Protein AF-X6P5W3-F1 (afdb_monomer)

pLDDT: mean 73.89, std 18.31, range [34.72, 98.0]

Structure (mmCIF, N/CA/C/O backbone):
data_AF-X6P5W3-F1
#
_entry.id   AF-X6P5W3-F1
#
loop_
_atom_site.group_PDB
_atom_site.id
_atom_site.type_symbol
_atom_site.label_atom_id
_atom_site.label_alt_id
_atom_site.label_comp_id
_atom_site.label_asym_id
_atom_site.label_entity_id
_atom_site.label_seq_id
_atom_site.pdbx_PDB_ins_code
_atom_site.Cartn_x
_atom_site.Cartn_y
_atom_site.Cartn_z
_atom_site.occupancy
_atom_site.B_iso_or_equiv
_atom_site.auth_seq_id
_atom_site.auth_comp_id
_atom_site.auth_asym_id
_atom_site.auth_atom_id
_atom_site.pdbx_PDB_model_num
ATOM 1 N N . MET A 1 1 ? 20.634 -6.540 -55.366 1.00 63.88 1 MET A N 1
ATOM 2 C CA . MET A 1 1 ? 20.868 -7.348 -54.147 1.00 63.88 1 MET A CA 1
ATOM 3 C C . MET A 1 1 ? 21.376 -6.501 -52.978 1.00 63.88 1 MET A C 1
ATOM 5 O O . MET A 1 1 ? 20.710 -6.479 -51.956 1.00 63.88 1 MET A O 1
ATOM 9 N N . TYR A 1 2 ? 22.456 -5.721 -53.131 1.00 62.34 2 TYR A N 1
ATOM 10 C CA . TYR A 1 2 ? 22.986 -4.845 -52.066 1.00 62.34 2 TYR A CA 1
ATOM 11 C C . TYR A 1 2 ? 22.017 -3.756 -51.569 1.00 62.34 2 TYR A C 1
ATOM 13 O O . TYR A 1 2 ? 21.934 -3.530 -50.369 1.00 62.34 2 TYR A O 1
ATOM 21 N N . MET A 1 3 ? 21.205 -3.156 -52.448 1.00 55.28 3 MET A N 1
ATOM 22 C CA . MET A 1 3 ? 20.142 -2.224 -52.031 1.00 55.28 3 MET A CA 1
ATOM 23 C C . MET A 1 3 ? 19.042 -2.908 -51.204 1.00 55.28 3 MET A C 1
ATOM 25 O O . MET A 1 3 ? 18.535 -2.324 -50.256 1.00 55.28 3 MET A O 1
ATOM 29 N N . LEU A 1 4 ? 18.704 -4.165 -51.510 1.00 55.62 4 LEU A N 1
ATOM 30 C CA . LEU A 1 4 ? 17.693 -4.911 -50.756 1.00 55.62 4 LEU A CA 1
ATOM 31 C C . LEU A 1 4 ? 18.218 -5.281 -49.359 1.00 55.62 4 LEU A C 1
ATOM 33 O O . LEU A 1 4 ? 17.491 -5.158 -48.385 1.00 55.62 4 LEU A O 1
ATOM 37 N N . LEU A 1 5 ? 19.499 -5.653 -49.251 1.00 61.75 5 LEU A N 1
ATOM 38 C CA . LEU A 1 5 ? 20.166 -5.909 -47.968 1.00 61.75 5 LEU A CA 1
ATOM 39 C C . LEU A 1 5 ? 20.344 -4.631 -47.134 1.00 61.75 5 LEU A C 1
ATOM 41 O O . LEU A 1 5 ? 20.244 -4.692 -45.915 1.00 61.75 5 LEU A O 1
ATOM 45 N N . PHE A 1 6 ? 20.536 -3.472 -47.770 1.00 66.12 6 PHE A N 1
ATOM 46 C CA . PHE A 1 6 ? 20.583 -2.174 -47.091 1.00 66.12 6 PHE A CA 1
ATOM 47 C C . PHE A 1 6 ? 19.207 -1.752 -46.551 1.00 66.12 6 PHE A C 1
ATOM 49 O O . PHE A 1 6 ? 19.107 -1.310 -45.411 1.00 66.12 6 PHE A O 1
ATOM 56 N N . TYR A 1 7 ? 18.129 -1.963 -47.316 1.00 59.16 7 TYR A N 1
ATOM 57 C CA . TYR A 1 7 ? 16.761 -1.704 -46.849 1.00 59.16 7 TYR A CA 1
ATOM 58 C C . TYR A 1 7 ? 16.295 -2.705 -45.787 1.00 59.16 7 TYR A C 1
ATOM 60 O O . TYR A 1 7 ? 15.664 -2.298 -44.817 1.00 59.16 7 TYR A O 1
ATOM 68 N N . VAL A 1 8 ? 16.646 -3.990 -45.914 1.00 58.91 8 VAL A N 1
ATOM 69 C CA . VAL A 1 8 ? 16.397 -4.993 -44.866 1.00 58.91 8 VAL A CA 1
ATOM 70 C C . VAL A 1 8 ? 17.220 -4.670 -43.619 1.00 58.91 8 VAL A C 1
ATOM 72 O O . VAL A 1 8 ? 16.676 -4.750 -42.529 1.00 58.91 8 VAL A O 1
ATOM 75 N N . GLY A 1 9 ? 18.466 -4.203 -43.758 1.00 57.25 9 GLY A N 1
ATOM 76 C CA . GLY A 1 9 ? 19.300 -3.734 -42.647 1.00 57.25 9 GLY A CA 1
ATOM 77 C C . GLY A 1 9 ? 18.769 -2.472 -41.956 1.00 57.25 9 GLY A C 1
ATOM 78 O O . GLY A 1 9 ? 18.797 -2.407 -40.733 1.00 57.25 9 GLY A O 1
ATOM 79 N N . LEU A 1 10 ? 18.214 -1.509 -42.703 1.00 47.56 10 LEU A N 1
ATOM 80 C CA . LEU A 1 10 ? 17.558 -0.309 -42.153 1.00 47.56 10 LEU A CA 1
ATOM 81 C C . LEU A 1 10 ? 16.199 -0.612 -41.504 1.00 47.56 10 LEU A C 1
ATOM 83 O O . LEU A 1 10 ? 15.817 0.041 -40.534 1.00 47.56 10 LEU A O 1
ATOM 87 N N . LEU A 1 11 ? 15.468 -1.605 -42.018 1.00 46.31 11 LEU A N 1
ATOM 88 C CA . LEU A 1 11 ? 14.232 -2.097 -41.403 1.00 46.31 11 LEU A CA 1
ATOM 89 C C . LEU A 1 11 ? 14.522 -2.947 -40.158 1.00 46.31 11 LEU A C 1
ATOM 91 O O . LEU A 1 11 ? 13.782 -2.855 -39.185 1.00 46.31 11 LEU A O 1
ATOM 95 N N . TRP A 1 12 ? 15.626 -3.700 -40.139 1.00 44.84 12 TRP A N 1
ATOM 96 C CA . TRP A 1 12 ? 16.104 -4.396 -38.942 1.00 44.84 12 TRP A CA 1
ATOM 97 C C . TRP A 1 12 ? 16.656 -3.425 -37.894 1.00 44.84 12 TRP A C 1
ATOM 99 O O . TRP A 1 12 ? 16.362 -3.593 -36.717 1.00 44.84 12 TRP A O 1
ATOM 109 N N . SER A 1 13 ? 17.356 -2.353 -38.293 1.00 43.88 13 SER A N 1
ATOM 110 C CA . SER A 1 13 ? 17.900 -1.367 -37.344 1.00 43.88 13 SER A CA 1
ATOM 111 C C . SER A 1 13 ? 16.837 -0.463 -36.713 1.00 43.88 13 SER A C 1
ATOM 113 O O . SER A 1 13 ? 17.108 0.157 -35.689 1.00 43.88 13 SER A O 1
ATOM 115 N N . LYS A 1 14 ? 15.641 -0.357 -37.308 1.00 42.97 14 LYS A N 1
ATOM 116 C CA . LYS A 1 14 ? 14.475 0.298 -36.688 1.00 42.97 14 LYS A CA 1
ATOM 117 C C . LYS A 1 14 ? 13.655 -0.638 -35.796 1.00 42.97 14 LYS A C 1
ATOM 119 O O . LYS A 1 14 ? 12.815 -0.156 -35.051 1.00 42.97 14 LYS A O 1
ATOM 124 N N . ALA A 1 15 ? 13.882 -1.949 -35.864 1.00 43.00 15 ALA A N 1
ATOM 125 C CA . ALA A 1 15 ? 13.072 -2.941 -35.161 1.00 43.00 15 ALA A CA 1
ATOM 126 C C . ALA A 1 15 ? 13.668 -3.415 -33.822 1.00 43.00 15 ALA A C 1
ATOM 128 O O . ALA A 1 15 ? 13.012 -4.189 -33.130 1.00 43.00 15 ALA A O 1
ATOM 129 N N . SER A 1 16 ? 14.887 -3.002 -33.454 1.00 44.19 16 SER A N 1
ATOM 130 C CA . SER A 1 16 ? 15.621 -3.641 -32.348 1.00 44.19 16 SER A CA 1
ATOM 131 C C . SER A 1 16 ? 16.235 -2.707 -31.303 1.00 44.19 16 SER A C 1
ATOM 133 O O . SER A 1 16 ? 17.093 -3.141 -30.544 1.00 44.19 16 SER A O 1
ATOM 135 N N . ALA A 1 17 ? 15.798 -1.455 -31.212 1.00 49.59 17 ALA A N 1
ATOM 136 C CA . ALA A 1 17 ? 16.056 -0.636 -30.032 1.00 49.59 17 ALA A CA 1
ATOM 137 C C . ALA A 1 17 ? 15.015 0.479 -29.990 1.00 49.59 17 ALA A C 1
ATOM 139 O O . ALA A 1 17 ? 15.127 1.427 -30.770 1.00 49.59 17 ALA A O 1
ATOM 140 N N . LEU A 1 18 ? 14.018 0.360 -29.104 1.00 54.28 18 LEU A N 1
ATOM 141 C CA . LEU A 1 18 ? 13.342 1.568 -28.643 1.00 54.28 18 LEU A CA 1
ATOM 142 C C . LEU A 1 18 ? 14.447 2.446 -28.048 1.00 54.28 18 LEU A C 1
ATOM 144 O O . LEU A 1 18 ? 15.158 2.017 -27.135 1.00 54.28 18 LEU A O 1
ATOM 148 N N . LYS A 1 19 ? 14.687 3.606 -28.653 1.00 64.25 19 LYS A N 1
ATOM 149 C CA . LYS A 1 19 ? 15.717 4.527 -28.173 1.00 64.25 19 LYS A CA 1
ATOM 150 C C . LYS A 1 19 ? 15.203 5.163 -26.886 1.00 64.25 19 LYS A C 1
ATOM 152 O O . LYS A 1 19 ? 14.003 5.248 -26.675 1.00 64.25 19 LYS A O 1
ATOM 157 N N . GLU A 1 20 ? 16.112 5.660 -26.058 1.00 63.34 20 GLU A N 1
ATOM 158 C CA . GLU A 1 20 ? 15.831 6.466 -24.857 1.00 63.34 20 GLU A CA 1
ATOM 159 C C . GLU A 1 20 ? 14.689 7.493 -25.043 1.00 63.34 20 GLU A C 1
ATOM 161 O O . GLU A 1 20 ? 13.900 7.708 -24.128 1.00 63.34 20 GLU A O 1
ATOM 166 N N . GLY A 1 21 ? 14.534 8.047 -26.254 1.00 70.00 21 GLY A N 1
ATOM 167 C CA . GLY A 1 21 ? 13.419 8.929 -26.615 1.00 70.00 21 GLY A CA 1
ATOM 168 C C . GLY A 1 21 ? 12.028 8.288 -26.532 1.00 70.00 21 GLY A C 1
ATOM 169 O O . GLY A 1 21 ? 11.121 8.919 -26.012 1.00 70.00 21 GLY A O 1
ATOM 170 N N . ASP A 1 22 ? 11.861 7.027 -26.937 1.00 73.44 22 ASP A N 1
ATOM 171 C CA . ASP A 1 22 ? 10.542 6.375 -26.996 1.00 73.44 22 ASP A CA 1
ATOM 172 C C . ASP A 1 22 ? 9.928 6.174 -25.600 1.00 73.44 22 ASP A C 1
ATOM 174 O O . ASP A 1 22 ? 8.715 6.110 -25.433 1.00 73.44 22 ASP A O 1
ATOM 178 N N . LEU A 1 23 ? 10.776 6.072 -24.583 1.00 72.62 23 LEU A N 1
ATOM 179 C CA . LEU A 1 23 ? 10.391 5.908 -23.190 1.00 72.62 23 LEU A CA 1
ATOM 180 C C . LEU A 1 23 ? 10.084 7.239 -22.500 1.00 72.62 23 LEU A C 1
ATOM 182 O O . LEU A 1 23 ? 9.150 7.309 -21.707 1.00 72.62 23 LEU A O 1
ATOM 186 N N . ILE A 1 24 ? 10.849 8.290 -22.803 1.00 76.06 24 ILE A N 1
ATOM 187 C CA . ILE A 1 24 ? 10.515 9.654 -22.373 1.00 76.06 24 ILE A CA 1
ATOM 188 C C . ILE A 1 24 ? 9.172 10.051 -22.984 1.00 76.06 24 ILE A C 1
ATOM 190 O O . ILE A 1 24 ? 8.294 10.526 -22.265 1.00 76.06 24 ILE A O 1
ATOM 194 N N . ASP A 1 25 ? 8.982 9.765 -24.274 1.00 80.50 25 ASP A N 1
ATOM 195 C CA . ASP A 1 25 ? 7.712 9.962 -24.969 1.00 80.50 25 ASP A CA 1
ATOM 196 C C . ASP A 1 25 ? 6.591 9.162 -24.292 1.00 80.50 25 ASP A C 1
ATOM 198 O O . ASP A 1 25 ? 5.492 9.677 -24.120 1.00 80.50 25 ASP A O 1
ATOM 202 N N . LEU A 1 26 ? 6.872 7.937 -23.837 1.00 79.25 26 LEU A N 1
ATOM 203 C CA . LEU A 1 26 ? 5.917 7.089 -23.124 1.00 79.25 26 LEU A CA 1
ATOM 204 C C . LEU A 1 26 ? 5.542 7.621 -21.734 1.00 79.25 26 LEU A C 1
ATOM 206 O O . LEU A 1 26 ? 4.369 7.591 -21.370 1.00 79.25 26 LEU A O 1
ATOM 210 N N . ILE A 1 27 ? 6.513 8.103 -20.956 1.00 79.69 27 ILE A N 1
ATOM 211 C CA . ILE A 1 27 ? 6.265 8.699 -19.635 1.00 79.69 27 ILE A CA 1
ATOM 212 C C . ILE A 1 27 ? 5.468 9.992 -19.799 1.00 79.69 27 ILE A C 1
ATOM 214 O O . ILE A 1 27 ? 4.438 10.151 -19.146 1.00 79.69 27 ILE A O 1
ATOM 218 N N . GLN A 1 28 ? 5.895 10.879 -20.703 1.00 80.81 28 GLN A N 1
ATOM 219 C CA . GLN A 1 28 ? 5.177 12.116 -21.007 1.00 80.81 28 GLN A CA 1
ATOM 220 C C . GLN A 1 28 ? 3.750 11.808 -21.471 1.00 80.81 28 GLN A C 1
ATOM 222 O O . GLN A 1 28 ? 2.792 12.420 -21.013 1.00 80.81 28 GLN A O 1
ATOM 227 N N . PHE A 1 29 ? 3.594 10.788 -22.310 1.00 80.75 29 PHE A N 1
ATOM 228 C CA . PHE A 1 29 ? 2.302 10.328 -22.792 1.00 80.75 29 PHE A CA 1
ATOM 229 C C . PHE A 1 29 ? 1.374 9.849 -21.663 1.00 80.75 29 PHE A C 1
ATOM 231 O O . PHE A 1 29 ? 0.201 10.227 -21.609 1.00 80.75 29 PHE A O 1
ATOM 238 N N . ILE A 1 30 ? 1.896 9.011 -20.766 1.00 78.69 30 ILE A N 1
ATOM 239 C CA . ILE A 1 30 ? 1.168 8.517 -19.597 1.00 78.69 30 ILE A CA 1
ATOM 240 C C . ILE A 1 30 ? 0.712 9.701 -18.725 1.00 78.69 30 ILE A C 1
ATOM 242 O O . ILE A 1 30 ? -0.425 9.718 -18.249 1.00 78.69 30 ILE A O 1
ATOM 246 N N . GLN 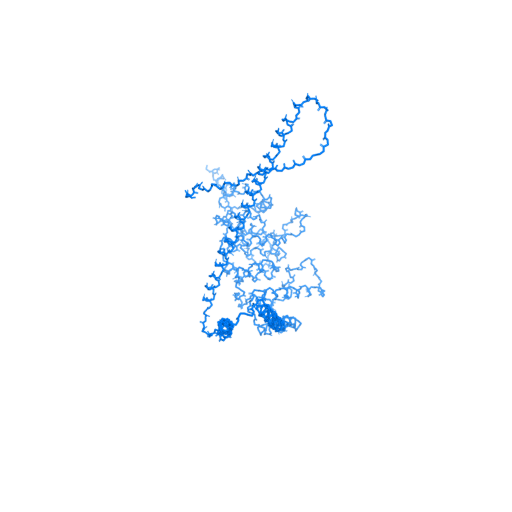A 1 31 ? 1.576 10.704 -18.556 1.00 75.88 31 GLN A N 1
ATOM 247 C CA . GLN A 1 31 ? 1.304 11.909 -17.771 1.00 75.88 31 GLN A CA 1
ATOM 248 C C . GLN A 1 31 ? 0.274 12.838 -18.429 1.00 75.88 31 GLN A C 1
ATOM 250 O O . GLN A 1 31 ? -0.557 13.417 -17.728 1.00 75.88 31 GLN A O 1
ATOM 255 N N . ASP A 1 32 ? 0.271 12.934 -19.760 1.00 80.69 32 ASP A N 1
ATOM 256 C CA . ASP A 1 32 ? -0.699 13.720 -20.536 1.00 80.69 32 ASP A CA 1
ATOM 257 C C . ASP A 1 32 ? -2.116 13.110 -20.509 1.00 80.69 32 ASP A C 1
ATOM 259 O O . ASP A 1 32 ? -3.071 13.698 -21.022 1.00 80.69 32 ASP A O 1
ATOM 263 N N . ASN A 1 33 ? -2.272 11.936 -19.888 1.00 73.56 33 ASN A N 1
ATOM 264 C CA . ASN A 1 33 ? -3.536 11.247 -19.660 1.00 73.56 33 ASN A CA 1
ATOM 265 C C . ASN A 1 33 ? -4.364 10.989 -20.934 1.00 73.56 33 ASN A C 1
ATOM 267 O O . ASN A 1 33 ? -5.598 11.003 -20.928 1.00 73.56 33 ASN A O 1
ATOM 271 N N . ASN A 1 34 ? -3.699 10.755 -22.062 1.00 8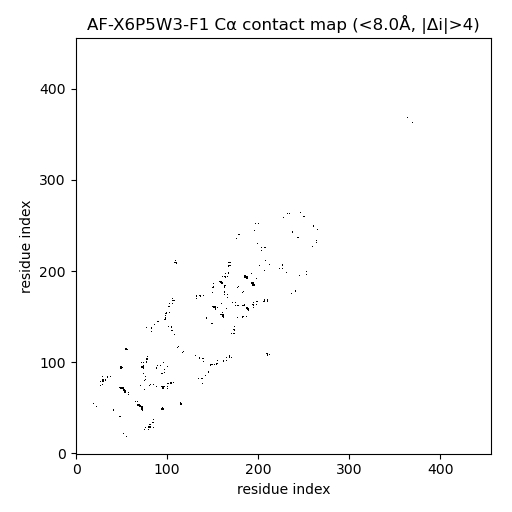2.75 34 ASN A N 1
ATOM 272 C CA . ASN A 1 34 ? -4.374 10.525 -23.334 1.00 82.75 34 ASN A CA 1
ATOM 273 C C . ASN A 1 34 ? -4.769 9.045 -23.496 1.00 82.75 34 ASN A C 1
ATOM 275 O O . ASN A 1 34 ? -4.267 8.321 -24.355 1.00 82.75 34 ASN A O 1
ATOM 279 N N . VAL A 1 35 ? -5.703 8.590 -22.659 1.00 83.19 35 VAL A N 1
ATOM 280 C CA . VAL A 1 35 ? -6.144 7.186 -22.575 1.00 83.19 35 VAL A CA 1
ATOM 281 C C . VAL A 1 35 ? -6.680 6.647 -23.913 1.00 83.19 35 VAL A C 1
ATOM 283 O O . VAL A 1 35 ? -6.480 5.479 -24.240 1.00 83.19 35 VAL A O 1
ATOM 286 N N . SER A 1 36 ? -7.282 7.499 -24.752 1.00 83.75 36 SER A N 1
ATOM 287 C CA . SER A 1 36 ? -7.754 7.095 -26.087 1.00 83.75 36 SER A CA 1
ATOM 288 C C . SER A 1 36 ? -6.610 6.640 -26.991 1.00 83.75 36 SER A C 1
ATOM 290 O O . SER A 1 36 ? -6.706 5.598 -27.636 1.00 83.75 36 SER A O 1
ATOM 292 N N . TRP A 1 37 ? -5.521 7.408 -27.047 1.00 84.00 37 TRP A N 1
ATOM 293 C CA . TRP A 1 37 ? -4.360 7.014 -27.838 1.00 84.00 37 TRP A CA 1
ATOM 294 C C . TRP A 1 37 ? -3.663 5.803 -27.227 1.00 84.00 37 TRP A C 1
ATOM 296 O O . TRP A 1 37 ? -3.159 4.964 -27.967 1.00 84.00 37 TRP A O 1
ATOM 306 N N . PHE A 1 38 ? -3.659 5.684 -25.892 1.00 84.94 38 PHE A N 1
ATOM 307 C CA . PHE A 1 38 ? -3.065 4.538 -25.203 1.00 84.94 38 PHE A CA 1
ATOM 308 C C . PHE A 1 38 ? -3.652 3.233 -25.742 1.00 84.94 38 PHE A C 1
ATOM 310 O O . PHE A 1 38 ? -2.911 2.350 -26.175 1.00 84.94 38 PHE A O 1
ATOM 317 N N . TYR A 1 39 ? -4.982 3.151 -25.797 1.00 86.31 39 TYR A N 1
ATOM 318 C CA . TYR A 1 39 ? -5.675 1.988 -26.338 1.00 86.31 39 TYR A CA 1
ATOM 319 C C . TYR A 1 39 ? -5.341 1.743 -27.809 1.00 86.31 39 TYR A C 1
ATOM 321 O O . TYR A 1 39 ? -5.029 0.610 -28.175 1.00 86.31 39 TYR A O 1
ATOM 329 N N . ASP A 1 40 ? -5.323 2.789 -28.638 1.00 86.31 40 ASP A N 1
ATOM 330 C CA . ASP A 1 40 ? -4.981 2.667 -30.057 1.00 86.31 40 ASP A CA 1
ATOM 331 C C . ASP A 1 40 ? -3.549 2.165 -30.280 1.00 86.31 40 ASP A C 1
ATOM 333 O O . ASP A 1 40 ? -3.303 1.358 -31.179 1.00 86.31 40 ASP A O 1
ATOM 337 N N . THR A 1 41 ? -2.593 2.643 -29.488 1.00 83.88 41 THR A N 1
ATOM 338 C CA . THR A 1 41 ? -1.179 2.275 -29.611 1.00 83.88 41 THR A CA 1
ATOM 339 C C . THR A 1 41 ? -0.922 0.872 -29.093 1.00 83.88 41 THR A C 1
ATOM 341 O O . THR A 1 41 ? -0.285 0.082 -29.786 1.00 83.88 41 THR A O 1
ATOM 344 N N . VAL A 1 42 ? -1.470 0.521 -27.929 1.00 84.50 42 VAL A N 1
ATOM 345 C CA . VAL A 1 42 ? -1.364 -0.834 -27.374 1.00 84.50 42 VAL A CA 1
ATOM 346 C C . VAL A 1 42 ? -2.033 -1.863 -28.284 1.00 84.50 42 VAL A C 1
ATOM 348 O O . VAL A 1 42 ? -1.508 -2.964 -28.452 1.00 84.50 42 VAL A O 1
ATOM 351 N N . ALA A 1 43 ? -3.147 -1.502 -28.928 1.00 82.94 43 ALA A N 1
ATOM 352 C CA . ALA A 1 43 ? -3.797 -2.351 -29.923 1.00 82.94 43 ALA A CA 1
ATOM 353 C C . ALA A 1 43 ? -2.952 -2.531 -31.198 1.00 82.94 43 ALA A C 1
ATOM 355 O O . ALA A 1 43 ? -3.010 -3.588 -31.826 1.00 82.94 43 ALA A O 1
ATOM 356 N N . LYS A 1 44 ? -2.172 -1.515 -31.594 1.00 86.88 44 LYS A N 1
ATOM 357 C CA . LYS A 1 44 ? -1.327 -1.551 -32.800 1.00 86.88 44 LYS A CA 1
ATOM 358 C C . LYS A 1 44 ? 0.011 -2.249 -32.581 1.00 86.88 44 LYS A C 1
ATOM 360 O O . LYS A 1 44 ? 0.485 -2.910 -33.503 1.00 86.88 44 LYS A O 1
ATOM 365 N N . ASP A 1 45 ? 0.618 -2.108 -31.405 1.00 84.56 45 ASP A N 1
ATOM 366 C CA . ASP A 1 45 ? 1.922 -2.695 -31.101 1.00 84.56 45 ASP A CA 1
ATOM 367 C C . ASP A 1 45 ? 1.950 -3.376 -29.729 1.00 84.56 45 ASP A C 1
ATOM 369 O O . ASP A 1 45 ? 2.339 -2.810 -28.705 1.00 84.56 45 ASP A O 1
ATOM 373 N N . SER A 1 46 ? 1.598 -4.662 -29.727 1.00 83.44 46 SER A N 1
ATOM 374 C CA . SER A 1 46 ? 1.631 -5.492 -28.524 1.00 83.44 46 SER A CA 1
ATOM 375 C C . SER A 1 46 ? 3.045 -5.722 -27.973 1.00 83.44 46 SER A C 1
ATOM 377 O O . SER A 1 46 ? 3.188 -6.269 -26.879 1.00 83.44 46 SER A O 1
ATOM 379 N N . LYS A 1 47 ? 4.107 -5.367 -28.716 1.00 84.25 47 LYS A N 1
ATOM 380 C CA . LYS A 1 47 ? 5.490 -5.544 -28.249 1.00 84.25 47 LYS A CA 1
ATOM 381 C C . LYS A 1 47 ? 5.863 -4.528 -27.184 1.00 84.25 47 LYS A C 1
ATOM 383 O O . LYS A 1 47 ? 6.628 -4.888 -26.297 1.00 84.25 47 LYS A O 1
ATOM 388 N N . LEU A 1 48 ? 5.291 -3.322 -27.236 1.00 79.62 48 LEU A N 1
ATOM 389 C CA . LEU A 1 48 ? 5.497 -2.285 -26.219 1.00 79.62 48 LEU A CA 1
ATOM 390 C C . LEU A 1 48 ? 5.136 -2.802 -24.825 1.00 79.62 48 LEU A C 1
ATOM 392 O O . LEU A 1 48 ? 5.835 -2.552 -23.852 1.00 79.62 48 LEU A O 1
ATOM 396 N N . ILE A 1 49 ? 4.081 -3.608 -24.753 1.00 82.88 49 ILE A N 1
ATOM 397 C CA . ILE A 1 49 ? 3.545 -4.101 -23.493 1.00 82.88 49 ILE A CA 1
ATOM 398 C C . ILE A 1 49 ? 4.469 -5.123 -22.810 1.00 82.88 49 ILE A C 1
ATOM 400 O O . ILE A 1 49 ? 4.550 -5.180 -21.589 1.00 82.88 49 ILE A O 1
ATOM 404 N N . ASN A 1 50 ? 5.150 -5.958 -23.595 1.00 84.25 50 ASN A N 1
ATOM 405 C CA . ASN A 1 50 ? 6.023 -7.013 -23.070 1.00 84.25 50 ASN A CA 1
ATOM 406 C C . ASN A 1 50 ? 7.489 -6.576 -22.997 1.00 84.25 50 ASN A C 1
ATOM 408 O O . ASN A 1 50 ? 8.357 -7.380 -22.649 1.00 84.25 50 ASN A O 1
ATOM 412 N N . TYR A 1 51 ? 7.775 -5.332 -23.377 1.00 86.19 51 TYR A N 1
ATOM 413 C CA . TYR A 1 51 ? 9.122 -4.806 -23.351 1.00 86.19 51 TYR A CA 1
ATOM 414 C C . TYR A 1 51 ? 9.518 -4.447 -21.921 1.00 86.19 51 TYR A C 1
ATOM 416 O O . TYR A 1 51 ? 8.742 -3.877 -21.155 1.00 86.19 51 TYR A O 1
ATOM 424 N N . LYS A 1 52 ? 10.754 -4.796 -21.573 1.00 88.25 52 LYS A N 1
ATOM 425 C CA . LYS A 1 52 ? 11.396 -4.374 -20.337 1.00 88.25 52 LYS A CA 1
ATOM 426 C C . LYS A 1 52 ? 12.300 -3.191 -20.644 1.00 88.25 52 LYS A C 1
ATOM 428 O O . LYS A 1 52 ? 13.223 -3.299 -21.447 1.00 88.25 52 LYS A O 1
ATOM 433 N N . TYR A 1 53 ? 12.014 -2.061 -20.023 1.00 84.94 53 TYR A N 1
ATOM 434 C CA . TYR A 1 53 ? 12.719 -0.810 -20.226 1.00 84.94 53 TYR A CA 1
ATOM 435 C C . TYR A 1 53 ? 13.894 -0.724 -19.244 1.00 84.94 53 TYR A C 1
ATOM 437 O O . TYR A 1 53 ? 13.703 -0.696 -18.029 1.00 84.94 53 TYR A O 1
ATOM 445 N N . SER A 1 54 ? 15.123 -0.723 -19.762 1.00 82.31 54 SER A N 1
ATOM 446 C CA . SER A 1 54 ? 16.353 -0.623 -18.961 1.00 82.31 54 SER A CA 1
ATOM 447 C C . SER A 1 54 ? 16.833 0.821 -18.827 1.00 82.31 54 SER A C 1
ATOM 449 O O . SER A 1 54 ? 16.622 1.630 -19.728 1.00 82.31 54 SER A O 1
ATOM 451 N N . SER A 1 55 ? 17.529 1.118 -17.725 1.00 73.19 55 SER A N 1
ATOM 452 C CA . SER A 1 55 ? 18.069 2.456 -17.451 1.00 73.19 55 SER A CA 1
ATOM 453 C C . SER A 1 55 ? 19.020 2.994 -18.504 1.00 73.19 55 SER A C 1
ATOM 455 O O . SER A 1 55 ? 20.073 2.380 -18.714 1.00 73.19 55 SER A O 1
ATOM 457 N N . PRO A 1 56 ? 18.708 4.142 -19.140 1.00 62.62 56 PRO A N 1
ATOM 458 C CA . PRO A 1 56 ? 19.691 4.841 -19.939 1.00 62.62 56 PRO A CA 1
ATOM 459 C C . PRO A 1 56 ? 20.745 5.459 -18.999 1.00 62.62 56 PRO A C 1
ATOM 461 O O . PRO A 1 56 ? 20.416 6.218 -18.093 1.00 62.62 56 PRO A O 1
ATOM 464 N N . ASN A 1 57 ? 22.026 5.153 -19.242 1.00 56.91 57 ASN A N 1
ATOM 465 C CA . ASN A 1 57 ? 23.224 5.833 -18.695 1.00 56.91 57 ASN A CA 1
ATOM 466 C C . ASN A 1 57 ? 23.968 5.292 -17.459 1.00 56.91 57 ASN A C 1
ATOM 468 O O . ASN A 1 57 ? 24.739 6.031 -16.851 1.00 56.91 57 ASN A O 1
ATOM 472 N N . LEU A 1 58 ? 23.933 3.991 -17.159 1.00 52.72 58 LEU A N 1
ATOM 473 C CA . LEU A 1 58 ? 24.919 3.412 -16.219 1.00 52.72 58 LEU A CA 1
ATOM 474 C C . LEU A 1 58 ? 26.241 2.944 -16.863 1.00 52.72 58 LEU A C 1
ATOM 476 O O . LEU A 1 58 ? 27.145 2.522 -16.147 1.00 52.72 58 LEU A O 1
ATOM 480 N N . GLN A 1 59 ? 26.399 3.031 -18.190 1.00 53.09 59 GLN A N 1
ATOM 481 C CA . GLN A 1 59 ? 27.568 2.445 -18.867 1.00 53.09 59 GLN A CA 1
ATOM 482 C C . GLN A 1 59 ? 28.850 3.298 -18.835 1.00 53.09 59 GLN A C 1
ATOM 484 O O . GLN A 1 59 ? 29.938 2.724 -18.893 1.00 53.09 59 GLN A O 1
ATOM 489 N N . ASP A 1 60 ? 28.767 4.624 -18.674 1.00 56.59 60 ASP A N 1
ATOM 490 C CA . ASP A 1 60 ? 29.954 5.492 -18.794 1.00 56.59 60 ASP A CA 1
ATOM 491 C C . ASP A 1 60 ? 30.672 5.788 -17.467 1.00 56.59 60 ASP A C 1
ATOM 493 O O . ASP A 1 60 ? 31.842 6.189 -17.460 1.00 56.59 60 ASP A O 1
ATOM 497 N N . SER A 1 61 ? 30.037 5.529 -16.319 1.00 56.75 61 SER A N 1
ATOM 498 C CA . SER A 1 61 ? 30.708 5.661 -15.023 1.00 56.75 61 SER A CA 1
ATOM 499 C C . SER A 1 61 ? 31.397 4.341 -14.655 1.00 56.75 61 SER A C 1
ATOM 501 O O . SER A 1 61 ? 30.768 3.351 -14.294 1.00 56.75 61 SER A O 1
ATOM 503 N N . LYS A 1 62 ? 32.730 4.300 -14.748 1.00 64.06 62 LYS A N 1
ATOM 504 C CA . LYS A 1 62 ? 33.565 3.110 -14.474 1.00 64.06 62 LYS A CA 1
ATOM 505 C C . LYS A 1 62 ? 33.521 2.592 -13.021 1.00 64.06 62 LYS A C 1
ATOM 507 O O . LYS A 1 62 ? 34.417 1.844 -12.636 1.00 64.06 62 LYS A O 1
ATOM 512 N N . GLN A 1 63 ? 32.571 3.006 -12.180 1.00 54.47 63 GLN A N 1
ATOM 513 C CA . GLN A 1 63 ? 32.736 2.914 -10.727 1.00 54.47 63 GLN A CA 1
ATOM 514 C C . GLN A 1 63 ? 31.729 2.093 -9.929 1.00 54.47 63 GLN A C 1
ATOM 516 O O . GLN A 1 63 ? 31.933 1.965 -8.725 1.00 54.47 63 GLN A O 1
ATOM 521 N N . THR A 1 64 ? 30.731 1.426 -10.508 1.00 55.53 64 THR A N 1
ATOM 522 C CA . THR A 1 64 ? 30.004 0.389 -9.746 1.00 55.53 64 THR A CA 1
ATOM 523 C C . THR A 1 64 ? 29.213 -0.530 -10.667 1.00 55.53 64 THR A C 1
ATOM 525 O O . THR A 1 64 ? 28.451 -0.068 -11.506 1.00 55.53 64 THR A O 1
ATOM 528 N N . GLN A 1 65 ? 29.383 -1.848 -10.515 1.00 62.62 65 GLN A N 1
ATOM 529 C CA . GLN A 1 65 ? 28.582 -2.870 -11.203 1.00 62.62 65 GLN A CA 1
ATOM 530 C C . GLN A 1 65 ? 27.150 -2.915 -10.632 1.00 62.62 65 GLN A C 1
ATOM 532 O O . GLN A 1 65 ? 26.746 -3.912 -10.034 1.00 62.62 65 GLN A O 1
ATOM 537 N N . MET A 1 66 ? 26.373 -1.837 -10.760 1.00 62.22 66 MET A N 1
ATOM 538 C CA . MET A 1 66 ? 24.931 -1.934 -10.540 1.00 62.22 66 MET A CA 1
ATOM 539 C C . MET A 1 66 ? 24.300 -2.584 -11.768 1.00 62.22 66 MET A C 1
ATOM 541 O O . MET A 1 66 ? 24.433 -2.094 -12.887 1.00 62.22 66 MET A O 1
ATOM 545 N N . VAL A 1 67 ? 23.632 -3.717 -11.553 1.00 69.94 67 VAL A N 1
ATOM 546 C CA . VAL A 1 67 ? 22.793 -4.340 -12.578 1.00 69.94 67 VAL A CA 1
ATOM 547 C C . VAL A 1 67 ? 21.653 -3.360 -12.886 1.00 69.94 67 VAL A C 1
ATOM 549 O O . VAL A 1 67 ? 20.968 -2.948 -11.940 1.00 69.94 67 VAL A O 1
ATOM 552 N N . PRO A 1 68 ? 21.459 -2.954 -14.156 1.00 76.38 68 PRO A N 1
ATOM 553 C CA . PRO A 1 68 ? 20.388 -2.036 -14.517 1.00 76.38 68 PRO A CA 1
ATOM 554 C C . PRO A 1 68 ? 19.048 -2.648 -14.107 1.00 76.38 68 PRO A C 1
ATOM 556 O O . PRO A 1 68 ? 18.782 -3.813 -14.403 1.00 76.38 68 PRO A O 1
ATOM 559 N N . HIS A 1 69 ? 18.232 -1.880 -13.383 1.00 81.06 69 HIS A N 1
ATOM 560 C CA . HIS A 1 69 ? 16.856 -2.285 -13.125 1.00 81.06 69 HIS A CA 1
ATOM 561 C C . HIS A 1 69 ? 16.066 -2.166 -14.427 1.00 81.06 69 HIS A C 1
ATOM 563 O O . HIS A 1 69 ? 16.230 -1.213 -15.195 1.00 81.06 69 HIS A O 1
ATOM 569 N N . GLU A 1 70 ? 15.265 -3.188 -14.686 1.00 89.50 70 GLU A N 1
ATOM 570 C CA . GLU A 1 70 ? 14.364 -3.263 -15.821 1.00 89.50 70 GLU A CA 1
ATOM 571 C C . GLU A 1 70 ? 12.953 -2.984 -15.321 1.00 89.50 70 GLU A C 1
ATOM 573 O O . GLU A 1 70 ? 12.484 -3.674 -14.418 1.00 89.50 70 GLU A O 1
ATOM 578 N N . TYR A 1 71 ? 12.289 -2.002 -15.918 1.00 90.19 71 TYR A N 1
ATOM 579 C CA . TYR A 1 71 ? 10.909 -1.653 -15.610 1.00 90.19 71 TYR A CA 1
ATOM 580 C C . TYR A 1 71 ? 9.996 -2.202 -16.696 1.00 90.19 71 TYR A C 1
ATOM 582 O O . TYR A 1 71 ? 10.260 -2.062 -17.889 1.00 90.19 71 TYR A O 1
ATOM 590 N N . THR A 1 72 ? 8.914 -2.841 -16.295 1.00 93.00 72 THR A N 1
ATOM 591 C CA . THR A 1 72 ? 7.815 -3.206 -17.177 1.00 93.00 72 THR A CA 1
ATOM 592 C C . THR A 1 72 ? 6.896 -2.003 -17.392 1.00 93.00 72 THR A C 1
ATOM 594 O O . THR A 1 72 ? 6.975 -0.985 -16.701 1.00 93.00 72 THR A O 1
ATOM 597 N N . PHE A 1 73 ? 6.004 -2.097 -18.369 1.00 91.81 73 PHE A N 1
ATOM 598 C CA . PHE A 1 73 ? 5.068 -1.021 -18.655 1.00 91.81 73 PHE A CA 1
ATOM 599 C C . PHE A 1 73 ? 4.068 -0.772 -17.507 1.00 91.81 73 PHE A C 1
ATOM 601 O O . PHE A 1 73 ? 3.704 0.370 -17.234 1.00 91.81 73 PHE A O 1
ATOM 608 N N . LEU A 1 74 ? 3.676 -1.827 -16.786 1.00 95.00 74 LEU A N 1
ATOM 609 C CA . LEU A 1 74 ? 2.848 -1.746 -15.586 1.00 95.00 74 LEU A CA 1
ATOM 610 C C . LEU A 1 74 ? 3.609 -1.111 -14.416 1.00 95.00 74 LEU A C 1
ATOM 612 O O . LEU A 1 74 ? 2.995 -0.366 -13.654 1.00 95.00 74 LEU A O 1
ATOM 616 N N . ASP A 1 75 ? 4.924 -1.323 -14.304 1.00 94.31 75 ASP A N 1
ATOM 617 C CA . ASP A 1 75 ? 5.751 -0.631 -13.304 1.00 94.31 75 ASP A CA 1
ATOM 618 C C . ASP A 1 75 ? 5.743 0.876 -13.569 1.00 94.31 75 ASP A C 1
ATOM 620 O O . ASP A 1 75 ? 5.406 1.661 -12.687 1.00 94.31 75 ASP A O 1
ATOM 624 N N . ILE A 1 76 ? 6.014 1.282 -14.815 1.00 91.25 76 ILE A N 1
ATOM 625 C CA . ILE A 1 76 ? 6.012 2.694 -15.225 1.00 91.25 76 ILE A CA 1
ATOM 626 C C . ILE A 1 76 ? 4.629 3.318 -14.999 1.00 91.25 76 ILE A C 1
ATOM 628 O O . ILE A 1 76 ? 4.533 4.405 -14.432 1.00 91.25 76 ILE A O 1
ATOM 632 N N . ALA A 1 77 ? 3.554 2.631 -15.397 1.00 92.75 77 ALA A N 1
ATOM 633 C CA . ALA A 1 77 ? 2.190 3.099 -15.167 1.00 92.75 77 ALA A CA 1
ATOM 634 C C . ALA A 1 77 ? 1.846 3.173 -13.671 1.00 92.75 77 ALA A C 1
ATOM 636 O O . ALA A 1 77 ? 1.139 4.081 -13.257 1.00 92.75 77 ALA A O 1
ATOM 637 N N . THR A 1 78 ? 2.366 2.266 -12.845 1.00 93.88 78 THR A N 1
ATOM 638 C CA . THR A 1 78 ? 2.171 2.314 -11.392 1.00 93.88 78 THR A CA 1
ATOM 639 C C . THR A 1 78 ? 2.881 3.521 -10.784 1.00 93.88 78 THR A C 1
ATOM 641 O O . THR A 1 78 ? 2.280 4.204 -9.964 1.00 93.88 78 THR A O 1
ATOM 644 N N . ILE A 1 79 ? 4.105 3.832 -11.226 1.00 91.06 79 ILE A N 1
ATOM 645 C CA . ILE A 1 79 ? 4.893 4.967 -10.719 1.00 91.06 79 ILE A CA 1
ATOM 646 C C . ILE A 1 79 ? 4.321 6.310 -11.189 1.00 91.06 79 ILE A C 1
ATOM 648 O O . ILE A 1 79 ? 4.237 7.252 -10.406 1.00 91.06 79 ILE A O 1
ATOM 652 N N . PHE A 1 80 ? 3.961 6.418 -12.471 1.00 85.94 80 PHE A N 1
ATOM 653 C CA . PHE A 1 80 ? 3.703 7.706 -13.128 1.00 85.94 80 PHE A CA 1
ATOM 654 C C . PHE A 1 80 ? 2.288 7.890 -13.672 1.00 85.94 80 PHE A C 1
ATOM 656 O O . PHE A 1 80 ? 1.959 8.978 -14.145 1.00 85.94 80 PHE A O 1
ATOM 663 N N . GLY A 1 81 ? 1.491 6.825 -13.704 1.00 79.25 81 GLY A N 1
ATOM 664 C CA . GLY A 1 81 ? 0.335 6.747 -14.581 1.00 79.25 81 GLY A CA 1
ATOM 665 C C . GLY A 1 81 ? -1.001 7.166 -14.026 1.00 79.25 81 GLY A C 1
ATOM 666 O O . GLY A 1 81 ? -1.179 7.475 -12.857 1.00 79.25 81 GLY A O 1
ATOM 667 N N . ASN A 1 82 ? -1.972 7.213 -14.935 1.00 85.50 82 ASN A N 1
ATOM 668 C CA . ASN A 1 82 ? -3.366 7.355 -14.564 1.00 85.50 82 ASN A CA 1
ATOM 669 C C . ASN A 1 82 ? -3.903 5.999 -14.087 1.00 85.50 82 ASN A C 1
ATOM 671 O O . ASN A 1 82 ? -3.598 4.954 -14.672 1.00 85.50 82 ASN A O 1
ATOM 675 N N . LEU A 1 83 ? -4.771 6.036 -13.075 1.00 92.88 83 LEU A N 1
ATOM 676 C CA . LEU A 1 83 ? -5.528 4.885 -12.598 1.00 92.88 83 LEU A CA 1
ATOM 677 C C . LEU A 1 83 ? -6.209 4.101 -13.733 1.00 92.88 83 LEU A C 1
ATOM 679 O O . LEU A 1 83 ? -6.208 2.879 -13.694 1.00 92.88 83 LEU A O 1
ATOM 683 N N . GLU A 1 84 ? -6.730 4.764 -14.766 1.00 93.50 84 GLU A N 1
ATOM 684 C CA . GLU A 1 84 ? -7.365 4.128 -15.930 1.00 93.50 84 GLU A CA 1
ATOM 685 C C . GLU A 1 84 ? -6.387 3.262 -16.740 1.00 93.50 84 GLU A C 1
ATOM 687 O O . GLU A 1 84 ? -6.750 2.181 -17.212 1.00 93.50 84 GLU A O 1
ATOM 692 N N . ILE A 1 85 ? -5.129 3.698 -16.874 1.00 92.38 85 ILE A N 1
ATOM 693 C CA . ILE A 1 85 ? -4.083 2.934 -17.568 1.00 92.38 85 ILE A CA 1
ATOM 694 C C . ILE A 1 85 ? -3.700 1.718 -16.725 1.00 92.38 85 ILE A C 1
ATOM 696 O O . ILE A 1 85 ? -3.688 0.601 -17.243 1.00 92.38 85 ILE A O 1
ATOM 700 N N . VAL A 1 86 ? -3.453 1.910 -15.424 1.00 95.25 86 VAL A N 1
ATOM 701 C CA . VAL A 1 86 ? -3.165 0.801 -14.497 1.00 95.25 86 VAL A CA 1
ATOM 702 C C . VAL A 1 86 ? -4.318 -0.207 -14.508 1.00 95.25 86 VAL A C 1
ATOM 704 O O . VAL A 1 86 ? -4.091 -1.408 -14.644 1.00 95.25 86 VAL A O 1
ATOM 707 N N . GLN A 1 87 ? -5.564 0.272 -14.472 1.00 96.31 87 GLN A N 1
ATOM 708 C CA . GLN A 1 87 ? -6.761 -0.564 -14.489 1.00 96.31 87 GLN A CA 1
ATOM 709 C C . GLN A 1 87 ? -6.844 -1.385 -15.763 1.00 96.31 87 GLN A C 1
ATOM 711 O O . GLN A 1 87 ? -7.125 -2.581 -15.699 1.00 96.31 87 GLN A O 1
ATOM 716 N N . TYR A 1 88 ? -6.593 -0.760 -16.911 1.00 94.44 88 TYR A N 1
ATOM 717 C CA . TYR A 1 88 ? -6.598 -1.451 -18.189 1.00 94.44 88 TYR A CA 1
ATOM 718 C C . TYR A 1 88 ? -5.526 -2.542 -18.249 1.00 94.44 88 TYR A C 1
ATOM 720 O O . TYR A 1 88 ? -5.823 -3.662 -18.670 1.00 94.44 88 TYR A O 1
ATOM 728 N N . LEU A 1 89 ? -4.300 -2.238 -17.815 1.00 95.06 89 LEU A N 1
ATOM 729 C CA . LEU A 1 89 ? -3.191 -3.192 -17.813 1.00 95.06 89 LEU A CA 1
ATOM 730 C C . LEU A 1 89 ? -3.475 -4.389 -16.894 1.00 95.06 89 LEU A C 1
ATOM 732 O O . LEU A 1 89 ? -3.306 -5.535 -17.316 1.00 95.06 89 LEU A O 1
ATOM 736 N N . LEU A 1 90 ? -3.994 -4.138 -15.687 1.00 96.56 90 LEU A N 1
ATOM 737 C CA . LEU A 1 90 ? -4.404 -5.185 -14.746 1.00 96.56 90 LEU A CA 1
ATOM 738 C C . LEU A 1 90 ? -5.560 -6.031 -15.295 1.00 96.56 90 LEU A C 1
ATOM 740 O O . LEU A 1 90 ? -5.491 -7.260 -15.248 1.00 96.56 90 LEU A O 1
ATOM 744 N N . HIS A 1 91 ? -6.583 -5.395 -15.878 1.00 96.06 91 HIS A N 1
ATOM 745 C CA . HIS A 1 91 ? -7.739 -6.080 -16.462 1.00 96.06 91 HIS A CA 1
ATOM 746 C C . HIS A 1 91 ? -7.331 -7.087 -17.535 1.00 96.06 91 HIS A C 1
ATOM 748 O O . HIS A 1 91 ? -7.802 -8.224 -17.552 1.00 96.06 91 HIS A O 1
ATOM 754 N N . HIS A 1 92 ? -6.427 -6.668 -18.420 1.00 94.56 92 HIS A N 1
ATOM 755 C CA . HIS A 1 92 ? -5.970 -7.488 -19.534 1.00 94.56 92 HIS A CA 1
ATOM 756 C C . HIS A 1 92 ? -4.801 -8.407 -19.158 1.00 94.56 92 HIS A C 1
ATOM 758 O O . HIS A 1 92 ? -4.425 -9.253 -19.966 1.00 94.56 92 HIS A O 1
ATOM 764 N N . ARG A 1 93 ? -4.253 -8.285 -17.939 1.00 95.12 93 ARG A N 1
ATOM 765 C CA . ARG A 1 93 ? -3.070 -9.021 -17.459 1.00 95.12 93 ARG A CA 1
ATOM 766 C C . ARG A 1 93 ? -1.875 -8.868 -18.399 1.00 95.12 93 ARG A C 1
ATOM 768 O O . ARG A 1 93 ? -1.211 -9.839 -18.758 1.00 95.12 93 ARG A O 1
ATOM 775 N N . ILE A 1 94 ? -1.639 -7.634 -18.819 1.00 93.94 94 ILE A N 1
ATOM 776 C CA . ILE A 1 94 ? -0.560 -7.262 -19.726 1.00 93.94 94 ILE A CA 1
ATOM 777 C C . ILE A 1 94 ? 0.305 -6.185 -19.067 1.00 93.94 94 ILE A C 1
ATOM 779 O O . ILE A 1 94 ? -0.126 -5.498 -18.147 1.00 93.94 94 ILE A O 1
ATOM 783 N N . GLY A 1 95 ? 1.521 -5.998 -19.563 1.00 91.19 95 GLY A N 1
ATOM 784 C CA . GLY A 1 95 ? 2.350 -4.849 -19.202 1.00 91.19 95 GLY A CA 1
ATOM 785 C C . GLY A 1 95 ? 3.360 -5.136 -18.118 1.00 91.19 95 GLY A C 1
ATOM 786 O O . GLY A 1 95 ? 4.224 -4.304 -17.911 1.00 91.19 95 GLY A O 1
ATOM 787 N N . GLY A 1 96 ? 3.282 -6.283 -17.451 1.00 94.50 96 GLY A N 1
ATOM 788 C CA . GLY A 1 96 ? 4.170 -6.642 -16.356 1.00 94.50 96 GLY A CA 1
ATOM 789 C C . GLY A 1 96 ? 3.549 -7.693 -15.450 1.00 94.50 96 GLY A C 1
ATOM 790 O O . GLY A 1 96 ? 2.458 -8.201 -15.720 1.00 94.50 96 GLY A O 1
ATOM 791 N N . ASN A 1 97 ? 4.260 -8.024 -14.378 1.00 95.56 97 ASN A N 1
ATOM 792 C CA . ASN A 1 97 ? 3.754 -8.877 -13.314 1.00 95.56 97 ASN A CA 1
ATOM 793 C C . ASN A 1 97 ? 3.131 -7.988 -12.226 1.00 95.56 97 ASN A C 1
ATOM 795 O O . ASN A 1 97 ? 3.877 -7.262 -11.573 1.00 95.56 97 ASN A O 1
ATOM 799 N N . PRO A 1 98 ? 1.814 -8.069 -11.964 1.00 96.25 98 PRO A N 1
ATOM 800 C CA . PRO A 1 98 ? 1.176 -7.247 -10.941 1.00 96.25 98 PRO A CA 1
ATOM 801 C C . PRO A 1 98 ? 1.802 -7.383 -9.545 1.00 96.25 98 PRO A C 1
ATOM 803 O O . PRO A 1 98 ? 1.833 -6.411 -8.800 1.00 96.25 98 PRO A O 1
ATOM 806 N N . LEU A 1 99 ? 2.331 -8.560 -9.189 1.00 95.31 99 LEU A N 1
ATOM 807 C CA . LEU A 1 99 ? 2.978 -8.768 -7.888 1.00 95.31 99 LEU A CA 1
ATOM 808 C C . LEU A 1 99 ? 4.275 -7.957 -7.759 1.00 95.31 99 LEU A C 1
ATOM 810 O O . LEU A 1 99 ? 4.549 -7.401 -6.700 1.00 95.31 99 LEU A O 1
ATOM 814 N N . GLU A 1 100 ? 5.044 -7.845 -8.845 1.00 94.00 100 GLU A N 1
ATOM 815 C CA . GLU A 1 100 ? 6.246 -7.000 -8.907 1.00 94.00 100 GLU A CA 1
ATOM 816 C C . GLU A 1 100 ? 5.858 -5.526 -8.948 1.00 94.00 100 GLU A C 1
ATOM 818 O O . GLU A 1 100 ? 6.350 -4.733 -8.144 1.00 94.00 100 GLU A O 1
ATOM 823 N N . SER A 1 101 ? 4.903 -5.182 -9.811 1.00 95.56 101 SER A N 1
ATOM 824 C CA . SER A 1 101 ? 4.500 -3.800 -10.035 1.00 95.56 101 SER A CA 1
ATOM 825 C C . SER A 1 101 ? 3.905 -3.127 -8.801 1.00 95.56 101 SER A C 1
ATOM 827 O O . SER A 1 101 ? 4.128 -1.940 -8.574 1.00 95.56 101 SER A O 1
ATOM 829 N N . MET A 1 102 ? 3.211 -3.883 -7.947 1.00 95.88 102 MET A N 1
ATOM 830 C CA . MET A 1 102 ? 2.601 -3.371 -6.719 1.00 95.88 102 MET A CA 1
ATOM 831 C C . MET A 1 102 ? 3.623 -2.766 -5.737 1.00 95.88 102 MET A C 1
ATOM 833 O O . MET A 1 102 ? 3.281 -1.850 -4.990 1.00 95.88 102 MET A O 1
ATOM 837 N N . TYR A 1 103 ? 4.887 -3.203 -5.752 1.00 94.19 103 TYR A N 1
ATOM 838 C CA . TYR A 1 103 ? 5.928 -2.613 -4.899 1.00 94.19 103 TYR A CA 1
ATOM 839 C C . TYR A 1 103 ? 6.294 -1.181 -5.301 1.00 94.19 103 TYR A C 1
ATOM 841 O O . TYR A 1 103 ? 6.777 -0.414 -4.468 1.00 94.19 103 TYR A O 1
ATOM 849 N N . TYR A 1 104 ? 5.994 -0.779 -6.536 1.00 93.44 104 TYR A N 1
ATOM 850 C CA . TYR A 1 104 ? 6.211 0.587 -6.995 1.00 93.44 104 TYR A CA 1
ATOM 851 C C . TYR A 1 104 ? 5.124 1.575 -6.542 1.00 93.44 104 TYR A C 1
ATOM 853 O O . TYR A 1 104 ? 5.265 2.773 -6.765 1.00 93.44 104 TYR A O 1
ATOM 861 N N . ILE A 1 105 ? 4.069 1.124 -5.849 1.00 93.25 105 ILE A N 1
ATOM 862 C CA . ILE A 1 105 ? 3.059 2.018 -5.242 1.00 93.25 105 ILE A CA 1
ATOM 863 C C . ILE A 1 105 ? 3.685 2.945 -4.194 1.00 93.25 105 ILE A C 1
ATOM 865 O O . ILE A 1 105 ? 3.241 4.081 -4.014 1.00 93.25 105 ILE A O 1
ATOM 869 N N . CYS A 1 106 ? 4.702 2.440 -3.499 1.00 88.25 106 CYS A N 1
ATOM 870 C CA . CYS A 1 106 ? 5.428 3.138 -2.443 1.00 88.25 106 CYS A CA 1
ATOM 871 C C . CYS A 1 106 ? 6.781 3.664 -2.957 1.00 88.25 106 CYS A C 1
ATOM 873 O O . CYS A 1 106 ? 7.721 3.850 -2.185 1.00 88.25 106 CYS A O 1
ATOM 875 N N . PHE A 1 107 ? 6.894 3.884 -4.275 1.00 85.69 107 PHE A N 1
ATOM 876 C CA . PHE A 1 107 ? 8.115 4.356 -4.913 1.00 85.69 107 PHE A CA 1
ATOM 877 C C . PHE A 1 107 ? 8.409 5.807 -4.525 1.00 85.69 107 PHE A C 1
ATOM 879 O O . PHE A 1 107 ? 7.720 6.734 -4.944 1.00 85.69 107 PHE A O 1
ATOM 886 N N . ASN A 1 108 ? 9.464 6.016 -3.738 1.00 78.44 108 ASN A N 1
ATOM 887 C CA . ASN A 1 108 ? 9.942 7.352 -3.421 1.00 78.44 108 ASN A CA 1
ATOM 888 C C . ASN A 1 108 ? 11.022 7.790 -4.420 1.00 78.44 108 ASN A C 1
ATOM 890 O O . ASN A 1 108 ? 12.153 7.293 -4.378 1.00 78.44 108 ASN A O 1
ATOM 894 N N . GLN A 1 109 ? 10.696 8.765 -5.273 1.00 72.19 109 GLN A N 1
ATOM 895 C CA . GLN A 1 109 ? 11.636 9.348 -6.237 1.00 72.19 109 GLN A CA 1
ATOM 896 C C . GLN A 1 109 ? 12.907 9.898 -5.573 1.00 72.19 109 GLN A C 1
ATOM 898 O O . GLN A 1 109 ? 13.981 9.795 -6.159 1.00 72.19 109 GLN A O 1
ATOM 903 N N . SER A 1 110 ? 12.833 10.419 -4.340 1.00 66.94 110 SER A N 1
ATOM 904 C CA . SER A 1 110 ? 14.007 10.977 -3.654 1.00 66.94 110 SER A CA 1
ATOM 905 C C . SER A 1 110 ? 14.992 9.910 -3.173 1.00 66.94 110 SER A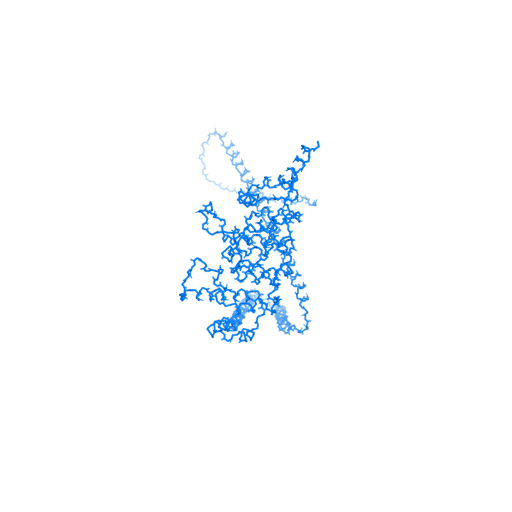 C 1
ATOM 907 O O . SER A 1 110 ? 16.146 10.225 -2.887 1.00 66.94 110 SER A O 1
ATOM 909 N N . SER A 1 111 ? 14.548 8.655 -3.050 1.00 59.38 111 SER A N 1
ATOM 910 C CA . SER A 1 111 ? 15.379 7.550 -2.555 1.00 59.38 111 SER A CA 1
ATOM 911 C C . SER A 1 111 ? 16.324 6.983 -3.618 1.00 59.38 111 SER A C 1
ATOM 913 O O . SER A 1 111 ? 17.322 6.344 -3.276 1.00 59.38 111 SER A O 1
ATOM 915 N N . PHE A 1 112 ? 16.059 7.254 -4.899 1.00 59.72 112 PHE A N 1
ATOM 916 C CA . PHE A 1 112 ? 16.870 6.763 -6.001 1.00 59.72 112 PHE A CA 1
ATOM 917 C C . PHE A 1 112 ? 17.720 7.878 -6.599 1.00 59.72 112 PHE A C 1
ATOM 919 O O . PHE A 1 112 ? 17.229 8.823 -7.203 1.00 59.72 112 PHE A O 1
ATOM 926 N N . THR A 1 113 ? 19.038 7.695 -6.548 1.00 58.44 113 THR A N 1
ATOM 927 C CA . THR A 1 113 ? 19.984 8.426 -7.404 1.00 58.44 113 THR A CA 1
ATOM 928 C C . THR A 1 113 ? 19.953 7.923 -8.855 1.00 58.44 113 THR A C 1
ATOM 930 O O . THR A 1 113 ? 20.890 8.185 -9.608 1.00 58.44 113 THR A O 1
ATOM 933 N N . ASP A 1 114 ? 18.942 7.131 -9.231 1.00 61.44 114 ASP A N 1
ATOM 934 C CA . ASP A 1 114 ? 18.841 6.508 -10.548 1.00 61.44 114 ASP A CA 1
ATOM 935 C C . ASP A 1 114 ? 18.609 7.606 -11.606 1.00 61.44 114 ASP A C 1
ATOM 937 O O . ASP A 1 114 ? 17.638 8.363 -11.494 1.00 61.44 114 ASP A O 1
ATOM 941 N N . PRO A 1 115 ? 19.498 7.742 -12.611 1.00 60.56 115 PRO A N 1
ATOM 942 C CA . PRO A 1 115 ? 19.444 8.810 -13.607 1.00 60.56 115 PRO A CA 1
ATOM 943 C C . PRO A 1 115 ? 18.093 8.996 -14.309 1.00 60.56 115 PRO A C 1
ATOM 945 O O . PRO A 1 115 ? 17.800 10.117 -14.717 1.00 60.56 115 PRO A O 1
ATOM 948 N N . TRP A 1 116 ? 17.249 7.959 -14.393 1.00 61.81 116 TRP A N 1
ATOM 949 C CA . TRP A 1 116 ? 15.872 8.075 -14.897 1.00 61.81 116 TRP A CA 1
ATOM 950 C C . TRP A 1 116 ? 15.061 9.180 -14.240 1.00 61.81 116 TRP A C 1
ATOM 952 O O . TRP A 1 116 ? 14.329 9.900 -14.907 1.00 61.81 116 TRP A O 1
ATOM 962 N N . PHE A 1 117 ? 15.156 9.293 -12.920 1.00 63.62 117 PHE A N 1
ATOM 963 C CA . PHE A 1 117 ? 14.315 10.203 -12.146 1.00 63.62 117 PHE A CA 1
ATOM 964 C C . PHE A 1 117 ? 14.989 11.569 -11.972 1.00 63.62 117 PHE A C 1
ATOM 966 O O . PHE A 1 117 ? 14.388 12.494 -11.438 1.00 63.62 117 PHE A O 1
ATOM 973 N N . ASN A 1 118 ? 16.216 11.710 -12.495 1.00 57.72 118 ASN A N 1
ATOM 974 C CA . ASN A 1 118 ? 16.903 12.985 -12.685 1.00 57.72 118 ASN A CA 1
ATOM 975 C C . ASN A 1 118 ? 16.576 13.636 -14.035 1.00 57.72 118 ASN A C 1
ATOM 977 O O . ASN A 1 118 ? 17.146 14.691 -14.331 1.00 57.72 118 ASN A O 1
ATOM 981 N N . ILE A 1 119 ? 15.688 13.051 -14.858 1.00 57.38 119 ILE A N 1
ATOM 982 C CA . ILE A 1 119 ? 15.093 13.796 -15.972 1.00 57.38 119 ILE A CA 1
ATOM 983 C C . ILE A 1 119 ? 14.545 15.080 -15.350 1.00 57.38 119 ILE A C 1
ATOM 985 O O . ILE A 1 119 ? 13.742 14.989 -14.421 1.00 57.38 119 ILE A O 1
ATOM 989 N N . PRO A 1 120 ? 15.014 16.269 -15.777 1.00 49.81 120 PRO A N 1
ATOM 990 C CA . PRO A 1 120 ? 14.537 17.515 -15.227 1.00 49.81 120 PRO A CA 1
ATOM 991 C C . PRO A 1 120 ? 13.066 17.593 -15.584 1.00 49.81 120 PRO A C 1
ATOM 993 O O . PRO A 1 120 ? 12.692 18.019 -16.674 1.00 49.81 120 PRO A O 1
ATOM 996 N N . VAL A 1 121 ? 12.217 17.197 -14.642 1.00 51.62 121 VAL A N 1
ATOM 997 C CA . VAL A 1 121 ? 10.780 17.410 -14.713 1.00 51.62 121 VAL A CA 1
ATOM 998 C C . VAL A 1 121 ? 10.488 18.878 -14.409 1.00 51.62 121 VAL A C 1
ATOM 1000 O O . VAL A 1 121 ? 9.571 19.245 -13.693 1.00 51.62 121 VAL A O 1
ATOM 1003 N N . SER A 1 122 ? 11.303 19.764 -14.978 1.00 44.06 122 SER A N 1
ATOM 1004 C CA . SER A 1 122 ? 11.146 21.207 -14.964 1.00 44.06 122 SER A CA 1
ATOM 1005 C C . SER A 1 122 ? 9.903 21.649 -15.742 1.00 44.06 122 SER A C 1
ATOM 1007 O O . SER A 1 122 ? 9.512 22.803 -15.622 1.00 44.06 122 SER A O 1
ATOM 1009 N N . SER A 1 123 ? 9.231 20.744 -16.469 1.00 48.88 123 SER A N 1
ATOM 1010 C CA . SER A 1 123 ? 7.857 20.919 -16.960 1.00 48.88 123 SER A CA 1
ATOM 1011 C C . SER A 1 123 ? 6.765 20.566 -15.931 1.00 48.88 123 SER A C 1
ATOM 1013 O O . SER A 1 123 ? 5.627 20.994 -16.100 1.00 48.88 123 SER A O 1
ATOM 1015 N N . LEU A 1 124 ? 7.084 19.864 -14.833 1.00 50.56 124 LEU A N 1
ATOM 1016 C CA . LEU A 1 124 ? 6.199 19.654 -13.672 1.00 50.56 124 LEU A CA 1
ATOM 1017 C C . LEU A 1 124 ? 6.288 20.801 -12.648 1.00 50.56 124 LEU A C 1
ATOM 1019 O O . LEU A 1 124 ? 5.763 20.676 -11.543 1.00 50.56 124 LEU A O 1
ATOM 1023 N N . SER A 1 125 ? 6.898 21.938 -13.005 1.00 43.28 125 SER A N 1
ATOM 1024 C CA . SER A 1 125 ? 7.235 23.065 -12.116 1.00 43.28 125 SER A CA 1
ATOM 1025 C C . SER A 1 125 ? 6.064 23.745 -11.388 1.00 43.28 125 SER A C 1
ATOM 1027 O O . SER A 1 125 ? 6.292 24.720 -10.680 1.00 43.28 125 SER A O 1
ATOM 1029 N N . ASN A 1 126 ? 4.831 23.258 -11.545 1.00 49.06 126 ASN A N 1
ATOM 1030 C CA . ASN A 1 126 ? 3.650 23.753 -10.838 1.00 49.06 126 ASN A CA 1
ATOM 1031 C C . ASN A 1 126 ? 2.995 22.707 -9.913 1.00 49.06 126 ASN A C 1
ATOM 1033 O O . ASN A 1 126 ? 1.949 23.000 -9.340 1.00 49.06 126 ASN A O 1
ATOM 1037 N N . LYS A 1 127 ? 3.566 21.505 -9.756 1.00 50.03 127 LYS A N 1
ATOM 1038 C CA . LYS A 1 127 ? 3.123 20.530 -8.749 1.00 50.03 127 LYS A CA 1
ATOM 1039 C C . LYS A 1 127 ? 4.205 20.376 -7.686 1.00 50.03 127 LYS A C 1
ATOM 1041 O O . LYS A 1 127 ? 5.081 19.523 -7.793 1.00 50.03 127 LYS A O 1
ATOM 1046 N N . GLU A 1 128 ? 4.136 21.216 -6.655 1.00 45.75 128 GLU A N 1
ATOM 1047 C CA . GLU A 1 128 ? 4.552 20.763 -5.327 1.00 45.75 128 GLU A CA 1
ATOM 1048 C C . GLU A 1 128 ? 3.827 19.424 -5.072 1.00 45.75 128 GLU A C 1
ATOM 1050 O O . GLU A 1 128 ? 2.621 19.338 -5.292 1.00 45.75 128 GLU A O 1
ATOM 1055 N N . GLU A 1 129 ? 4.573 18.385 -4.684 1.00 52.31 129 GLU A N 1
ATOM 1056 C CA . GLU A 1 129 ? 4.068 17.075 -4.229 1.00 52.31 129 GLU A CA 1
ATOM 1057 C C . GLU A 1 129 ? 3.595 16.093 -5.328 1.00 52.31 129 GLU A C 1
ATOM 1059 O O . GLU A 1 129 ? 2.410 15.840 -5.521 1.00 52.31 129 GLU A O 1
ATOM 1064 N N . PHE A 1 130 ? 4.545 15.427 -6.002 1.00 53.41 130 PHE A N 1
ATOM 1065 C CA . PHE A 1 130 ? 4.269 14.153 -6.697 1.00 53.41 130 PHE A CA 1
ATOM 1066 C C . PHE A 1 130 ? 4.094 12.968 -5.716 1.00 53.41 130 PHE A C 1
ATOM 1068 O O . PHE A 1 130 ? 3.734 11.870 -6.129 1.00 53.41 130 PHE A O 1
ATOM 1075 N N . GLU A 1 131 ? 4.259 13.176 -4.402 1.00 59.91 131 GLU A N 1
ATOM 1076 C CA . GLU A 1 131 ? 3.757 12.247 -3.378 1.00 59.91 131 GLU A CA 1
ATOM 1077 C C . GLU A 1 131 ? 2.233 12.374 -3.249 1.00 59.91 131 GLU A C 1
ATOM 1079 O O . GLU A 1 131 ? 1.697 12.741 -2.201 1.00 59.91 131 GLU A O 1
ATOM 1084 N N . ASP A 1 132 ? 1.504 12.074 -4.323 1.00 74.94 132 ASP A N 1
ATOM 1085 C CA . ASP A 1 132 ? 0.056 11.975 -4.236 1.00 74.94 132 ASP A CA 1
ATOM 1086 C C . ASP A 1 132 ? -0.300 10.687 -3.481 1.00 74.94 132 ASP A C 1
ATOM 1088 O O . ASP A 1 132 ? -0.532 9.615 -4.043 1.00 74.94 132 ASP A O 1
ATOM 1092 N N . ARG A 1 133 ? -0.338 10.785 -2.150 1.00 80.25 133 ARG A N 1
ATOM 1093 C CA . ARG A 1 133 ? -0.737 9.683 -1.265 1.00 80.25 133 ARG A CA 1
ATOM 1094 C C . ARG A 1 133 ? -2.125 9.146 -1.614 1.00 80.25 133 ARG A C 1
ATOM 1096 O O . ARG A 1 133 ? -2.399 7.966 -1.379 1.00 80.25 133 ARG A O 1
ATOM 1103 N N . PHE A 1 134 ? -3.004 9.979 -2.182 1.00 85.81 134 PHE A N 1
ATOM 1104 C CA . PHE A 1 134 ? -4.310 9.531 -2.660 1.00 85.81 134 PHE A CA 1
ATOM 1105 C C . PHE A 1 134 ? -4.176 8.657 -3.901 1.00 85.81 134 PHE A C 1
ATOM 1107 O O . PHE A 1 134 ? -4.898 7.659 -4.010 1.00 85.81 134 PHE A O 1
ATOM 1114 N N . TYR A 1 135 ? -3.238 8.974 -4.793 1.00 90.25 135 TYR A N 1
ATOM 1115 C CA . TYR A 1 135 ? -2.919 8.135 -5.940 1.00 90.25 135 TYR A CA 1
ATOM 1116 C C . TYR A 1 135 ? -2.411 6.759 -5.497 1.00 90.25 135 TYR A C 1
ATOM 1118 O O . TYR A 1 135 ? -3.053 5.764 -5.832 1.00 90.25 135 TYR A O 1
ATOM 1126 N N . SER A 1 136 ? -1.373 6.671 -4.654 1.00 92.88 136 SER A N 1
ATOM 1127 C CA . SER A 1 136 ? -0.853 5.375 -4.171 1.00 92.88 136 SER A CA 1
ATOM 1128 C C . SER A 1 136 ? -1.937 4.520 -3.504 1.00 92.88 136 SER A C 1
ATOM 1130 O O . SER A 1 136 ? -2.041 3.317 -3.753 1.00 92.88 136 SER A O 1
ATOM 1132 N N . LYS A 1 137 ? -2.811 5.139 -2.700 1.00 94.19 137 LYS A N 1
ATOM 1133 C CA . LYS A 1 137 ? -3.948 4.449 -2.072 1.00 94.19 137 LYS A CA 1
ATOM 1134 C C . LYS A 1 137 ? -4.962 3.936 -3.100 1.00 94.19 137 LYS A C 1
ATOM 1136 O O . LYS A 1 137 ? -5.461 2.819 -2.970 1.00 94.19 137 LYS A O 1
ATOM 1141 N N . SER A 1 138 ? -5.263 4.734 -4.121 1.00 95.62 138 SER A N 1
ATOM 1142 C CA . SER A 1 138 ? -6.198 4.367 -5.193 1.00 95.62 138 SER A CA 1
ATOM 1143 C C . SER A 1 138 ? -5.642 3.252 -6.073 1.00 95.62 138 SER A C 1
ATOM 1145 O O . SER A 1 138 ? -6.368 2.324 -6.430 1.00 95.62 138 SER A O 1
ATOM 1147 N N . VAL A 1 139 ? -4.342 3.297 -6.367 1.00 96.19 139 VAL A N 1
ATOM 1148 C CA . VAL A 1 139 ? -3.646 2.220 -7.066 1.00 96.19 139 VAL A CA 1
ATOM 1149 C C . VAL A 1 139 ? -3.703 0.937 -6.240 1.00 96.19 139 VAL A C 1
ATOM 1151 O O . VAL A 1 139 ? -4.138 -0.086 -6.762 1.00 96.19 139 VAL A O 1
ATOM 1154 N N . LEU A 1 140 ? -3.374 0.975 -4.942 1.00 97.19 140 LEU A N 1
ATOM 1155 C CA . LEU A 1 140 ? -3.471 -0.211 -4.081 1.00 97.19 140 LEU A CA 1
ATOM 1156 C C . LEU A 1 140 ? -4.892 -0.793 -4.057 1.00 97.19 140 LEU A C 1
ATOM 1158 O O . LEU A 1 140 ? -5.059 -2.006 -4.168 1.00 97.19 140 LEU A O 1
ATOM 1162 N N . ALA A 1 141 ? -5.919 0.056 -3.956 1.00 97.62 141 ALA A N 1
ATOM 1163 C CA . ALA A 1 141 ? -7.315 -0.378 -4.013 1.00 97.62 141 ALA A CA 1
ATOM 1164 C C . ALA A 1 141 ? -7.623 -1.171 -5.294 1.00 97.62 141 ALA A C 1
ATOM 1166 O O . ALA A 1 141 ? -8.390 -2.132 -5.274 1.00 97.62 141 ALA A O 1
ATOM 1167 N N . MET A 1 142 ? -6.995 -0.786 -6.402 1.00 97.56 142 MET A N 1
ATOM 1168 C CA . MET A 1 142 ? -7.132 -1.451 -7.687 1.00 97.56 142 MET A CA 1
ATOM 1169 C C . MET A 1 142 ? -6.414 -2.800 -7.722 1.00 97.56 142 MET A C 1
ATOM 1171 O O . MET A 1 142 ? -7.018 -3.786 -8.132 1.00 97.56 142 MET A O 1
ATOM 1175 N N . TYR A 1 143 ? -5.173 -2.879 -7.234 1.00 98.00 143 TYR A N 1
ATOM 1176 C CA . TYR A 1 143 ? -4.459 -4.155 -7.091 1.00 98.00 143 TYR A CA 1
ATOM 1177 C C . TYR A 1 143 ? -5.252 -5.148 -6.226 1.00 98.00 143 TYR A C 1
ATOM 1179 O O . TYR A 1 143 ? -5.421 -6.306 -6.607 1.00 98.00 143 TYR A O 1
ATOM 1187 N N . LEU A 1 144 ? -5.830 -4.675 -5.118 1.00 97.62 144 LEU A N 1
ATOM 1188 C CA . LEU A 1 144 ? -6.717 -5.465 -4.259 1.00 97.62 144 LEU A CA 1
ATOM 1189 C C . LEU A 1 144 ? -7.991 -5.920 -4.985 1.00 97.62 144 LEU A C 1
ATOM 1191 O O . LEU A 1 144 ? -8.404 -7.068 -4.838 1.00 97.62 144 LEU A O 1
ATOM 1195 N N . HIS A 1 145 ? -8.607 -5.045 -5.786 1.00 97.81 145 HIS A N 1
ATOM 1196 C CA . HIS A 1 145 ? -9.790 -5.385 -6.582 1.00 97.81 145 HIS A CA 1
ATOM 1197 C C . HIS A 1 145 ? -9.517 -6.513 -7.588 1.00 97.81 145 HIS A C 1
ATOM 1199 O O . HIS A 1 145 ? -10.383 -7.355 -7.809 1.00 97.81 145 HIS A O 1
ATOM 1205 N N . TYR A 1 146 ? -8.311 -6.550 -8.160 1.00 97.88 146 TYR A N 1
ATOM 1206 C CA . TYR A 1 146 ? -7.857 -7.610 -9.064 1.00 97.88 146 TYR A CA 1
ATOM 1207 C C . TYR A 1 146 ? -7.253 -8.827 -8.340 1.00 97.88 146 TYR A C 1
ATOM 1209 O O . TYR A 1 146 ? -6.602 -9.650 -8.983 1.00 97.88 146 TYR A O 1
ATOM 1217 N N . GLU A 1 147 ? -7.487 -8.960 -7.029 1.00 97.31 147 GLU A N 1
ATOM 1218 C CA . GLU A 1 147 ? -7.063 -10.096 -6.196 1.00 97.31 147 GLU A CA 1
ATOM 1219 C C . GLU A 1 147 ? -5.544 -10.345 -6.214 1.00 97.31 147 GLU A C 1
ATOM 1221 O O . GLU A 1 147 ? -5.080 -11.482 -6.099 1.00 97.31 147 GLU A O 1
ATOM 1226 N N . VAL A 1 148 ? -4.744 -9.284 -6.360 1.00 97.19 148 VAL A N 1
ATOM 1227 C CA . VAL A 1 148 ? -3.283 -9.387 -6.266 1.00 97.19 148 VAL A CA 1
ATOM 1228 C C . VAL A 1 148 ? -2.892 -9.652 -4.809 1.00 97.19 148 VAL A C 1
ATOM 1230 O O . VAL A 1 148 ? -3.334 -8.950 -3.898 1.00 97.19 148 VAL A O 1
ATOM 1233 N N . ASP A 1 149 ? -2.077 -10.686 -4.576 1.00 97.75 149 ASP A N 1
ATOM 1234 C CA . ASP A 1 149 ? -1.702 -11.115 -3.225 1.00 97.75 149 ASP A CA 1
ATOM 1235 C C . ASP A 1 149 ? -0.755 -10.109 -2.551 1.00 97.75 149 ASP A C 1
ATOM 1237 O O . ASP A 1 149 ? 0.437 -10.049 -2.846 1.00 97.75 149 ASP A O 1
ATOM 1241 N N . ILE A 1 150 ? -1.284 -9.348 -1.591 1.00 97.25 150 ILE A N 1
ATOM 1242 C CA . ILE A 1 150 ? -0.531 -8.365 -0.792 1.00 97.25 150 ILE A CA 1
ATOM 1243 C C . ILE A 1 150 ? 0.530 -8.984 0.125 1.00 97.25 150 ILE A C 1
ATOM 1245 O O . ILE A 1 150 ? 1.358 -8.264 0.685 1.00 97.25 150 ILE A O 1
ATOM 1249 N N . ASN A 1 151 ? 0.478 -10.302 0.327 1.00 97.38 151 ASN A N 1
ATOM 1250 C CA . ASN A 1 151 ? 1.426 -11.045 1.142 1.00 97.38 151 ASN A CA 1
ATOM 1251 C C . ASN A 1 151 ? 2.487 -11.768 0.315 1.00 97.38 151 ASN A C 1
ATOM 1253 O O . ASN A 1 151 ? 3.359 -12.401 0.924 1.00 97.38 151 ASN A O 1
ATOM 1257 N N . ASP A 1 152 ? 2.442 -11.672 -1.020 1.00 95.69 152 ASP A N 1
ATOM 1258 C CA . ASP A 1 152 ? 3.544 -12.148 -1.843 1.00 95.69 152 ASP A CA 1
ATOM 1259 C C . ASP A 1 152 ? 4.789 -11.302 -1.596 1.00 95.69 152 ASP A C 1
ATOM 1261 O O . ASP A 1 152 ? 4.743 -10.107 -1.308 1.00 95.69 152 ASP A O 1
ATOM 1265 N N . ARG A 1 153 ? 5.928 -11.980 -1.653 1.00 93.81 153 ARG A N 1
ATOM 1266 C CA . ARG A 1 153 ? 7.248 -11.397 -1.404 1.00 93.81 153 ARG A CA 1
ATOM 1267 C C . ARG A 1 153 ? 8.278 -11.891 -2.399 1.00 93.81 153 ARG A C 1
ATOM 1269 O O . ARG A 1 153 ? 9.415 -11.426 -2.385 1.00 93.81 153 ARG A O 1
ATOM 1276 N N . SER A 1 154 ? 7.884 -12.846 -3.243 1.00 87.88 154 SER A N 1
ATOM 1277 C CA . SER A 1 154 ? 8.753 -13.479 -4.227 1.00 87.88 154 SER A CA 1
ATOM 1278 C C . SER A 1 154 ? 9.266 -12.465 -5.247 1.00 87.88 154 SER A C 1
ATOM 1280 O O . SER A 1 154 ? 10.402 -12.570 -5.709 1.00 87.88 154 SER A O 1
ATOM 1282 N N . SER A 1 155 ? 8.452 -11.444 -5.506 1.00 86.25 155 SER A N 1
ATOM 1283 C CA . SER A 1 155 ? 8.738 -10.328 -6.392 1.00 86.25 155 SER A CA 1
ATOM 1284 C C . SER A 1 155 ? 9.770 -9.337 -5.852 1.00 86.25 155 SER A C 1
ATOM 1286 O O . SER A 1 155 ? 10.493 -8.719 -6.631 1.00 86.25 155 SER A O 1
ATOM 1288 N N . HIS A 1 156 ? 9.898 -9.188 -4.529 1.00 88.38 156 HIS A N 1
ATOM 1289 C CA . HIS A 1 156 ? 10.871 -8.261 -3.960 1.00 88.38 156 HIS A CA 1
ATOM 1290 C C . HIS A 1 156 ? 12.250 -8.915 -3.842 1.00 88.38 156 HIS A C 1
ATOM 1292 O O . HIS A 1 156 ? 12.405 -9.983 -3.242 1.00 88.38 156 HIS A O 1
ATOM 1298 N N . LYS A 1 157 ? 13.300 -8.234 -4.316 1.00 87.19 157 LYS A N 1
ATOM 1299 C CA . LYS A 1 157 ? 14.675 -8.765 -4.317 1.00 87.19 157 LYS A CA 1
ATOM 1300 C C . LYS A 1 157 ? 15.138 -9.249 -2.941 1.00 87.19 157 LYS A C 1
ATOM 1302 O O . LYS A 1 157 ? 15.812 -10.272 -2.856 1.00 87.19 157 LYS A O 1
ATOM 1307 N N . GLU A 1 158 ? 14.757 -8.557 -1.872 1.00 89.62 158 GLU A N 1
ATOM 1308 C CA . GLU A 1 158 ? 15.113 -8.908 -0.486 1.00 89.62 158 GLU A CA 1
ATOM 1309 C C . GLU A 1 158 ? 14.026 -9.697 0.269 1.00 89.62 158 GLU A C 1
ATOM 1311 O O . GLU A 1 158 ? 14.142 -9.918 1.473 1.00 89.62 158 GLU A O 1
ATOM 1316 N N . ASN A 1 159 ? 12.974 -10.158 -0.424 1.00 93.88 159 ASN A N 1
ATOM 1317 C CA . ASN A 1 159 ? 11.825 -10.858 0.174 1.00 93.88 159 ASN A CA 1
ATOM 1318 C C . ASN A 1 159 ? 11.109 -10.037 1.273 1.00 93.88 159 ASN A C 1
ATOM 1320 O O . ASN A 1 159 ? 10.486 -10.598 2.182 1.00 93.88 159 ASN A O 1
ATOM 1324 N N . ILE A 1 160 ? 11.253 -8.708 1.208 1.00 93.00 160 ILE A N 1
ATOM 1325 C CA . ILE A 1 160 ? 10.603 -7.730 2.083 1.00 93.00 160 ILE A CA 1
ATOM 1326 C C . ILE A 1 160 ? 9.127 -7.696 1.703 1.00 93.00 160 ILE A C 1
ATOM 1328 O O . ILE A 1 160 ? 8.793 -7.711 0.522 1.00 93.00 160 ILE A O 1
ATOM 1332 N N . SER A 1 161 ? 8.238 -7.691 2.693 1.00 95.56 161 SER A N 1
ATOM 1333 C CA . SER A 1 161 ? 6.799 -7.604 2.432 1.00 95.56 161 SER A CA 1
ATOM 1334 C C . SER A 1 161 ? 6.388 -6.200 1.996 1.00 95.56 161 SER A C 1
ATOM 1336 O O . SER A 1 161 ? 6.985 -5.224 2.450 1.00 95.56 161 SER A O 1
ATOM 1338 N N . LEU A 1 162 ? 5.348 -6.086 1.168 1.00 96.06 162 LEU A N 1
ATOM 1339 C CA . LEU A 1 162 ? 4.841 -4.788 0.715 1.00 96.06 162 LEU A CA 1
ATOM 1340 C C . LEU A 1 162 ? 4.510 -3.853 1.887 1.00 96.06 162 LEU A C 1
ATOM 1342 O O . LEU A 1 162 ? 4.849 -2.675 1.854 1.00 96.06 162 LEU A O 1
ATOM 1346 N N . ILE A 1 163 ? 3.907 -4.384 2.957 1.00 96.12 163 ILE A N 1
ATOM 1347 C CA . ILE A 1 163 ? 3.602 -3.592 4.155 1.00 96.12 163 ILE A CA 1
ATOM 1348 C C . ILE A 1 163 ? 4.870 -3.079 4.848 1.00 96.12 163 ILE A C 1
ATOM 1350 O O . ILE A 1 163 ? 4.891 -1.942 5.313 1.00 96.12 163 ILE A O 1
ATOM 1354 N N . THR A 1 164 ? 5.941 -3.879 4.890 1.00 93.44 164 THR A N 1
ATOM 1355 C CA . THR A 1 164 ? 7.238 -3.425 5.409 1.00 93.44 164 THR A CA 1
ATOM 1356 C C . THR A 1 164 ? 7.816 -2.317 4.538 1.00 93.44 164 THR A C 1
ATOM 1358 O O . THR A 1 164 ? 8.266 -1.317 5.085 1.00 93.44 164 THR A O 1
ATOM 1361 N N . GLU A 1 165 ? 7.770 -2.465 3.213 1.00 92.62 165 GLU A N 1
ATOM 1362 C CA . GLU A 1 165 ? 8.285 -1.457 2.284 1.00 92.62 165 GLU A CA 1
ATOM 1363 C C . GLU A 1 165 ? 7.531 -0.131 2.438 1.00 92.62 165 GLU A C 1
ATOM 1365 O O . GLU A 1 165 ? 8.134 0.892 2.740 1.00 92.62 165 GLU A O 1
ATOM 1370 N N . CYS A 1 166 ? 6.200 -0.146 2.358 1.00 92.38 166 CYS A N 1
ATOM 1371 C CA . CYS A 1 166 ? 5.394 1.066 2.502 1.00 92.38 166 CYS A CA 1
ATOM 1372 C C . CYS A 1 166 ? 5.565 1.742 3.870 1.00 92.38 166 CYS A C 1
ATOM 1374 O O . CYS A 1 166 ? 5.590 2.969 3.943 1.00 92.38 166 CYS A O 1
ATOM 1376 N N . MET A 1 167 ? 5.750 0.963 4.940 1.00 90.62 167 MET A N 1
ATOM 1377 C CA . MET A 1 167 ? 6.043 1.487 6.275 1.00 90.62 167 MET A CA 1
ATOM 1378 C C . MET A 1 167 ? 7.415 2.174 6.324 1.00 90.62 167 MET A C 1
ATOM 1380 O O . MET A 1 167 ? 7.515 3.308 6.792 1.00 90.62 167 MET A O 1
ATOM 1384 N N . LEU A 1 168 ? 8.460 1.530 5.793 1.00 86.62 168 LEU A N 1
ATOM 1385 C CA . LEU A 1 168 ? 9.812 2.099 5.734 1.00 86.62 168 LEU A CA 1
ATOM 1386 C C . LEU A 1 168 ? 9.869 3.360 4.863 1.00 86.62 168 LEU A C 1
ATOM 1388 O O . LEU A 1 168 ? 10.629 4.281 5.157 1.00 86.62 168 LEU A O 1
ATOM 1392 N N . GLN A 1 169 ? 9.038 3.417 3.823 1.00 84.88 169 GLN A N 1
ATOM 1393 C CA . GLN A 1 169 ? 8.903 4.565 2.932 1.00 84.88 169 GLN A CA 1
ATOM 1394 C C . GLN A 1 169 ? 7.958 5.654 3.480 1.00 84.88 169 GLN A C 1
ATOM 1396 O O . GLN A 1 169 ? 7.850 6.722 2.888 1.00 84.88 169 GLN A O 1
ATOM 1401 N N . GLY A 1 170 ? 7.287 5.433 4.617 1.00 85.75 170 GLY A N 1
ATOM 1402 C CA . GLY A 1 170 ? 6.404 6.423 5.248 1.00 85.75 170 GLY A CA 1
ATOM 1403 C C . GLY A 1 170 ? 5.019 6.584 4.602 1.00 85.75 170 GLY A C 1
ATOM 1404 O O . GLY A 1 170 ? 4.329 7.568 4.874 1.00 85.75 170 GLY A O 1
ATOM 1405 N N . TYR A 1 171 ? 4.579 5.627 3.783 1.00 89.38 171 TYR A N 1
ATOM 1406 C CA . TYR A 1 171 ? 3.253 5.605 3.156 1.00 89.38 171 TYR A CA 1
ATOM 1407 C C . TYR A 1 171 ? 2.202 5.075 4.145 1.00 89.38 171 TYR A C 1
ATOM 1409 O O . TYR A 1 171 ? 1.713 3.946 4.031 1.00 89.38 171 TYR A O 1
ATOM 1417 N N . TRP A 1 172 ? 1.866 5.872 5.160 1.00 88.62 172 TRP A N 1
ATOM 1418 C CA . TRP A 1 172 ? 1.025 5.448 6.289 1.00 88.62 172 TRP A CA 1
ATOM 1419 C C . TRP A 1 172 ? -0.397 5.081 5.887 1.00 88.62 172 TRP A C 1
ATOM 1421 O O . TRP A 1 172 ? -0.926 4.079 6.353 1.00 88.62 172 TRP A O 1
ATOM 1431 N N . GLU A 1 173 ? -1.004 5.854 4.996 1.00 91.50 173 GLU A N 1
ATOM 1432 C CA . GLU A 1 173 ? -2.371 5.644 4.527 1.00 91.50 173 GLU A CA 1
ATOM 1433 C C . GLU A 1 173 ? -2.483 4.353 3.699 1.00 91.50 173 GLU A C 1
ATOM 1435 O O . GLU A 1 173 ? -3.496 3.653 3.759 1.00 91.50 173 GLU A O 1
ATOM 1440 N N . VAL A 1 174 ? -1.422 4.012 2.958 1.00 94.50 174 VAL A N 1
ATOM 1441 C CA . VAL A 1 174 ? -1.294 2.744 2.223 1.00 94.50 174 VAL A CA 1
ATOM 1442 C C . VAL A 1 174 ? -1.044 1.597 3.203 1.00 94.50 174 VAL A C 1
ATOM 1444 O O . VAL A 1 174 ? -1.691 0.559 3.116 1.00 94.50 174 VAL A O 1
ATOM 1447 N N . THR A 1 175 ? -0.168 1.798 4.189 1.00 94.31 175 THR A N 1
ATOM 1448 C CA . THR A 1 175 ? 0.139 0.818 5.245 1.00 94.31 175 THR A CA 1
ATOM 1449 C C . THR A 1 175 ? -1.104 0.466 6.067 1.00 94.31 175 THR A C 1
ATOM 1451 O O . THR A 1 175 ? -1.376 -0.707 6.315 1.00 94.31 175 THR A O 1
ATOM 1454 N N . GLU A 1 176 ? -1.904 1.464 6.444 1.00 94.62 176 GLU A N 1
ATOM 1455 C CA . GLU A 1 176 ? -3.195 1.265 7.098 1.00 94.62 176 GLU A CA 1
ATOM 1456 C C . GLU A 1 176 ? -4.141 0.447 6.210 1.00 94.62 176 GLU A C 1
ATOM 1458 O O . GLU A 1 176 ? -4.749 -0.516 6.678 1.00 94.62 176 GLU A O 1
ATOM 1463 N N . MET A 1 177 ? -4.236 0.785 4.921 1.00 96.62 177 MET A N 1
ATOM 1464 C CA . MET A 1 177 ? -5.070 0.043 3.977 1.00 96.62 177 MET A CA 1
ATOM 1465 C C . MET A 1 177 ? -4.612 -1.415 3.819 1.00 96.62 177 MET A C 1
ATOM 1467 O O . MET A 1 177 ? -5.448 -2.313 3.747 1.00 96.62 177 MET A O 1
ATOM 1471 N N . LEU A 1 178 ? -3.305 -1.684 3.829 1.00 97.19 178 LEU A N 1
ATOM 1472 C CA . LEU A 1 178 ? -2.760 -3.044 3.821 1.00 97.19 178 LEU A CA 1
ATOM 1473 C C . LEU A 1 178 ? -3.157 -3.819 5.087 1.00 97.19 178 LEU A C 1
ATOM 1475 O O . LEU A 1 178 ? -3.612 -4.959 4.987 1.00 97.19 178 LEU A O 1
ATOM 1479 N N . LEU A 1 179 ? -3.061 -3.200 6.271 1.00 96.44 179 LEU A N 1
ATOM 1480 C CA . LEU A 1 179 ? -3.502 -3.807 7.536 1.00 96.44 179 LEU A CA 1
ATOM 1481 C C . LEU A 1 179 ? -5.001 -4.137 7.523 1.00 96.44 179 LEU A C 1
ATOM 1483 O O . LEU A 1 179 ? -5.389 -5.241 7.909 1.00 96.44 179 LEU A O 1
ATOM 1487 N N . GLN A 1 180 ? -5.838 -3.220 7.025 1.00 96.38 180 GLN A N 1
ATOM 1488 C CA . GLN A 1 180 ? -7.284 -3.433 6.868 1.00 96.38 180 GLN A CA 1
ATOM 1489 C C . GLN A 1 180 ? -7.609 -4.645 5.990 1.00 96.38 180 GLN A C 1
ATOM 1491 O O . GLN A 1 180 ? -8.597 -5.336 6.237 1.00 96.38 180 GLN A O 1
ATOM 1496 N N . ASN A 1 181 ? -6.770 -4.911 4.987 1.00 97.38 181 ASN A N 1
ATOM 1497 C CA . ASN A 1 181 ? -6.934 -6.015 4.045 1.00 97.38 181 ASN A CA 1
ATOM 1498 C C . ASN A 1 181 ? -6.168 -7.286 4.455 1.00 97.38 181 ASN A C 1
ATOM 1500 O O . ASN A 1 181 ? -6.069 -8.225 3.671 1.00 97.38 181 ASN A O 1
ATOM 1504 N N . GLY A 1 182 ? -5.671 -7.361 5.695 1.00 96.19 182 GLY A N 1
ATOM 1505 C CA . GLY A 1 182 ? -5.077 -8.581 6.245 1.00 96.19 182 GLY A CA 1
ATOM 1506 C C . GLY A 1 182 ? -3.624 -8.825 5.835 1.00 96.19 182 GLY A C 1
ATOM 1507 O O . GLY A 1 182 ? -3.195 -9.980 5.772 1.00 96.19 182 GLY A O 1
ATOM 1508 N N . ALA A 1 183 ? -2.854 -7.767 5.566 1.00 97.06 183 ALA A N 1
ATOM 1509 C CA . ALA A 1 183 ? -1.414 -7.889 5.368 1.00 97.06 183 ALA A CA 1
ATOM 1510 C C . ALA A 1 183 ? -0.725 -8.507 6.601 1.00 97.06 183 ALA A C 1
ATOM 1512 O O . ALA A 1 183 ? -0.964 -8.122 7.749 1.00 97.06 183 ALA A O 1
ATOM 1513 N N . ASN A 1 184 ? 0.161 -9.470 6.359 1.00 96.25 184 ASN A N 1
ATOM 1514 C CA . ASN A 1 184 ? 0.880 -10.209 7.381 1.00 96.25 184 ASN A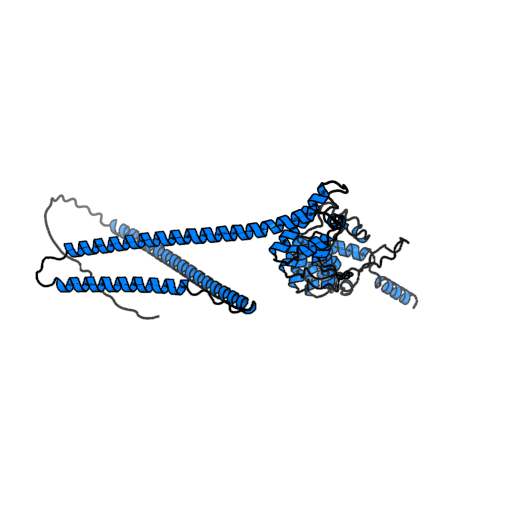 CA 1
ATOM 1515 C C . ASN A 1 184 ? 2.130 -9.447 7.828 1.00 96.25 184 ASN A C 1
ATOM 1517 O O . ASN A 1 184 ? 3.186 -9.495 7.195 1.00 96.25 184 ASN A O 1
ATOM 1521 N N . VAL A 1 185 ? 2.019 -8.816 8.991 1.00 95.31 185 VAL A N 1
ATOM 1522 C CA . VAL A 1 185 ? 3.094 -8.057 9.640 1.00 95.31 185 VAL A CA 1
ATOM 1523 C C . VAL A 1 185 ? 4.292 -8.904 10.098 1.00 95.31 185 VAL A C 1
ATOM 1525 O O . VAL A 1 185 ? 5.350 -8.349 10.385 1.00 95.31 185 VAL A O 1
ATOM 1528 N N . TYR A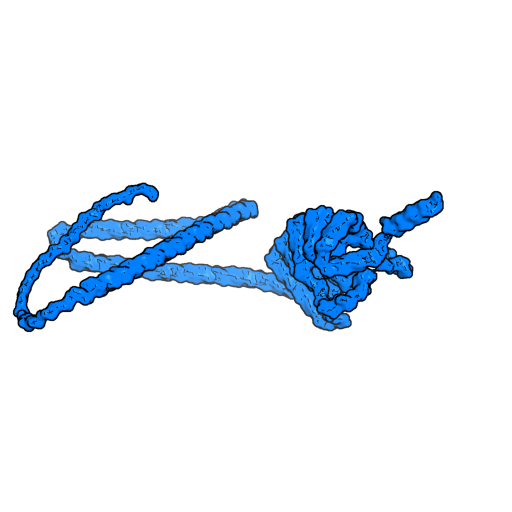 1 186 ? 4.142 -10.232 10.176 1.00 94.69 186 TYR A N 1
ATOM 1529 C CA . TYR A 1 186 ? 5.173 -11.167 10.653 1.00 94.69 186 TYR A CA 1
ATOM 1530 C C . TYR A 1 186 ? 5.954 -11.824 9.517 1.00 94.69 186 TYR A C 1
ATOM 1532 O O . TYR A 1 186 ? 6.738 -12.750 9.742 1.00 94.69 186 TYR A O 1
ATOM 1540 N N . ASN A 1 187 ? 5.720 -11.387 8.281 1.00 95.19 187 ASN A N 1
ATOM 1541 C CA . ASN A 1 187 ? 6.482 -11.851 7.141 1.00 95.19 187 ASN A CA 1
ATOM 1542 C C . ASN A 1 187 ? 7.951 -11.440 7.292 1.00 95.19 187 ASN A C 1
ATOM 1544 O O . ASN A 1 187 ? 8.285 -10.260 7.235 1.00 95.19 187 ASN A O 1
ATOM 1548 N N . LYS A 1 188 ? 8.821 -12.436 7.472 1.00 94.62 188 LYS A N 1
ATOM 1549 C CA . LYS A 1 188 ? 10.263 -12.241 7.645 1.00 94.62 188 LYS A CA 1
ATOM 1550 C C . LYS A 1 188 ? 10.983 -12.172 6.310 1.00 94.62 188 LYS A C 1
ATOM 1552 O O . LYS A 1 188 ? 10.881 -13.115 5.526 1.00 94.62 188 LYS A O 1
ATOM 1557 N N . ASP A 1 189 ? 11.735 -11.106 6.086 1.00 94.62 189 ASP A N 1
ATOM 1558 C CA . ASP A 1 189 ? 12.591 -10.917 4.917 1.00 94.62 189 ASP A CA 1
ATOM 1559 C C . ASP A 1 189 ? 13.750 -11.938 4.844 1.00 94.62 189 ASP A C 1
ATOM 1561 O O . ASP A 1 189 ? 13.849 -12.870 5.650 1.00 94.62 189 ASP A O 1
ATOM 1565 N N . LYS A 1 190 ? 14.658 -11.779 3.870 1.00 93.75 190 LYS A N 1
ATOM 1566 C CA . LYS A 1 190 ? 15.848 -12.645 3.745 1.00 93.75 190 LYS A CA 1
ATOM 1567 C C . LYS A 1 190 ? 16.786 -12.605 4.956 1.00 93.75 190 LYS A C 1
ATOM 1569 O O . LYS A 1 190 ? 17.517 -13.568 5.175 1.00 93.75 190 LYS A O 1
ATOM 1574 N N . ASN A 1 191 ? 16.755 -11.534 5.744 1.00 91.81 191 ASN A N 1
ATOM 1575 C CA . ASN A 1 191 ? 17.552 -11.377 6.959 1.00 91.81 191 ASN A CA 1
ATOM 1576 C C . ASN A 1 191 ? 16.843 -11.936 8.202 1.00 91.81 191 ASN A C 1
ATOM 1578 O O . ASN A 1 191 ? 17.398 -11.905 9.302 1.00 91.81 191 ASN A O 1
ATOM 1582 N N . GLY A 1 192 ? 15.625 -12.458 8.042 1.00 94.19 192 GLY A N 1
ATOM 1583 C CA . GLY A 1 192 ? 14.808 -12.948 9.141 1.00 94.19 192 GLY A CA 1
ATOM 1584 C C . GLY A 1 192 ? 14.102 -11.838 9.922 1.00 94.19 192 GLY A C 1
ATOM 1585 O O . GLY A 1 192 ? 13.594 -12.132 11.007 1.00 94.19 192 GLY A O 1
ATOM 1586 N N . PHE A 1 193 ? 14.070 -10.608 9.398 1.00 91.69 193 PHE A N 1
ATOM 1587 C CA . PHE A 1 193 ? 13.396 -9.465 10.005 1.00 91.69 193 PHE A CA 1
ATOM 1588 C C . PHE A 1 193 ? 11.989 -9.323 9.455 1.00 91.69 193 PHE A C 1
ATOM 1590 O O . PHE A 1 193 ? 11.785 -9.279 8.243 1.00 91.69 193 PHE A O 1
ATOM 1597 N N . ASP A 1 194 ? 11.014 -9.256 10.352 1.00 93.19 194 ASP A N 1
ATOM 1598 C CA . ASP A 1 194 ? 9.673 -8.820 9.988 1.00 93.19 194 ASP A CA 1
ATOM 1599 C C . ASP A 1 194 ? 9.528 -7.295 10.077 1.00 93.19 194 ASP A C 1
ATOM 1601 O O . ASP A 1 194 ? 10.473 -6.562 10.376 1.00 93.19 194 ASP A O 1
ATOM 1605 N N . MET A 1 195 ? 8.331 -6.797 9.783 1.00 92.25 195 MET A N 1
ATOM 1606 C CA . MET A 1 195 ? 8.041 -5.366 9.801 1.00 92.25 195 MET A CA 1
ATOM 1607 C C . MET A 1 195 ? 8.300 -4.729 11.177 1.00 92.25 195 MET A C 1
ATOM 1609 O O . MET A 1 195 ? 8.770 -3.595 11.244 1.00 92.25 195 MET A O 1
ATOM 1613 N N . ILE A 1 196 ? 8.017 -5.446 12.270 1.00 89.75 196 ILE A N 1
ATOM 1614 C CA . ILE A 1 196 ? 8.238 -4.944 13.633 1.00 89.75 196 ILE A CA 1
ATOM 1615 C C . ILE A 1 196 ? 9.737 -4.914 13.933 1.00 89.75 196 ILE A C 1
ATOM 1617 O O . ILE A 1 196 ? 10.229 -3.936 14.491 1.00 89.75 196 ILE A O 1
ATOM 1621 N N . ASP A 1 197 ? 10.484 -5.943 13.521 1.00 90.25 197 ASP A N 1
ATOM 1622 C CA . ASP A 1 197 ? 11.942 -5.937 13.649 1.00 90.25 197 ASP A CA 1
ATOM 1623 C C . ASP A 1 197 ? 12.552 -4.744 12.899 1.00 90.25 197 ASP A C 1
ATOM 1625 O O . ASP A 1 197 ? 13.435 -4.073 13.433 1.00 90.25 197 ASP A O 1
ATOM 1629 N N . TRP A 1 198 ? 12.058 -4.443 11.693 1.00 88.94 198 TRP A N 1
ATOM 1630 C CA . TRP A 1 198 ? 12.475 -3.273 10.920 1.00 88.94 198 TRP A CA 1
ATOM 1631 C C . TRP A 1 198 ? 12.110 -1.953 11.599 1.00 88.94 198 TRP A C 1
ATOM 1633 O O . TRP A 1 198 ? 12.944 -1.057 11.612 1.00 88.94 198 TRP A O 1
ATOM 1643 N N . LEU A 1 199 ? 10.936 -1.837 12.223 1.00 83.44 199 LEU A N 1
ATOM 1644 C CA . LEU A 1 199 ? 10.546 -0.635 12.968 1.00 83.44 199 LEU A CA 1
ATOM 1645 C C . LEU A 1 199 ? 11.529 -0.301 14.098 1.00 83.44 199 LEU A C 1
ATOM 1647 O O . LEU A 1 199 ? 11.820 0.867 14.335 1.00 83.44 199 LEU A O 1
ATOM 1651 N N . VAL A 1 200 ? 12.054 -1.318 14.785 1.00 80.81 200 VAL A N 1
ATOM 1652 C CA . VAL A 1 200 ? 13.006 -1.102 15.885 1.00 80.81 200 VAL A CA 1
ATOM 1653 C C . VAL A 1 200 ? 14.442 -0.962 15.387 1.00 80.81 200 VAL A C 1
ATOM 1655 O O . VAL A 1 200 ? 15.226 -0.204 15.955 1.00 80.81 200 VAL A O 1
ATOM 1658 N N . LYS A 1 201 ? 14.820 -1.726 14.356 1.00 79.69 201 LYS A N 1
ATOM 1659 C CA . LYS A 1 201 ? 16.205 -1.779 13.870 1.00 79.69 201 LYS A CA 1
ATOM 1660 C C . LYS A 1 201 ? 16.547 -0.722 12.849 1.00 79.69 201 LYS A C 1
ATOM 1662 O O . LYS A 1 201 ? 17.731 -0.404 12.737 1.00 79.69 201 LYS A O 1
ATOM 1667 N N . ALA A 1 202 ? 15.581 -0.270 12.049 1.00 74.12 202 ALA A N 1
ATOM 1668 C CA . ALA A 1 202 ? 15.851 0.724 11.032 1.00 74.12 202 ALA A CA 1
ATOM 1669 C C . ALA A 1 202 ? 16.381 1.960 11.760 1.00 74.12 202 ALA A C 1
ATOM 1671 O O . ALA A 1 202 ? 15.689 2.523 12.612 1.00 74.12 202 ALA A O 1
ATOM 1672 N N . PRO A 1 203 ? 17.640 2.338 11.497 1.00 63.72 203 PRO A N 1
ATOM 1673 C CA . PRO A 1 203 ? 18.197 3.495 12.151 1.00 63.72 203 PRO A CA 1
ATOM 1674 C C . PRO A 1 203 ? 17.337 4.710 11.772 1.00 63.72 203 PRO A C 1
ATOM 1676 O O . PRO A 1 203 ? 16.706 4.743 10.713 1.00 63.72 203 PRO A O 1
ATOM 1679 N N . VAL A 1 204 ? 17.221 5.672 12.692 1.00 60.72 204 VAL A N 1
ATOM 1680 C CA . VAL A 1 204 ? 16.340 6.850 12.551 1.00 60.72 204 VAL A CA 1
ATOM 1681 C C . VAL A 1 204 ? 16.570 7.560 11.207 1.00 60.72 204 VAL A C 1
ATOM 1683 O O . VAL A 1 204 ? 15.647 8.133 10.641 1.00 60.72 204 VAL A O 1
ATOM 1686 N N . ASP A 1 205 ? 17.784 7.471 10.657 1.00 56.12 205 ASP A N 1
ATOM 1687 C CA . ASP A 1 205 ? 18.157 7.961 9.328 1.00 56.12 205 ASP A CA 1
ATOM 1688 C C . ASP A 1 205 ? 17.427 7.250 8.171 1.00 56.12 205 ASP A C 1
ATOM 1690 O O . ASP A 1 205 ? 17.015 7.932 7.238 1.00 56.12 205 ASP A O 1
ATOM 1694 N N . LYS A 1 206 ? 17.175 5.935 8.235 1.00 58.06 206 LYS A N 1
ATOM 1695 C CA . LYS A 1 206 ? 16.360 5.221 7.235 1.00 58.06 206 LYS A CA 1
ATOM 1696 C C . LYS A 1 206 ? 14.891 5.638 7.267 1.00 58.06 206 LYS A C 1
ATOM 1698 O O . LYS A 1 206 ? 14.298 5.777 6.206 1.00 58.06 206 LYS A O 1
ATOM 1703 N N . PHE A 1 207 ? 14.335 5.901 8.451 1.00 58.00 207 PHE A N 1
ATOM 1704 C CA . PHE A 1 207 ? 12.997 6.496 8.575 1.00 58.00 207 PHE A CA 1
ATOM 1705 C C . PHE A 1 207 ? 12.964 7.959 8.099 1.00 58.00 207 PHE A C 1
ATOM 1707 O O . PHE A 1 207 ? 11.974 8.416 7.529 1.00 58.00 207 PHE A O 1
ATOM 1714 N N . CYS A 1 208 ? 14.058 8.699 8.298 1.00 47.03 208 CYS A N 1
ATOM 1715 C CA . CYS A 1 208 ? 14.182 10.092 7.872 1.00 47.03 208 CYS A CA 1
ATOM 1716 C C . CYS A 1 208 ? 14.343 10.260 6.357 1.00 47.03 208 CYS A C 1
ATOM 1718 O O . CYS A 1 208 ? 13.851 11.253 5.825 1.00 47.03 208 CYS A O 1
ATOM 1720 N N . CYS A 1 209 ? 15.000 9.338 5.645 1.00 47.94 209 CYS A N 1
ATOM 1721 C CA . CYS A 1 209 ? 15.226 9.491 4.201 1.00 47.94 209 CYS A CA 1
ATOM 1722 C C . CYS A 1 209 ? 13.923 9.587 3.395 1.00 47.94 209 CYS A C 1
ATOM 1724 O O . CYS A 1 209 ? 13.911 10.256 2.365 1.00 47.94 209 CYS A O 1
ATOM 1726 N N . CYS A 1 210 ? 12.835 8.987 3.882 1.00 44.88 210 CYS A N 1
ATOM 1727 C CA . CYS A 1 210 ? 11.572 8.940 3.152 1.00 44.88 210 CYS A CA 1
ATOM 1728 C C . CYS A 1 210 ? 10.578 10.026 3.589 1.00 44.88 210 CYS A C 1
ATOM 1730 O O . CYS A 1 210 ? 9.804 10.497 2.772 1.00 44.88 210 CYS A O 1
ATOM 1732 N N . CYS A 1 211 ? 10.626 10.485 4.848 1.00 42.12 211 CYS A N 1
ATOM 1733 C CA . CYS A 1 211 ? 9.740 11.549 5.347 1.00 42.12 211 CYS A CA 1
ATOM 1734 C C . CYS A 1 211 ? 10.344 12.968 5.296 1.00 42.12 211 CYS A C 1
ATOM 1736 O O . CYS A 1 211 ? 9.603 13.936 5.461 1.00 42.12 211 CYS A O 1
ATOM 1738 N N . CYS A 1 212 ? 11.668 13.128 5.143 1.00 41.62 212 CYS A N 1
ATOM 1739 C CA . CYS A 1 212 ? 12.338 14.387 5.506 1.00 41.62 212 CYS A CA 1
ATOM 1740 C C . CYS A 1 212 ? 13.206 15.033 4.419 1.00 41.62 212 CYS A C 1
ATOM 1742 O O . CYS A 1 212 ? 13.874 16.020 4.733 1.00 41.62 212 CYS A O 1
ATOM 1744 N N . TYR A 1 213 ? 13.195 14.581 3.157 1.00 45.88 213 TYR A N 1
ATOM 1745 C CA . TYR A 1 213 ? 14.006 15.263 2.132 1.00 45.88 213 TYR A CA 1
ATOM 1746 C C . TYR A 1 213 ? 13.623 16.748 1.960 1.00 45.88 213 TYR A C 1
ATOM 1748 O O . TYR A 1 213 ? 14.488 17.568 1.659 1.00 45.88 213 TYR A O 1
ATOM 1756 N N . HIS A 1 214 ? 12.378 17.129 2.281 1.00 45.62 214 HIS A N 1
ATOM 1757 C CA . HIS A 1 214 ? 11.944 18.531 2.293 1.00 45.62 214 HIS A CA 1
ATOM 1758 C C . HIS A 1 214 ? 12.070 19.260 3.646 1.00 45.62 214 HIS A C 1
ATOM 1760 O O . HIS A 1 214 ? 12.089 20.489 3.665 1.00 45.62 214 HIS A O 1
ATOM 1766 N N . LEU A 1 215 ? 12.221 18.554 4.777 1.00 39.81 215 LEU A N 1
ATOM 1767 C CA . LEU A 1 215 ? 12.243 19.149 6.127 1.00 39.81 215 LEU A CA 1
ATOM 1768 C C . LEU A 1 215 ? 13.587 19.007 6.850 1.00 39.81 215 LEU A C 1
ATOM 1770 O O . LEU A 1 215 ? 13.640 18.760 8.047 1.00 39.81 215 LEU A O 1
ATOM 1774 N N . LEU A 1 216 ? 14.665 19.333 6.141 1.00 40.34 216 LEU A N 1
ATOM 1775 C CA . LEU A 1 216 ? 15.994 19.657 6.667 1.00 40.34 216 LEU A CA 1
ATOM 1776 C C . LEU A 1 216 ? 17.022 18.521 6.678 1.00 40.34 216 LEU A C 1
ATOM 1778 O O . LEU A 1 216 ? 17.035 17.617 7.510 1.00 40.34 216 LEU A O 1
ATOM 1782 N N . TRP A 1 217 ? 18.079 18.811 5.926 1.00 41.38 217 TRP A N 1
ATOM 1783 C CA . TRP A 1 217 ? 19.476 18.458 6.172 1.00 41.38 217 TRP A CA 1
ATOM 1784 C C . TRP A 1 217 ? 20.031 19.088 7.467 1.00 41.38 217 TRP A C 1
ATOM 1786 O O . TRP A 1 217 ? 21.159 19.574 7.531 1.00 41.38 217 TRP A O 1
ATOM 1796 N N . SER A 1 218 ? 19.223 19.136 8.522 1.00 41.06 218 SER A N 1
ATOM 1797 C CA . SER A 1 218 ? 19.642 19.627 9.821 1.00 41.06 218 SER A CA 1
ATOM 1798 C C . SER A 1 218 ? 19.408 18.505 10.814 1.00 41.06 218 SER A C 1
ATOM 1800 O O . SER A 1 218 ? 18.282 18.061 11.015 1.00 41.06 218 SER A O 1
ATOM 1802 N N . ARG A 1 219 ? 20.487 18.049 11.453 1.00 48.31 219 ARG A N 1
ATOM 1803 C CA . ARG A 1 219 ? 20.471 17.214 12.664 1.00 48.31 219 ARG A CA 1
ATOM 1804 C C . ARG A 1 219 ? 19.844 17.972 13.849 1.00 48.31 219 ARG A C 1
ATOM 1806 O O . ARG A 1 219 ? 20.398 17.997 14.944 1.00 48.31 219 ARG A O 1
ATOM 1813 N N . THR A 1 220 ? 18.758 18.699 13.618 1.00 53.16 220 THR A N 1
ATOM 1814 C CA . THR A 1 220 ? 18.047 19.439 14.646 1.00 53.16 220 THR A CA 1
ATOM 1815 C C . THR A 1 220 ? 17.061 18.505 15.323 1.00 53.16 220 THR A C 1
ATOM 1817 O O . THR A 1 220 ? 16.562 17.538 14.748 1.00 53.16 220 THR A O 1
ATOM 1820 N N . VAL A 1 221 ? 16.770 18.830 16.577 1.00 54.38 221 VAL A N 1
ATOM 1821 C CA . VAL A 1 221 ? 15.813 18.152 17.461 1.00 54.38 221 VAL A CA 1
ATOM 1822 C C . VAL A 1 221 ? 14.442 17.908 16.792 1.00 54.38 221 VAL A C 1
ATOM 1824 O O . VAL A 1 221 ? 13.719 16.995 17.181 1.00 54.38 221 VAL A O 1
ATOM 1827 N N . LEU A 1 222 ? 14.100 18.664 15.740 1.00 53.69 222 LEU A N 1
ATOM 1828 C CA . LEU A 1 222 ? 12.855 18.527 14.980 1.00 53.69 222 LEU A CA 1
ATOM 1829 C C . LEU A 1 222 ? 12.733 17.188 14.230 1.00 53.69 222 LEU A C 1
ATOM 1831 O O . LEU A 1 222 ? 11.645 16.616 14.214 1.00 53.69 222 LEU A O 1
ATOM 1835 N N . GLY A 1 223 ? 13.827 16.647 13.677 1.00 63.47 223 GLY A N 1
ATOM 1836 C CA . GLY A 1 223 ? 13.795 15.367 12.951 1.00 63.47 223 GLY A CA 1
ATOM 1837 C C . GLY A 1 223 ? 13.493 14.171 13.861 1.00 63.47 223 GLY A C 1
ATOM 1838 O O . GLY A 1 223 ? 12.709 13.295 13.504 1.00 63.47 223 GLY A O 1
ATOM 1839 N N . HIS A 1 224 ? 14.033 14.175 15.085 1.00 65.06 224 HIS A N 1
ATOM 1840 C CA . HIS A 1 224 ? 13.750 13.134 16.079 1.00 65.06 224 HIS A CA 1
ATOM 1841 C C . HIS A 1 224 ? 12.278 13.131 16.514 1.00 65.06 224 HIS A C 1
ATOM 1843 O O . HIS A 1 224 ? 11.674 12.065 16.614 1.00 65.06 224 HIS A O 1
ATOM 1849 N N . ASN A 1 225 ? 11.678 14.308 16.720 1.00 69.56 225 ASN A N 1
ATOM 1850 C CA . ASN A 1 225 ? 10.265 14.412 17.095 1.00 69.56 225 ASN A CA 1
ATOM 1851 C C . ASN A 1 225 ? 9.330 13.935 15.975 1.00 69.56 225 ASN A C 1
ATOM 1853 O O . ASN A 1 225 ? 8.306 13.316 16.262 1.00 69.56 225 ASN A O 1
ATOM 1857 N N . ALA A 1 226 ? 9.684 14.186 14.709 1.00 69.12 226 ALA A N 1
ATOM 1858 C CA . ALA A 1 226 ? 8.923 13.688 13.568 1.00 69.12 226 ALA A CA 1
ATOM 1859 C C . ALA A 1 226 ? 8.944 12.153 13.511 1.00 69.12 226 ALA A C 1
ATOM 1861 O O . ALA A 1 226 ? 7.881 11.540 13.449 1.00 69.12 226 ALA A O 1
ATOM 1862 N N . VAL A 1 227 ? 10.122 11.526 13.627 1.00 69.31 227 VAL A N 1
ATOM 1863 C CA . VAL A 1 227 ? 10.239 10.056 13.638 1.00 69.31 227 VAL A CA 1
ATOM 1864 C C . VAL A 1 227 ? 9.503 9.445 14.829 1.00 69.31 227 VAL A C 1
ATOM 1866 O O . VAL A 1 227 ? 8.756 8.486 14.655 1.00 69.31 227 VAL A O 1
ATOM 1869 N N . LEU A 1 228 ? 9.629 10.032 16.023 1.00 72.62 228 LEU A N 1
ATOM 1870 C CA . LEU A 1 228 ? 8.886 9.569 17.193 1.00 72.62 228 LEU A CA 1
ATOM 1871 C C . LEU A 1 228 ? 7.370 9.664 16.971 1.00 72.62 228 LEU A C 1
ATOM 1873 O O . LEU A 1 228 ? 6.650 8.720 17.278 1.00 72.62 228 LEU A O 1
ATOM 1877 N N . SER A 1 229 ? 6.881 10.769 16.398 1.00 77.00 229 SER A N 1
ATOM 1878 C CA . SER A 1 229 ? 5.461 10.919 16.068 1.00 77.00 229 SER A CA 1
ATOM 1879 C C . SER A 1 229 ? 4.984 9.843 15.089 1.00 77.00 229 SER A C 1
ATOM 1881 O O . SER A 1 229 ? 3.877 9.335 15.262 1.00 77.00 229 SER A O 1
ATOM 1883 N N . GLN A 1 230 ? 5.811 9.450 14.115 1.00 74.19 230 GLN A N 1
ATOM 1884 C CA . GLN A 1 230 ? 5.477 8.358 13.196 1.00 74.19 230 GLN A CA 1
ATOM 1885 C C . GLN A 1 230 ? 5.452 6.996 13.892 1.00 74.19 230 GLN A C 1
ATOM 1887 O O . GLN A 1 230 ? 4.505 6.236 13.707 1.00 74.19 230 GLN A O 1
ATOM 1892 N N . ILE A 1 231 ? 6.437 6.704 14.746 1.00 77.25 231 ILE A N 1
ATOM 1893 C CA . ILE A 1 231 ? 6.464 5.469 15.542 1.00 77.25 231 ILE A CA 1
ATOM 1894 C C . ILE A 1 231 ? 5.222 5.380 16.439 1.00 77.25 231 ILE A C 1
ATOM 1896 O O . ILE A 1 231 ? 4.605 4.319 16.523 1.00 77.25 231 ILE A O 1
ATOM 1900 N N . ILE A 1 232 ? 4.820 6.490 17.069 1.00 80.25 232 ILE A N 1
ATOM 1901 C CA . ILE A 1 232 ? 3.611 6.562 17.903 1.00 80.25 232 ILE A CA 1
ATOM 1902 C C . ILE A 1 232 ? 2.362 6.282 17.062 1.00 80.25 232 ILE A C 1
ATOM 1904 O O . ILE A 1 232 ? 1.608 5.374 17.403 1.00 80.25 232 ILE A O 1
ATOM 1908 N N . LYS A 1 233 ? 2.175 6.988 15.936 1.00 81.62 233 LYS A N 1
ATOM 1909 C CA . LYS A 1 233 ? 1.043 6.755 15.019 1.00 81.62 233 LYS A CA 1
ATOM 1910 C C . LYS A 1 233 ? 0.981 5.305 14.549 1.00 81.62 233 LYS A C 1
ATOM 1912 O O . LYS A 1 233 ? -0.092 4.717 14.461 1.00 81.62 233 LYS A O 1
ATOM 1917 N N . PHE A 1 234 ? 2.133 4.709 14.265 1.00 81.31 234 PHE A N 1
ATOM 1918 C CA . PHE A 1 234 ? 2.196 3.322 13.843 1.00 81.31 234 PHE A CA 1
ATOM 1919 C C . PHE A 1 234 ? 1.862 2.346 14.978 1.00 81.31 234 PHE A C 1
ATOM 1921 O O . PHE A 1 234 ? 1.116 1.391 14.768 1.00 81.31 234 PHE A O 1
ATOM 1928 N N . GLY A 1 235 ? 2.336 2.607 16.198 1.00 83.19 235 GLY A N 1
ATOM 1929 C CA . GLY A 1 235 ? 1.930 1.859 17.389 1.00 83.19 235 GLY A CA 1
ATOM 1930 C C . GLY A 1 235 ? 0.416 1.920 17.625 1.00 83.19 235 GLY A C 1
ATOM 1931 O O . GLY A 1 235 ? -0.208 0.894 17.902 1.00 83.19 235 GLY A O 1
ATOM 1932 N N . GLU A 1 236 ? -0.193 3.094 17.438 1.00 85.62 236 GLU A N 1
ATOM 1933 C CA . GLU A 1 236 ? -1.648 3.280 17.490 1.00 85.62 236 GLU A CA 1
ATOM 1934 C C . GLU A 1 236 ? -2.375 2.485 16.395 1.00 85.62 236 GLU A C 1
ATOM 1936 O O . GLU A 1 236 ? -3.393 1.851 16.682 1.00 85.62 236 GLU A O 1
ATOM 1941 N N . LEU A 1 237 ? -1.834 2.443 15.171 1.00 86.31 237 LEU A N 1
ATOM 1942 C CA . LEU A 1 237 ? -2.365 1.614 14.084 1.00 86.31 237 LEU A CA 1
ATOM 1943 C C . LEU A 1 237 ? -2.309 0.122 14.436 1.00 86.31 237 LEU A C 1
ATOM 1945 O O . LEU A 1 237 ? -3.335 -0.555 14.390 1.00 86.31 237 LEU A O 1
ATOM 1949 N N . LEU A 1 238 ? -1.151 -0.403 14.850 1.00 86.12 238 LEU A N 1
ATOM 1950 C CA . LEU A 1 238 ? -1.019 -1.815 15.238 1.00 86.12 238 LEU A CA 1
ATOM 1951 C C . LEU A 1 238 ? -2.005 -2.198 16.345 1.00 86.12 238 LEU A C 1
ATOM 1953 O O . LEU A 1 238 ? -2.631 -3.262 16.292 1.00 86.12 238 LEU A O 1
ATOM 1957 N N . LYS A 1 239 ? -2.188 -1.299 17.314 1.00 85.31 239 LYS A N 1
ATOM 1958 C CA . LYS A 1 239 ? -3.171 -1.435 18.386 1.00 85.31 239 LYS A CA 1
ATOM 1959 C C . LYS A 1 239 ? -4.605 -1.460 17.854 1.00 85.31 239 LYS A C 1
ATOM 1961 O O . LYS A 1 239 ? -5.367 -2.354 18.223 1.00 85.31 239 LYS A O 1
ATOM 1966 N N . ALA A 1 240 ? -4.971 -0.544 16.957 1.00 89.19 240 ALA A N 1
ATOM 1967 C CA . ALA A 1 240 ? -6.304 -0.490 16.355 1.00 89.19 240 ALA A CA 1
ATOM 1968 C C . ALA A 1 240 ? -6.666 -1.793 15.616 1.00 89.19 240 ALA A C 1
ATOM 1970 O O . ALA A 1 240 ? -7.792 -2.283 15.741 1.00 89.19 240 ALA A O 1
ATOM 1971 N N . TYR A 1 241 ? -5.696 -2.404 14.928 1.00 89.00 241 TYR A N 1
ATOM 1972 C CA . TYR A 1 241 ? -5.872 -3.672 14.208 1.00 89.00 241 TYR A CA 1
ATOM 1973 C C . TYR A 1 241 ? -5.600 -4.922 15.061 1.00 89.00 241 TYR A C 1
ATOM 1975 O O . TYR A 1 241 ? -5.626 -6.036 14.539 1.00 89.00 241 TYR A O 1
ATOM 1983 N N . LYS A 1 242 ? -5.396 -4.767 16.380 1.00 90.06 242 LYS A N 1
ATOM 1984 C CA . LYS A 1 242 ? -5.139 -5.857 17.343 1.00 90.06 242 LYS A CA 1
ATOM 1985 C C . LYS A 1 242 ? -3.990 -6.773 16.925 1.00 90.06 242 LYS A C 1
ATOM 1987 O O . LYS A 1 242 ? -4.045 -7.980 17.159 1.00 90.06 242 LYS A O 1
ATOM 1992 N N . VAL A 1 243 ? -2.960 -6.210 16.304 1.00 84.25 243 VAL A N 1
ATOM 1993 C CA . VAL A 1 243 ? -1.757 -6.949 15.933 1.00 84.25 243 VAL A CA 1
ATOM 1994 C C . VAL A 1 243 ? -0.992 -7.271 17.223 1.00 84.25 243 VAL A C 1
ATOM 1996 O O . VAL A 1 243 ? -0.529 -6.340 17.886 1.00 84.25 243 VAL A O 1
ATOM 1999 N N . PRO A 1 244 ? -0.864 -8.548 17.635 1.00 78.38 244 PRO A N 1
ATOM 2000 C CA . PRO A 1 244 ? -0.147 -8.874 18.860 1.00 78.38 244 PRO A CA 1
ATOM 2001 C C . PRO A 1 244 ? 1.342 -8.574 18.676 1.00 78.38 244 PRO A C 1
ATOM 2003 O O . PRO A 1 244 ? 2.043 -9.267 17.940 1.00 78.38 244 PRO A O 1
ATOM 2006 N N . PHE A 1 245 ? 1.856 -7.552 19.347 1.00 73.75 245 PHE A N 1
ATOM 2007 C CA . PHE A 1 245 ? 3.292 -7.315 19.404 1.00 73.75 245 PHE A CA 1
ATOM 2008 C C . PHE A 1 245 ? 3.788 -7.591 20.820 1.00 73.75 245 PHE A C 1
ATOM 2010 O O . PHE A 1 245 ? 3.199 -7.169 21.813 1.00 73.75 245 PHE A O 1
ATOM 2017 N N . ASP A 1 246 ? 4.851 -8.381 20.909 1.00 73.56 246 ASP A N 1
ATOM 2018 C CA . ASP A 1 246 ? 5.462 -8.726 22.182 1.00 73.56 246 ASP A CA 1
ATOM 2019 C C . ASP A 1 246 ? 6.320 -7.546 22.646 1.00 73.56 246 ASP A C 1
ATOM 2021 O O . ASP A 1 246 ? 7.335 -7.220 22.029 1.00 73.56 246 ASP A O 1
ATOM 2025 N N . VAL A 1 247 ? 5.918 -6.898 23.739 1.00 66.56 247 VAL A N 1
ATOM 2026 C CA . VAL A 1 247 ? 6.693 -5.813 24.359 1.00 66.56 247 VAL A CA 1
ATOM 2027 C C . VAL A 1 247 ? 8.091 -6.305 24.756 1.00 66.56 247 VAL A C 1
ATOM 2029 O O . VAL A 1 247 ? 9.055 -5.548 24.666 1.00 66.56 247 VAL A O 1
ATOM 2032 N N . ASN A 1 248 ? 8.254 -7.594 25.084 1.00 67.94 248 ASN A N 1
ATOM 2033 C CA . ASN A 1 248 ? 9.577 -8.167 25.340 1.00 67.94 248 ASN A CA 1
ATOM 2034 C C . ASN A 1 248 ? 10.429 -8.237 24.068 1.00 67.94 248 ASN A C 1
ATOM 2036 O O . ASN A 1 248 ? 11.649 -8.122 24.127 1.00 67.94 248 ASN A O 1
ATOM 2040 N N . ARG A 1 249 ? 9.806 -8.392 22.896 1.00 66.56 249 ARG A N 1
ATOM 2041 C CA . ARG A 1 249 ? 10.515 -8.343 21.613 1.00 66.56 249 ARG A CA 1
ATOM 2042 C C . ARG A 1 249 ? 11.006 -6.927 21.318 1.00 66.56 249 ARG A C 1
ATOM 2044 O O . ARG A 1 249 ? 12.135 -6.779 20.859 1.00 66.56 249 ARG A O 1
ATOM 2051 N N . LEU A 1 250 ? 10.216 -5.902 21.655 1.00 61.47 250 LEU A N 1
ATOM 2052 C CA . LEU A 1 250 ? 10.658 -4.503 21.601 1.00 61.47 250 LEU A CA 1
ATOM 2053 C C . LEU A 1 250 ? 11.834 -4.251 22.557 1.00 61.47 250 LEU A C 1
ATOM 2055 O O . LEU A 1 250 ? 12.833 -3.677 22.135 1.00 61.47 250 LEU A O 1
ATOM 2059 N N . SER A 1 251 ? 11.765 -4.746 23.799 1.00 57.19 251 SER A N 1
ATOM 2060 C CA . SER A 1 251 ? 12.832 -4.546 24.793 1.00 57.19 251 SER A CA 1
ATOM 2061 C C . SER A 1 251 ? 14.124 -5.317 24.486 1.00 57.19 251 SER A C 1
ATOM 2063 O O . SER A 1 251 ? 15.212 -4.874 24.855 1.00 57.19 251 SER A O 1
ATOM 2065 N N . MET A 1 252 ? 14.041 -6.446 23.770 1.00 55.69 252 MET A N 1
ATOM 2066 C CA . MET A 1 252 ? 15.210 -7.220 23.326 1.00 55.69 252 MET A CA 1
ATOM 2067 C C . MET A 1 252 ? 15.948 -6.603 22.132 1.00 55.69 252 MET A C 1
ATOM 2069 O O . MET A 1 252 ? 17.145 -6.844 21.960 1.00 55.69 252 MET A O 1
ATOM 2073 N N . LEU A 1 253 ? 15.260 -5.826 21.293 1.00 51.19 253 LEU A N 1
ATOM 2074 C CA . LEU A 1 253 ? 15.842 -5.220 20.091 1.00 51.19 253 LEU A CA 1
ATOM 2075 C C . LEU A 1 253 ? 16.650 -3.943 20.402 1.00 51.19 253 LEU A C 1
ATOM 2077 O O . LEU A 1 253 ? 17.466 -3.505 19.590 1.00 51.19 253 LEU A O 1
ATOM 2081 N N . THR A 1 254 ? 16.498 -3.390 21.604 1.00 44.78 254 THR A N 1
ATOM 2082 C CA . THR A 1 254 ? 17.053 -2.104 22.030 1.00 44.78 254 THR A CA 1
ATOM 2083 C C . THR A 1 254 ? 18.250 -2.258 22.975 1.00 44.78 254 THR A C 1
ATOM 2085 O O . THR A 1 254 ? 18.127 -2.253 24.196 1.00 44.78 254 THR A O 1
ATOM 2088 N N . LYS A 1 255 ? 19.460 -2.268 22.408 1.00 52.34 255 LYS A N 1
ATOM 2089 C CA . LYS A 1 255 ? 20.569 -1.495 23.010 1.00 52.34 255 LYS A CA 1
ATOM 2090 C C . LYS A 1 255 ? 20.526 -0.016 22.583 1.00 52.34 255 LYS A C 1
ATOM 2092 O O . LYS A 1 255 ? 21.415 0.745 22.947 1.00 52.34 255 LYS A O 1
ATOM 2097 N N . ALA A 1 256 ? 19.517 0.381 21.805 1.00 47.97 256 ALA A N 1
ATOM 2098 C CA . ALA A 1 256 ? 19.333 1.720 21.267 1.00 47.97 256 ALA A CA 1
ATOM 2099 C C . ALA A 1 256 ? 18.058 2.357 21.849 1.00 47.97 256 ALA A C 1
ATOM 2101 O O . ALA A 1 256 ? 16.970 1.820 21.694 1.00 47.97 256 ALA A O 1
ATOM 2102 N N . ASP A 1 257 ? 18.257 3.490 22.519 1.00 57.28 257 ASP A N 1
ATOM 2103 C CA . ASP A 1 257 ? 17.286 4.507 22.947 1.00 57.28 257 ASP A CA 1
ATOM 2104 C C . ASP A 1 257 ? 16.193 4.133 23.980 1.00 57.28 257 ASP A C 1
ATOM 2106 O O . ASP A 1 257 ? 15.053 3.794 23.660 1.00 57.28 257 ASP A O 1
ATOM 2110 N N . GLU A 1 258 ? 16.527 4.310 25.268 1.00 60.06 258 GLU A N 1
ATOM 2111 C CA . GLU A 1 258 ? 15.630 4.186 26.438 1.00 60.06 258 GLU A CA 1
ATOM 2112 C C . GLU A 1 258 ? 14.352 5.052 26.320 1.00 60.06 258 GLU A C 1
ATOM 2114 O O . GLU A 1 258 ? 13.315 4.751 26.916 1.00 60.06 258 GLU A O 1
ATOM 2119 N N . PHE A 1 259 ? 14.405 6.128 25.530 1.00 58.72 259 PHE A N 1
ATOM 2120 C CA . PHE A 1 259 ? 13.319 7.092 25.374 1.00 58.72 259 PHE A CA 1
ATOM 2121 C C . PHE A 1 259 ? 12.127 6.554 24.560 1.00 58.72 259 PHE A C 1
ATOM 2123 O O . PHE A 1 259 ? 10.975 6.749 24.961 1.00 58.72 259 PHE A O 1
ATOM 2130 N N . ALA A 1 260 ? 12.385 5.840 23.457 1.00 57.28 260 ALA A N 1
ATOM 2131 C CA . ALA A 1 260 ? 11.333 5.250 22.622 1.00 57.28 260 ALA A CA 1
ATOM 2132 C C . ALA A 1 260 ? 10.590 4.123 23.361 1.00 57.28 260 ALA A C 1
ATOM 2134 O O . ALA A 1 260 ? 9.366 4.018 23.267 1.00 57.28 260 ALA A O 1
ATOM 2135 N N . LEU A 1 261 ? 11.322 3.343 24.166 1.00 63.47 261 LEU A N 1
ATOM 2136 C CA . LEU A 1 261 ? 10.767 2.311 25.045 1.00 63.47 261 LEU A CA 1
ATOM 2137 C C . LEU A 1 261 ? 9.790 2.903 26.059 1.00 63.47 261 LEU A C 1
ATOM 2139 O O . LEU A 1 261 ? 8.644 2.470 26.104 1.00 63.47 261 LEU A O 1
ATOM 2143 N N . LYS A 1 262 ? 10.196 3.946 26.795 1.00 66.56 262 LYS A N 1
ATOM 2144 C CA . LYS A 1 262 ? 9.313 4.612 27.766 1.00 66.56 262 LYS A CA 1
ATOM 2145 C C . LYS A 1 262 ? 8.008 5.100 27.139 1.00 66.56 262 LYS A C 1
ATOM 2147 O O . LYS A 1 262 ? 6.965 4.980 27.769 1.00 66.56 262 LYS A O 1
ATOM 2152 N N . HIS A 1 263 ? 8.043 5.620 25.910 1.00 62.38 263 HIS A N 1
ATOM 2153 C CA . HIS A 1 263 ? 6.829 6.073 25.223 1.00 62.38 263 HIS A CA 1
ATOM 2154 C C . HIS A 1 263 ? 5.932 4.913 24.771 1.00 62.38 263 HIS A C 1
ATOM 2156 O O . HIS A 1 263 ? 4.723 4.970 24.987 1.00 62.38 263 HIS A O 1
ATOM 2162 N N . LEU A 1 264 ? 6.492 3.846 24.191 1.00 61.06 264 LEU A N 1
ATOM 2163 C CA . LEU A 1 264 ? 5.709 2.668 23.789 1.00 61.06 264 LEU A CA 1
ATOM 2164 C C . LEU A 1 264 ? 5.136 1.918 25.004 1.00 61.06 264 LEU A C 1
ATOM 2166 O O . LEU A 1 264 ? 3.971 1.519 24.991 1.00 61.06 264 LEU A O 1
ATOM 2170 N N . GLU A 1 265 ? 5.917 1.783 26.077 1.00 68.56 265 GLU A N 1
ATOM 2171 C CA . GLU A 1 265 ? 5.468 1.226 27.356 1.00 68.56 265 GLU A CA 1
ATOM 2172 C C . GLU A 1 265 ? 4.374 2.084 27.995 1.00 68.56 265 GLU A C 1
ATOM 2174 O O . GLU A 1 265 ? 3.421 1.533 28.544 1.00 68.56 265 GLU A O 1
ATOM 2179 N N . GLN A 1 266 ? 4.466 3.413 27.900 1.00 71.31 266 GLN A N 1
ATOM 2180 C CA . GLN A 1 266 ? 3.437 4.323 28.400 1.00 71.31 266 GLN A CA 1
ATOM 2181 C C . GLN A 1 266 ? 2.128 4.189 27.607 1.00 71.31 266 GLN A C 1
ATOM 2183 O O . GLN A 1 266 ? 1.082 3.995 28.219 1.00 71.31 266 GLN A O 1
ATOM 2188 N N . ILE A 1 267 ? 2.180 4.155 26.268 1.00 66.75 267 ILE A N 1
ATOM 2189 C CA . ILE A 1 267 ? 0.999 3.932 25.404 1.00 66.75 267 ILE A CA 1
ATOM 2190 C C . ILE A 1 267 ? 0.293 2.606 25.739 1.00 66.75 267 ILE A C 1
ATOM 2192 O O . ILE A 1 267 ? -0.939 2.512 25.683 1.00 66.75 267 ILE A O 1
ATOM 2196 N N . TYR A 1 268 ? 1.066 1.577 26.093 1.00 65.38 268 TYR A N 1
ATOM 2197 C CA . TYR A 1 268 ? 0.542 0.261 26.451 1.00 65.38 268 TYR A CA 1
ATOM 2198 C C . TYR A 1 268 ? 0.034 0.193 27.903 1.00 65.38 268 TYR A C 1
ATOM 2200 O O . TYR A 1 268 ? -1.013 -0.392 28.179 1.00 65.38 268 TYR A O 1
ATOM 2208 N N . SER A 1 269 ? 0.731 0.833 28.842 1.00 69.00 269 SER A N 1
ATOM 2209 C CA . SER A 1 269 ? 0.327 0.906 30.255 1.00 69.00 269 SER A CA 1
ATOM 2210 C C . SER A 1 269 ? -0.954 1.724 30.431 1.00 69.00 269 SER A C 1
ATOM 2212 O O . SER A 1 269 ? -1.846 1.334 31.191 1.00 69.00 269 SER A O 1
ATOM 2214 N N . ASP A 1 270 ? -1.099 2.801 29.655 1.00 65.69 270 ASP A N 1
ATOM 2215 C CA . ASP A 1 270 ? -2.318 3.604 29.590 1.00 65.69 270 ASP A CA 1
ATOM 2216 C C . ASP A 1 270 ? -3.507 2.777 29.076 1.00 65.69 270 ASP A C 1
ATOM 2218 O O . ASP A 1 270 ? -4.641 3.047 29.451 1.00 65.69 270 ASP A O 1
ATOM 2222 N N . GLU A 1 271 ? -3.287 1.708 28.302 1.00 55.66 271 GLU A N 1
ATOM 2223 C CA . GLU A 1 271 ? -4.343 0.786 27.871 1.00 55.66 271 GLU A CA 1
ATOM 2224 C C . GLU A 1 271 ? -4.801 -0.162 28.967 1.00 55.66 271 GLU A C 1
ATOM 2226 O O . GLU A 1 271 ? -6.000 -0.395 29.091 1.00 55.66 271 GLU A O 1
ATOM 2231 N N . GLN A 1 272 ? -3.884 -0.705 29.770 1.00 56.34 272 GLN A N 1
ATOM 2232 C CA . GLN A 1 272 ? -4.274 -1.533 30.911 1.00 56.34 272 GLN A CA 1
ATOM 2233 C C . GLN A 1 272 ? -5.072 -0.696 31.917 1.00 56.34 272 GLN A C 1
ATOM 2235 O O . GLN A 1 272 ? -6.152 -1.109 32.339 1.00 56.34 272 GLN A O 1
ATOM 2240 N N . SER A 1 273 ? -4.619 0.532 32.178 1.00 61.25 273 SER A N 1
ATOM 2241 C CA . SER A 1 273 ? -5.309 1.506 33.031 1.00 61.25 273 SER A CA 1
ATOM 2242 C C . SER A 1 273 ? -6.648 1.989 32.438 1.00 61.25 273 SER A C 1
ATOM 2244 O O . SER A 1 273 ? -7.665 2.073 33.134 1.00 61.25 273 SER A O 1
ATOM 2246 N N . TYR A 1 274 ? -6.712 2.254 31.129 1.00 46.28 274 TYR A N 1
ATOM 2247 C CA . TYR A 1 274 ? -7.937 2.675 30.439 1.00 46.28 274 TYR A CA 1
ATOM 2248 C C . TYR A 1 274 ? -8.950 1.531 30.306 1.00 46.28 274 TYR A C 1
ATOM 2250 O O . TYR A 1 274 ? -10.133 1.723 30.560 1.00 46.28 274 TYR A O 1
ATOM 2258 N N . SER A 1 275 ? -8.503 0.317 29.988 1.00 51.16 275 SER A N 1
ATOM 2259 C CA . SER A 1 275 ? -9.319 -0.905 29.974 1.00 51.16 275 SER A CA 1
ATOM 2260 C C . SER A 1 275 ? -9.939 -1.168 31.346 1.00 51.16 275 SER A C 1
ATOM 2262 O O . SER A 1 275 ? -11.145 -1.404 31.446 1.00 51.16 275 SER A O 1
ATOM 2264 N N . GLU A 1 276 ? -9.147 -1.071 32.416 1.00 60.97 276 GLU A N 1
ATOM 2265 C CA . GLU A 1 276 ? -9.630 -1.267 33.782 1.00 60.97 276 GLU A CA 1
ATOM 2266 C C . GLU A 1 276 ? -10.574 -0.145 34.226 1.00 60.97 276 GLU A C 1
ATOM 2268 O O . GLU A 1 276 ? -11.641 -0.435 34.769 1.00 60.97 276 GLU A O 1
ATOM 2273 N N . SER A 1 277 ? -10.270 1.119 33.917 1.00 61.94 277 SER A N 1
ATOM 2274 C CA . SER A 1 277 ? -11.138 2.254 34.264 1.00 61.94 277 SER A CA 1
ATOM 2275 C C . SER A 1 277 ? -12.434 2.305 33.445 1.00 61.94 277 SER A C 1
ATOM 2277 O O . SER A 1 277 ? -13.492 2.615 33.998 1.00 61.94 277 SER A O 1
ATOM 2279 N N . VAL A 1 278 ? -12.421 1.938 32.159 1.00 58.44 278 VAL A N 1
ATOM 2280 C CA . VAL A 1 278 ? -13.630 1.807 31.325 1.00 58.44 278 VAL A CA 1
ATOM 2281 C C . VAL A 1 278 ? -14.474 0.632 31.798 1.00 58.44 278 VAL A C 1
ATOM 2283 O O . VAL A 1 278 ? -15.696 0.764 31.906 1.00 58.44 278 VAL A O 1
ATOM 2286 N N . LYS A 1 279 ? -13.852 -0.494 32.162 1.00 64.19 279 LYS A N 1
ATOM 2287 C CA . LYS A 1 279 ? -14.557 -1.635 32.754 1.00 64.19 279 LYS A CA 1
ATOM 2288 C C . LYS A 1 279 ? -15.210 -1.238 34.077 1.00 64.19 279 LYS A C 1
ATOM 2290 O O . LYS A 1 279 ? -16.414 -1.432 34.228 1.00 64.19 279 LYS A O 1
ATOM 2295 N N . GLN A 1 280 ? -14.485 -0.548 34.954 1.00 71.38 280 GLN A N 1
ATOM 2296 C CA . GLN A 1 280 ? -14.994 -0.051 36.233 1.00 71.38 280 GLN A CA 1
ATOM 2297 C C . GLN A 1 280 ? -16.111 0.994 36.057 1.00 71.38 280 GLN A C 1
ATOM 2299 O O . GLN A 1 280 ? -17.137 0.925 36.733 1.00 71.38 280 GLN A O 1
ATOM 2304 N N . THR A 1 281 ? -15.980 1.910 35.093 1.00 73.25 281 THR A N 1
ATOM 2305 C CA . THR A 1 281 ? -17.002 2.927 34.778 1.00 73.25 281 THR A CA 1
ATOM 2306 C C . THR A 1 281 ? -18.251 2.295 34.162 1.00 73.25 281 THR A C 1
ATOM 2308 O O . THR A 1 281 ? -19.377 2.688 34.475 1.00 73.25 281 THR A O 1
ATOM 2311 N N . SER A 1 282 ? -18.084 1.286 33.304 1.00 64.94 282 SER A N 1
ATOM 2312 C CA . SER A 1 282 ? -19.198 0.544 32.710 1.00 64.94 282 SER A CA 1
ATOM 2313 C C . SER A 1 282 ? -19.949 -0.283 33.758 1.00 64.94 282 SER A C 1
ATOM 2315 O O . SER A 1 282 ? -21.179 -0.258 33.784 1.00 64.94 282 SER A O 1
ATOM 2317 N N . GLU A 1 283 ? -19.240 -0.922 34.691 1.00 73.94 283 GLU A N 1
ATOM 2318 C CA . GLU A 1 283 ? -19.827 -1.654 35.815 1.00 73.94 283 GLU A CA 1
ATOM 2319 C C . GLU A 1 283 ? -20.555 -0.710 36.781 1.00 73.94 283 GLU A C 1
ATOM 2321 O O . GLU A 1 283 ? -21.681 -1.002 37.189 1.00 73.94 283 GLU A O 1
ATOM 2326 N N . GLN A 1 284 ? -19.986 0.464 37.073 1.00 79.38 284 GLN A N 1
ATOM 2327 C CA . GLN A 1 284 ? -20.647 1.507 37.864 1.00 79.38 284 GLN A CA 1
ATOM 2328 C C . GLN A 1 284 ? -21.912 2.042 37.181 1.00 79.38 284 GLN A C 1
ATOM 2330 O O . GLN A 1 284 ? -22.943 2.185 37.838 1.00 79.38 284 GLN A O 1
ATOM 2335 N N . ARG A 1 285 ? -21.888 2.282 35.862 1.00 73.81 285 ARG A N 1
ATOM 2336 C CA . ARG A 1 285 ? -23.080 2.693 35.096 1.00 73.81 285 ARG A CA 1
ATOM 2337 C C . ARG A 1 285 ? -24.151 1.607 35.076 1.00 73.81 285 ARG A C 1
ATOM 2339 O O . ARG A 1 285 ? -25.324 1.906 35.283 1.00 73.81 285 ARG A O 1
ATOM 2346 N N . VAL A 1 286 ? -23.769 0.345 34.879 1.00 75.69 286 VAL A N 1
ATOM 2347 C CA . VAL A 1 286 ? -24.698 -0.795 34.942 1.00 75.69 286 VAL A CA 1
ATOM 2348 C C . VAL A 1 286 ? -25.307 -0.915 36.339 1.00 75.69 286 VAL A C 1
ATOM 2350 O O . VAL A 1 286 ? -26.512 -1.139 36.459 1.00 75.69 286 VAL A O 1
ATOM 2353 N N . GLN A 1 287 ? -24.517 -0.722 37.393 1.00 81.38 287 GLN A N 1
ATOM 2354 C CA . GLN A 1 287 ? -24.999 -0.765 38.770 1.00 81.38 287 GLN A CA 1
ATOM 2355 C C . GLN A 1 287 ? -25.935 0.408 39.095 1.00 81.38 287 GLN A C 1
ATOM 2357 O O . GLN A 1 287 ? -26.994 0.195 39.682 1.00 81.38 287 GLN A O 1
ATOM 2362 N N . SER A 1 288 ? -25.598 1.621 38.653 1.00 87.06 288 SER A N 1
ATOM 2363 C CA . SER A 1 288 ? -26.447 2.808 38.794 1.00 87.06 288 SER A CA 1
ATOM 2364 C C . SER A 1 288 ? -27.785 2.634 38.062 1.00 87.06 288 SER A C 1
ATOM 2366 O O . SER A 1 288 ? -28.845 2.824 38.657 1.00 87.06 288 SER A O 1
ATOM 2368 N N . ASN A 1 289 ? -27.760 2.144 36.818 1.00 73.25 289 ASN A N 1
ATOM 2369 C CA . ASN A 1 289 ? -28.973 1.859 36.047 1.00 73.25 289 ASN A CA 1
ATOM 2370 C C . ASN A 1 289 ? -29.830 0.761 36.692 1.00 73.25 289 ASN A C 1
ATOM 2372 O O . ASN A 1 289 ? -31.056 0.867 36.714 1.00 73.25 289 ASN A O 1
ATOM 2376 N N . ARG A 1 290 ? -29.211 -0.286 37.254 1.00 79.44 290 ARG A N 1
ATOM 2377 C CA . ARG A 1 290 ? -29.931 -1.328 38.007 1.00 79.44 290 ARG A CA 1
ATOM 2378 C C . ARG A 1 290 ? -30.661 -0.752 39.214 1.00 79.44 290 ARG A C 1
ATOM 2380 O O . ARG A 1 290 ? -31.795 -1.153 39.472 1.00 79.44 290 ARG A O 1
ATOM 2387 N N . GLU A 1 291 ? -30.037 0.175 39.930 1.00 87.12 291 GLU A N 1
ATOM 2388 C CA . GLU A 1 291 ? -30.648 0.797 41.102 1.00 87.12 291 GLU A CA 1
ATOM 2389 C C . GLU A 1 291 ? -31.785 1.749 40.712 1.00 87.12 291 GLU A C 1
ATOM 2391 O O . GLU A 1 291 ? -32.863 1.687 41.304 1.00 87.12 291 GLU A O 1
ATOM 2396 N N . LEU A 1 292 ? -31.620 2.517 39.630 1.00 84.69 292 LEU A N 1
ATOM 2397 C CA . LEU A 1 292 ? -32.683 3.358 39.072 1.00 84.69 292 LEU A CA 1
ATOM 2398 C C . LEU A 1 292 ? -33.910 2.525 38.656 1.00 84.69 292 LEU A C 1
ATOM 2400 O O . LEU A 1 292 ? -35.047 2.872 38.977 1.00 84.69 292 LEU A O 1
ATOM 2404 N N . ILE A 1 293 ? -33.687 1.386 37.989 1.00 76.50 293 ILE A N 1
ATOM 2405 C CA . ILE A 1 293 ? -34.754 0.452 37.599 1.00 76.50 293 ILE A CA 1
ATOM 2406 C C . ILE A 1 293 ? -35.443 -0.130 38.838 1.00 76.50 293 ILE A C 1
ATOM 2408 O O . ILE A 1 293 ? -36.673 -0.193 38.884 1.00 76.50 293 ILE A O 1
ATOM 2412 N N . ARG A 1 294 ? -34.685 -0.534 39.866 1.00 80.50 294 ARG A N 1
ATOM 2413 C CA . ARG A 1 294 ? -35.257 -1.023 41.133 1.00 80.50 294 ARG A CA 1
ATOM 2414 C C . ARG A 1 294 ? -36.118 0.032 41.811 1.00 80.50 294 ARG A C 1
ATOM 2416 O O . ARG A 1 294 ? -37.213 -0.295 42.271 1.00 80.50 294 ARG A O 1
ATOM 2423 N N . GLN A 1 295 ? -35.651 1.275 41.852 1.00 89.25 295 GLN A N 1
ATOM 2424 C CA . GLN A 1 295 ? -36.387 2.381 42.448 1.00 89.25 295 GLN A CA 1
ATOM 2425 C C . GLN A 1 295 ? -37.678 2.660 41.671 1.00 89.25 295 GLN A C 1
ATOM 2427 O O . GLN A 1 295 ? -38.753 2.687 42.270 1.00 89.25 295 GLN A O 1
ATOM 2432 N N . HIS A 1 296 ? -37.609 2.715 40.337 1.00 82.31 296 HIS A N 1
ATOM 2433 C CA . HIS A 1 296 ? -38.787 2.879 39.485 1.00 82.31 296 HIS A CA 1
ATOM 2434 C C . HIS A 1 296 ? -39.818 1.760 39.693 1.00 82.31 296 HIS A C 1
ATOM 2436 O O . HIS A 1 296 ? -41.008 2.026 39.862 1.00 82.31 296 HIS A O 1
ATOM 2442 N N . LEU A 1 297 ? -39.378 0.498 39.740 1.00 79.88 297 LEU A N 1
ATOM 2443 C CA . LEU A 1 297 ? -40.261 -0.641 40.007 1.00 79.88 297 LEU A CA 1
ATOM 2444 C C . LEU A 1 297 ? -40.885 -0.574 41.410 1.00 79.88 297 LEU A C 1
ATOM 2446 O O . LEU A 1 297 ? -42.054 -0.930 41.581 1.00 79.88 297 LEU A O 1
ATOM 2450 N N . CYS A 1 298 ? -40.140 -0.098 42.412 1.00 86.81 298 CYS A N 1
ATOM 2451 C CA . CYS A 1 298 ? -40.648 0.120 43.766 1.00 86.81 298 CYS A CA 1
ATOM 2452 C C . CYS A 1 298 ? -41.748 1.193 43.788 1.00 86.81 298 CYS A C 1
ATOM 2454 O O . CYS A 1 298 ? -42.800 0.996 44.404 1.00 86.81 298 CYS A O 1
ATOM 2456 N N . ASP A 1 299 ? -41.552 2.292 43.063 1.00 88.69 299 ASP A N 1
ATOM 2457 C CA . ASP A 1 299 ? -42.523 3.382 42.978 1.00 88.69 299 ASP A CA 1
ATOM 2458 C C . ASP A 1 299 ? -43.781 2.981 42.199 1.00 88.69 299 ASP A C 1
ATOM 2460 O O . ASP A 1 299 ? -44.899 3.258 42.647 1.00 88.69 299 ASP A O 1
ATOM 2464 N N . GLN A 1 300 ? -43.630 2.241 41.093 1.00 82.25 300 GLN A N 1
ATOM 2465 C CA . GLN A 1 300 ? -44.757 1.659 40.356 1.00 82.25 300 GLN A CA 1
ATOM 2466 C C . GLN A 1 300 ? -45.561 0.699 41.235 1.00 82.25 300 GLN A C 1
ATOM 2468 O O . GLN A 1 300 ? -46.789 0.787 41.285 1.00 82.25 300 GLN A O 1
ATOM 2473 N N . LYS A 1 301 ? -44.885 -0.164 42.004 1.00 87.44 301 LYS A N 1
ATOM 2474 C CA . LYS A 1 301 ? -45.546 -1.059 42.960 1.00 87.44 301 LYS A CA 1
ATOM 2475 C C . LYS A 1 301 ? -46.376 -0.272 43.981 1.00 87.44 301 LYS A C 1
ATOM 2477 O O . LYS A 1 301 ? -47.557 -0.568 44.153 1.00 87.44 301 LYS A O 1
ATOM 2482 N N . LYS A 1 302 ? -45.805 0.764 44.608 1.00 91.12 302 LYS A N 1
ATOM 2483 C CA . LYS A 1 302 ? -46.525 1.627 45.567 1.00 91.12 302 LYS A CA 1
ATOM 2484 C C . LYS A 1 302 ? -47.711 2.357 44.929 1.00 91.12 302 LYS A C 1
ATOM 2486 O O . LYS A 1 302 ? -48.717 2.603 45.595 1.00 91.12 302 LYS A O 1
ATOM 2491 N N . LYS A 1 303 ? -47.600 2.754 43.657 1.00 89.19 303 LYS A N 1
ATOM 2492 C CA . LYS A 1 303 ? -48.688 3.402 42.908 1.00 89.19 303 LYS A CA 1
ATOM 2493 C C . LYS A 1 303 ? -49.846 2.433 42.666 1.00 89.19 303 LYS A C 1
ATOM 2495 O O . LYS A 1 303 ? -50.988 2.783 42.946 1.00 89.19 303 LYS A O 1
ATOM 2500 N N . VAL A 1 304 ? -49.549 1.210 42.226 1.00 83.81 304 VAL A N 1
ATOM 2501 C CA . VAL A 1 304 ? -50.555 0.155 42.026 1.00 83.81 304 VAL A CA 1
ATOM 2502 C C . VAL A 1 304 ? -51.229 -0.221 43.349 1.00 83.81 304 VAL A C 1
ATOM 2504 O O . VAL A 1 304 ? -52.451 -0.319 43.405 1.00 83.81 304 VAL A O 1
ATOM 2507 N N . GLU A 1 305 ? -50.470 -0.357 44.440 1.00 85.94 305 GLU A N 1
ATOM 2508 C CA . GLU A 1 305 ? -51.030 -0.634 45.773 1.00 85.94 305 GLU A CA 1
ATOM 2509 C C . GLU A 1 305 ? -51.997 0.467 46.244 1.00 85.94 305 GLU A C 1
ATOM 2511 O O . GLU A 1 305 ? -53.065 0.154 46.779 1.00 85.94 305 GLU A O 1
ATOM 2516 N N . ARG A 1 306 ? -51.673 1.746 45.998 1.00 90.81 306 ARG A N 1
ATOM 2517 C CA . ARG A 1 306 ? -52.582 2.873 46.272 1.00 90.81 306 ARG A CA 1
ATOM 2518 C C . ARG A 1 306 ? -53.862 2.791 45.444 1.00 90.81 306 ARG A C 1
ATOM 2520 O O . ARG A 1 306 ? -54.942 2.827 46.024 1.00 90.81 306 ARG A O 1
ATOM 2527 N N . GLN A 1 307 ? -53.751 2.574 44.134 1.00 87.19 307 GLN A N 1
ATOM 2528 C CA . GLN A 1 307 ? -54.913 2.455 43.243 1.00 87.19 307 GLN A CA 1
ATOM 2529 C C . GLN A 1 307 ? -55.832 1.287 43.624 1.00 87.19 307 GLN A C 1
ATOM 2531 O O . GLN A 1 307 ? -57.055 1.415 43.584 1.00 87.19 307 GLN A O 1
ATOM 2536 N N . ILE A 1 308 ? -55.262 0.145 44.026 1.00 84.00 308 ILE A N 1
ATOM 2537 C CA . ILE A 1 308 ? -56.038 -1.002 44.517 1.00 84.00 308 ILE A CA 1
ATOM 2538 C C . ILE A 1 308 ? -56.778 -0.632 45.808 1.00 84.00 308 ILE A C 1
ATOM 2540 O O . ILE A 1 308 ? -57.952 -0.971 45.956 1.00 84.00 308 ILE A O 1
ATOM 2544 N N . LYS A 1 309 ? -56.118 0.070 46.739 1.00 88.31 309 LYS A N 1
ATOM 2545 C CA . LYS A 1 309 ? -56.721 0.494 48.010 1.00 88.31 309 LYS A CA 1
ATOM 2546 C C . LYS A 1 309 ? -57.854 1.502 47.798 1.00 88.31 309 LYS A C 1
ATOM 2548 O O . LYS A 1 309 ? -58.907 1.345 48.410 1.00 88.31 309 LYS A O 1
ATOM 2553 N N . GLU A 1 310 ? -57.660 2.477 46.914 1.00 92.00 310 GLU A N 1
ATOM 2554 C CA . GLU A 1 310 ? -58.669 3.475 46.536 1.00 92.00 310 GLU A CA 1
ATOM 2555 C C . GLU A 1 310 ? -59.886 2.812 45.882 1.00 92.00 310 GLU A C 1
ATOM 2557 O O . GLU A 1 310 ? -61.005 2.988 46.358 1.00 92.00 310 GLU A O 1
ATOM 2562 N N . ARG A 1 311 ? -59.679 1.947 44.876 1.00 84.19 311 ARG A N 1
ATOM 2563 C CA . ARG A 1 311 ? -60.779 1.194 44.245 1.00 84.19 311 ARG A CA 1
ATOM 2564 C C . ARG A 1 311 ? -61.519 0.304 45.236 1.00 84.19 311 ARG A C 1
ATOM 2566 O O . ARG A 1 311 ? -62.739 0.180 45.156 1.00 84.19 311 ARG A O 1
ATOM 2573 N N . TYR A 1 312 ? -60.803 -0.320 46.170 1.00 81.75 312 TYR A N 1
ATOM 2574 C CA . TYR A 1 312 ? -61.419 -1.133 47.215 1.00 81.75 312 TYR A CA 1
ATOM 2575 C C . TYR A 1 312 ? -62.305 -0.291 48.143 1.00 81.75 312 TYR A C 1
ATOM 2577 O O . TYR A 1 312 ? -63.422 -0.704 48.445 1.00 81.75 312 TYR A O 1
ATOM 2585 N N . GLN A 1 313 ? -61.845 0.894 48.556 1.00 87.44 313 GLN A N 1
ATOM 2586 C CA . GLN A 1 313 ? -62.638 1.817 49.373 1.00 87.44 313 GLN A CA 1
ATOM 2587 C C . GLN A 1 313 ? -63.861 2.357 48.626 1.00 87.44 313 GLN A C 1
ATOM 2589 O O . GLN A 1 313 ? -64.944 2.378 49.201 1.00 87.44 313 GLN A O 1
ATOM 2594 N N . GLN A 1 314 ? -63.711 2.701 47.348 1.00 86.62 314 GLN A N 1
ATOM 2595 C CA . GLN A 1 314 ? -64.815 3.148 46.498 1.00 86.62 314 GLN A CA 1
ATOM 2596 C C . GLN A 1 314 ? -65.863 2.042 46.299 1.00 86.62 314 GLN A C 1
ATOM 2598 O O . GLN A 1 314 ? -67.059 2.254 46.447 1.00 86.62 314 GLN A O 1
ATOM 2603 N N . THR A 1 315 ? -65.420 0.801 46.080 1.00 81.81 315 THR A N 1
ATOM 2604 C CA . THR A 1 315 ? -66.344 -0.342 45.980 1.00 81.81 315 THR A CA 1
ATOM 2605 C C . THR A 1 315 ? -67.104 -0.568 47.294 1.00 81.81 315 THR A C 1
ATOM 2607 O O . THR A 1 315 ? -68.267 -0.953 47.270 1.00 81.81 315 THR A O 1
ATOM 2610 N N . LEU A 1 316 ? -66.458 -0.325 48.442 1.00 79.12 316 LEU A N 1
ATOM 2611 C CA . LEU A 1 316 ? -67.079 -0.410 49.768 1.00 79.12 316 LEU A CA 1
ATOM 2612 C C . LEU A 1 316 ? -68.118 0.694 50.008 1.00 79.12 316 LEU A C 1
ATOM 2614 O O . LEU A 1 316 ? -69.144 0.403 50.625 1.00 79.12 316 LEU A O 1
ATOM 2618 N N . SER A 1 317 ? -67.871 1.926 49.545 1.00 80.50 317 SER A N 1
ATOM 2619 C CA . SER A 1 317 ? -68.827 3.037 49.666 1.00 80.50 317 SER A CA 1
ATOM 2620 C C . SER A 1 317 ? -70.037 2.871 48.754 1.00 80.50 317 SER A C 1
ATOM 2622 O O . SER A 1 317 ? -71.149 3.201 49.159 1.00 80.50 317 SER A O 1
ATOM 2624 N N . ASP A 1 318 ? -69.830 2.315 47.560 1.00 78.62 318 ASP A N 1
ATOM 2625 C CA . ASP A 1 318 ? -70.858 2.243 46.519 1.00 78.62 318 ASP A CA 1
ATOM 2626 C C . ASP A 1 318 ? -71.778 1.023 46.673 1.00 78.62 318 ASP A C 1
ATOM 2628 O O . ASP A 1 318 ? -72.816 0.941 46.021 1.00 78.62 318 ASP A O 1
ATOM 2632 N N . THR A 1 319 ? -71.441 0.063 47.544 1.00 72.81 319 THR A N 1
ATOM 2633 C CA . THR A 1 319 ? -72.334 -1.061 47.857 1.00 72.81 319 THR A CA 1
ATOM 2634 C C . THR A 1 319 ? -73.453 -0.653 48.825 1.00 72.81 319 THR A C 1
ATOM 2636 O O . THR A 1 319 ? -73.185 -0.472 50.017 1.00 72.81 319 THR A O 1
ATOM 2639 N N . PRO A 1 320 ? -74.727 -0.581 48.385 1.00 64.38 320 PRO A N 1
ATOM 2640 C CA . PRO A 1 320 ? -75.850 -0.350 49.286 1.00 64.38 320 PRO A CA 1
ATOM 2641 C C . PRO A 1 320 ? -75.954 -1.475 50.325 1.00 64.38 320 PRO A C 1
ATOM 2643 O O . PRO A 1 320 ? -75.723 -2.647 50.015 1.00 64.38 320 PRO A O 1
ATOM 2646 N N . ARG A 1 321 ? -76.311 -1.117 51.569 1.00 58.53 321 ARG A N 1
ATOM 2647 C CA . ARG A 1 321 ? -76.509 -2.037 52.706 1.00 58.53 321 ARG A CA 1
ATOM 2648 C C . ARG A 1 321 ? -77.700 -2.977 52.464 1.00 58.53 321 ARG A C 1
ATOM 2650 O O . ARG A 1 321 ? -78.732 -2.861 53.112 1.00 58.53 321 ARG A O 1
ATOM 2657 N N . PHE A 1 322 ? -77.566 -3.934 51.554 1.00 55.03 322 PHE A N 1
ATOM 2658 C CA . PHE A 1 322 ? -78.497 -5.049 51.440 1.00 55.03 322 PHE A CA 1
ATOM 2659 C C . PHE A 1 322 ? -77.989 -6.201 52.307 1.00 55.03 322 PHE A C 1
ATOM 2661 O O . PHE A 1 322 ? -77.021 -6.891 51.970 1.00 55.03 322 PHE A O 1
ATOM 2668 N N . GLY A 1 323 ? -78.635 -6.380 53.461 1.00 52.22 323 GLY A N 1
ATOM 2669 C CA . GLY A 1 323 ? -78.413 -7.517 54.347 1.00 52.22 323 GLY A CA 1
ATOM 2670 C C . GLY A 1 323 ? -78.710 -8.819 53.605 1.00 52.22 323 GLY A C 1
ATOM 2671 O O . GLY A 1 323 ? -79.855 -9.090 53.269 1.00 52.22 323 GLY A O 1
ATOM 2672 N N . GLY A 1 324 ? -77.668 -9.595 53.295 1.00 54.41 324 GLY A N 1
ATOM 2673 C CA . GLY A 1 324 ? -77.809 -10.945 52.734 1.00 54.41 324 GLY A CA 1
ATOM 2674 C C . GLY A 1 324 ? -76.726 -11.384 51.741 1.00 54.41 324 GLY A C 1
ATOM 2675 O O . GLY A 1 324 ? -76.512 -12.580 51.588 1.00 54.41 324 GLY A O 1
ATOM 2676 N N . LYS A 1 325 ? -75.992 -10.466 51.087 1.00 56.06 325 LYS A N 1
ATOM 2677 C CA . LYS A 1 325 ? -74.995 -10.814 50.036 1.00 56.06 325 LYS A CA 1
ATOM 2678 C C . LYS A 1 325 ? -73.532 -10.465 50.353 1.00 56.06 325 LYS A C 1
ATOM 2680 O O . LYS A 1 325 ? -72.680 -10.490 49.465 1.00 56.06 325 LYS A O 1
ATOM 2685 N N . GLN A 1 326 ? -73.206 -10.184 51.614 1.00 57.12 326 GLN A N 1
ATOM 2686 C CA . GLN A 1 326 ? -71.859 -9.755 52.022 1.00 57.12 326 GLN A CA 1
ATOM 2687 C C . GLN A 1 326 ? -70.778 -10.842 51.824 1.00 57.12 326 GLN A C 1
ATOM 2689 O O . GLN A 1 326 ? -69.633 -10.527 51.491 1.00 57.12 326 GLN A O 1
ATOM 2694 N N . GLU A 1 327 ? -71.151 -12.120 51.933 1.00 65.94 327 GLU A N 1
ATOM 2695 C CA . GLU A 1 327 ? -70.222 -13.252 51.796 1.00 65.94 327 GLU A CA 1
ATOM 2696 C C . GLU A 1 327 ? -69.735 -13.442 50.346 1.00 65.94 327 GLU A C 1
ATOM 2698 O O . GLU A 1 327 ? -68.559 -13.713 50.094 1.00 65.94 327 GLU A O 1
ATOM 2703 N N . SER A 1 328 ? -70.603 -13.184 49.358 1.00 68.38 328 SER A N 1
ATOM 2704 C CA . SER A 1 328 ? -70.254 -13.299 47.934 1.00 68.38 328 SER A CA 1
ATOM 2705 C C . SER A 1 328 ? -69.223 -12.255 47.495 1.00 68.38 328 SER A C 1
ATOM 2707 O O . SER A 1 328 ? -68.392 -12.538 46.628 1.00 68.38 328 SER A O 1
ATOM 2709 N N . ILE A 1 329 ? -69.265 -11.056 48.077 1.00 68.12 329 ILE A N 1
ATOM 2710 C CA . ILE A 1 329 ? -68.329 -9.974 47.754 1.00 68.12 329 ILE A CA 1
ATOM 2711 C C . ILE A 1 329 ? -66.973 -10.249 48.409 1.00 68.12 329 ILE A C 1
ATOM 2713 O O . ILE A 1 329 ? -65.942 -10.135 47.743 1.00 68.12 329 ILE A O 1
ATOM 2717 N N . ARG A 1 330 ? -66.958 -10.722 49.665 1.00 71.62 330 ARG A N 1
ATOM 2718 C CA . ARG A 1 330 ? -65.724 -11.156 50.342 1.00 71.62 330 ARG A CA 1
ATOM 2719 C C . AR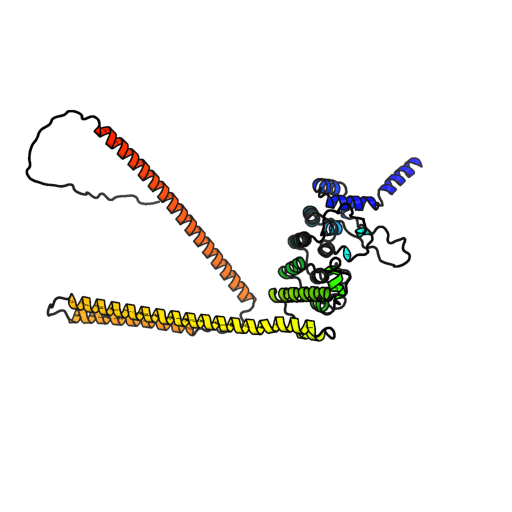G A 1 330 ? -64.998 -12.255 49.565 1.00 71.62 330 ARG A C 1
ATOM 2721 O O . ARG A 1 330 ? -63.788 -12.151 49.372 1.00 71.62 330 ARG A O 1
ATOM 2728 N N . GLN A 1 331 ? -65.721 -13.244 49.034 1.00 74.50 331 GLN A N 1
ATOM 2729 C CA . GLN A 1 331 ? -65.109 -14.293 48.213 1.00 74.50 331 GLN A CA 1
ATOM 2730 C C . GLN A 1 331 ? -64.552 -13.784 46.875 1.00 74.50 331 GLN A C 1
ATOM 2732 O O . GLN A 1 331 ? -63.488 -14.235 46.448 1.00 74.50 331 GLN A O 1
ATOM 2737 N N . ARG A 1 332 ? -65.216 -12.825 46.214 1.00 74.44 332 ARG A N 1
ATOM 2738 C CA . ARG A 1 332 ? -64.698 -12.216 44.972 1.00 74.44 332 ARG A CA 1
ATOM 2739 C C . ARG A 1 332 ? -63.424 -11.407 45.222 1.00 74.44 332 ARG A C 1
ATOM 2741 O O . ARG A 1 332 ? -62.463 -11.539 44.467 1.00 74.44 332 ARG A O 1
ATOM 2748 N N . VAL A 1 333 ? -63.378 -10.647 46.317 1.00 72.44 333 VAL A N 1
ATOM 2749 C CA . VAL A 1 333 ? -62.179 -9.900 46.734 1.00 72.44 333 VAL A CA 1
ATOM 2750 C C . VAL A 1 333 ? -61.033 -10.849 47.097 1.00 72.44 333 VAL A C 1
ATOM 2752 O O . VAL A 1 333 ? -59.886 -10.599 46.724 1.00 72.44 333 VAL A O 1
ATOM 2755 N N . LEU A 1 334 ? -61.323 -11.962 47.778 1.00 76.50 334 LEU A N 1
ATOM 2756 C CA . LEU A 1 334 ? -60.315 -12.964 48.125 1.00 76.50 334 LEU A CA 1
ATOM 2757 C C . LEU A 1 334 ? -59.731 -13.643 46.875 1.00 76.50 334 LEU A C 1
ATOM 2759 O O . LEU A 1 334 ? -58.512 -13.751 46.759 1.00 76.50 334 LEU A O 1
ATOM 2763 N N . LYS A 1 335 ? -60.570 -14.017 45.897 1.00 75.50 335 LYS A N 1
ATOM 2764 C CA . LYS A 1 335 ? -60.112 -14.576 44.610 1.00 75.50 335 LYS A CA 1
ATOM 2765 C C . LYS A 1 335 ? -59.234 -13.597 43.825 1.00 75.50 335 LYS A C 1
ATOM 2767 O O . LYS A 1 335 ? -58.210 -14.008 43.280 1.00 75.50 335 LYS A O 1
ATOM 2772 N N . ALA A 1 336 ? -59.586 -12.310 43.811 1.00 71.06 336 ALA A N 1
ATOM 2773 C CA . ALA A 1 336 ? -58.778 -11.277 43.162 1.00 71.06 336 ALA A CA 1
ATOM 2774 C C . ALA A 1 336 ? -57.407 -11.097 43.843 1.00 71.06 336 ALA A C 1
ATOM 2776 O O . ALA A 1 336 ? -56.388 -11.008 43.159 1.00 71.06 336 ALA A O 1
ATOM 2777 N N . LYS A 1 337 ? -57.359 -11.123 45.186 1.00 72.88 337 LYS A N 1
ATOM 2778 C CA . LYS A 1 337 ? -56.097 -11.090 45.948 1.00 72.88 337 LYS A CA 1
ATOM 2779 C C . LYS A 1 337 ? -55.201 -12.290 45.642 1.00 72.88 337 LYS A C 1
ATOM 2781 O O . LYS A 1 337 ? -54.001 -12.107 45.455 1.00 72.88 337 LYS A O 1
ATOM 2786 N N . ILE A 1 338 ? -55.772 -13.493 45.560 1.00 77.19 338 ILE A N 1
ATOM 2787 C CA . ILE A 1 338 ? -55.021 -14.712 45.229 1.00 77.19 338 ILE A CA 1
ATOM 2788 C C . ILE A 1 338 ? -54.429 -14.607 43.817 1.00 77.19 338 ILE A C 1
ATOM 2790 O O . ILE A 1 338 ? -53.224 -14.780 43.665 1.00 77.19 338 ILE A O 1
ATOM 2794 N N . CYS A 1 339 ? -55.227 -14.225 42.810 1.00 72.38 339 CYS A N 1
ATOM 2795 C CA . CYS A 1 339 ? -54.736 -14.075 41.432 1.00 72.38 339 CYS A CA 1
ATOM 2796 C C . CYS A 1 339 ? -53.587 -13.061 41.327 1.00 72.38 339 CYS A C 1
ATOM 2798 O O . CYS A 1 339 ? -52.590 -13.320 40.655 1.00 72.38 339 CYS A O 1
ATOM 2800 N N . PHE A 1 340 ? -53.692 -11.926 42.025 1.00 75.38 340 PHE A N 1
ATOM 2801 C CA . PHE A 1 340 ? -52.635 -10.916 42.039 1.00 75.38 340 PHE A CA 1
ATOM 2802 C C . PHE A 1 340 ? -51.329 -11.450 42.649 1.00 75.38 340 PHE A C 1
ATOM 2804 O O . PHE A 1 340 ? -50.256 -11.269 42.073 1.00 75.38 340 PHE A O 1
ATOM 2811 N N . HIS A 1 341 ? -51.407 -12.163 43.778 1.00 77.62 341 HIS A N 1
ATOM 2812 C CA . HIS A 1 341 ? -50.228 -12.772 44.397 1.00 77.62 341 HIS A CA 1
ATOM 2813 C C . HIS A 1 341 ? -49.584 -13.849 43.515 1.00 77.62 341 HIS A C 1
ATOM 2815 O O . HIS A 1 341 ? -48.355 -13.908 43.451 1.00 77.62 341 HIS A O 1
ATOM 2821 N N . THR A 1 342 ? -50.376 -14.641 42.789 1.00 76.44 342 THR A N 1
ATOM 2822 C CA . THR A 1 342 ? -49.866 -15.628 41.825 1.00 76.44 342 THR A CA 1
ATOM 2823 C C . THR A 1 342 ? -49.097 -14.959 40.684 1.00 76.44 342 THR A C 1
ATOM 2825 O O . THR A 1 342 ? -47.984 -15.379 40.379 1.00 76.44 342 THR A O 1
ATOM 2828 N N . ILE A 1 343 ? -49.618 -13.871 40.107 1.00 71.00 343 ILE A N 1
ATOM 2829 C CA . ILE A 1 343 ? -48.942 -13.132 39.023 1.00 71.00 343 ILE A CA 1
ATOM 2830 C C . ILE A 1 343 ? -47.602 -12.551 39.501 1.00 71.00 343 ILE A C 1
ATOM 2832 O O . ILE A 1 343 ? -46.581 -12.690 38.824 1.00 71.00 343 ILE A O 1
ATOM 2836 N N . VAL A 1 344 ? -47.574 -11.951 40.696 1.00 70.69 344 VAL A N 1
ATOM 2837 C CA . VAL A 1 344 ? -46.340 -11.408 41.293 1.00 70.69 344 VAL A CA 1
ATOM 2838 C C . VAL A 1 344 ? -45.320 -12.517 41.588 1.00 70.69 344 VAL A C 1
ATOM 2840 O O . VAL A 1 344 ? -44.116 -12.312 41.416 1.00 70.69 344 VAL A O 1
ATOM 2843 N N . PHE A 1 345 ? -45.778 -13.699 42.007 1.00 75.50 345 PHE A N 1
ATOM 2844 C CA . PHE A 1 345 ? -44.920 -14.860 42.246 1.00 75.50 345 PHE A CA 1
ATOM 2845 C C . PHE A 1 345 ? -44.303 -15.405 40.947 1.00 75.50 345 PHE A C 1
ATOM 2847 O O . PHE A 1 345 ? -43.092 -15.624 40.898 1.00 75.50 345 PHE A O 1
ATOM 2854 N N . CYS A 1 346 ? -45.088 -15.527 39.872 1.00 68.00 346 CYS A N 1
ATOM 2855 C CA . CYS A 1 346 ? -44.595 -15.936 38.553 1.00 68.00 346 CYS A CA 1
ATOM 2856 C C . CYS A 1 346 ? -43.526 -14.974 38.006 1.00 68.00 346 CYS A C 1
ATOM 2858 O O . CYS A 1 346 ? -42.494 -15.422 37.508 1.00 68.00 346 CYS A O 1
ATOM 2860 N N . PHE A 1 347 ? -43.710 -13.659 38.172 1.00 64.44 347 PHE A N 1
ATOM 2861 C CA . PHE A 1 347 ? -42.708 -12.659 37.776 1.00 64.44 347 PHE A CA 1
ATOM 2862 C C . PHE A 1 347 ? -41.395 -12.780 38.563 1.00 64.44 347 PHE A C 1
ATOM 2864 O O . PHE A 1 347 ? -40.309 -12.612 38.004 1.00 64.44 347 PHE A O 1
ATOM 2871 N N . ARG A 1 348 ? -41.466 -13.098 39.863 1.00 67.94 348 ARG A N 1
ATOM 2872 C CA . ARG A 1 348 ? -40.269 -13.342 40.684 1.00 67.94 348 ARG A CA 1
ATOM 2873 C C . ARG A 1 348 ? -39.533 -14.611 40.261 1.00 67.94 348 ARG A C 1
ATOM 2875 O O . ARG A 1 348 ? -38.308 -14.578 40.188 1.00 67.94 348 ARG A O 1
ATOM 2882 N N . LEU A 1 349 ? -40.254 -15.688 39.945 1.00 64.69 349 LEU A N 1
ATOM 2883 C CA . LEU A 1 349 ? -39.655 -16.928 39.442 1.00 64.69 349 LEU A CA 1
ATOM 2884 C C . LEU A 1 349 ? -38.959 -16.730 38.093 1.00 64.69 349 LEU A C 1
ATOM 2886 O O . LEU A 1 349 ? -37.830 -17.185 37.934 1.00 64.69 349 LEU A O 1
ATOM 2890 N N . ALA A 1 350 ? -39.577 -15.997 37.163 1.00 60.38 350 ALA A N 1
ATOM 2891 C CA . ALA A 1 350 ? -38.961 -15.680 35.875 1.00 60.38 350 ALA A CA 1
ATOM 2892 C C . ALA A 1 350 ? -37.639 -14.915 36.058 1.00 60.38 350 ALA A C 1
ATOM 2894 O O . ALA A 1 350 ? -36.615 -15.301 35.500 1.00 60.38 350 ALA A O 1
ATOM 2895 N N . ASN A 1 351 ? -37.616 -13.894 36.919 1.00 57.88 351 ASN A N 1
ATOM 2896 C CA . ASN A 1 351 ? -36.397 -13.125 37.185 1.00 57.88 351 ASN A CA 1
ATOM 2897 C C . ASN A 1 351 ? -35.286 -13.954 37.851 1.00 57.88 351 ASN A C 1
ATOM 2899 O O . ASN A 1 351 ? -34.116 -13.760 37.532 1.00 57.88 351 ASN A O 1
ATOM 2903 N N . VAL A 1 352 ? -35.626 -14.896 38.739 1.00 66.81 352 VAL A N 1
ATOM 2904 C CA . VAL A 1 352 ? -34.647 -15.830 39.329 1.00 66.81 352 VAL A CA 1
ATOM 2905 C C . VAL A 1 352 ? -34.107 -16.799 38.272 1.00 66.81 352 VAL A C 1
ATOM 2907 O O . VAL A 1 352 ? -32.907 -17.064 38.241 1.00 66.81 352 VAL A O 1
ATOM 2910 N N . PHE A 1 353 ? -34.965 -17.278 37.369 1.00 63.59 353 PHE A N 1
ATOM 2911 C CA . PHE A 1 353 ? -34.576 -18.175 36.281 1.00 63.59 353 PHE A CA 1
ATOM 2912 C C . PHE A 1 353 ? -33.619 -17.499 35.284 1.00 63.59 353 PHE A C 1
ATOM 2914 O O . PHE A 1 353 ? -32.642 -18.106 34.849 1.00 63.59 353 PHE A O 1
ATOM 2921 N N . PHE A 1 354 ? -33.835 -16.216 34.977 1.00 56.72 354 PHE A N 1
ATOM 2922 C CA . PHE A 1 354 ? -32.939 -15.447 34.107 1.00 56.72 354 PHE A CA 1
ATOM 2923 C C . PHE A 1 354 ? -31.654 -14.974 34.807 1.00 56.72 354 PHE A C 1
ATOM 2925 O O . PHE A 1 354 ? -30.627 -14.843 34.148 1.00 56.72 354 PHE A O 1
ATOM 2932 N N . ALA A 1 355 ? -31.670 -14.755 36.125 1.00 57.72 355 ALA A N 1
ATOM 2933 C CA . ALA A 1 355 ? -30.483 -14.335 36.876 1.00 57.72 355 ALA A CA 1
ATOM 2934 C C . ALA A 1 355 ? -29.502 -15.485 37.182 1.00 57.72 355 ALA A C 1
ATOM 2936 O O . ALA A 1 355 ? -28.302 -15.238 37.302 1.00 57.72 355 ALA A O 1
ATOM 2937 N N . ASN A 1 356 ? -29.990 -16.727 37.299 1.00 49.00 356 ASN A N 1
ATOM 2938 C CA . ASN A 1 356 ? -29.172 -17.880 37.699 1.00 49.00 356 ASN A CA 1
ATOM 2939 C C . ASN A 1 356 ? -28.587 -18.690 36.534 1.00 49.00 356 ASN A C 1
ATOM 2941 O O . ASN A 1 356 ? -27.681 -19.493 36.752 1.00 49.00 356 ASN A O 1
ATOM 2945 N N . ASN A 1 357 ? -29.026 -18.454 35.297 1.00 38.53 357 ASN A N 1
ATOM 2946 C CA . ASN A 1 357 ? -28.403 -19.055 34.121 1.00 38.53 357 ASN A CA 1
ATOM 2947 C C . ASN A 1 357 ? -27.155 -18.258 33.709 1.00 38.53 357 ASN A C 1
ATOM 2949 O O . ASN A 1 357 ? -27.162 -17.513 32.730 1.00 38.53 357 ASN A O 1
ATOM 2953 N N . LYS A 1 358 ? -26.052 -18.429 34.452 1.00 42.81 358 LYS A N 1
ATOM 2954 C CA . LYS A 1 358 ? -24.719 -18.178 33.886 1.00 42.81 358 LYS A CA 1
ATOM 2955 C C . LYS A 1 358 ? -24.475 -19.257 32.826 1.00 42.81 358 LYS A C 1
ATOM 2957 O O . LYS A 1 358 ? -24.549 -20.434 33.178 1.00 42.81 358 LYS A O 1
ATOM 2962 N N . PRO A 1 359 ? -24.190 -18.909 31.560 1.00 40.97 359 PRO A N 1
ATOM 2963 C CA . PRO A 1 359 ? -23.867 -19.918 30.566 1.00 40.97 359 PRO A CA 1
ATOM 2964 C C . PRO A 1 359 ? -22.601 -20.645 31.021 1.00 40.97 359 PRO A C 1
ATOM 2966 O O . PRO A 1 359 ? -21.551 -20.032 31.221 1.00 40.97 359 PRO A O 1
ATOM 2969 N N . THR A 1 360 ? -22.716 -21.953 31.226 1.00 39.16 360 THR A N 1
ATOM 2970 C CA . THR A 1 360 ? -21.580 -22.857 31.367 1.00 39.16 360 THR A CA 1
ATOM 2971 C C . THR A 1 360 ? -20.704 -22.677 30.135 1.00 39.16 360 THR A C 1
ATOM 2973 O O . THR A 1 360 ? -21.145 -22.890 29.007 1.00 39.16 360 THR A O 1
ATOM 2976 N N . ILE A 1 361 ? -19.468 -22.228 30.351 1.00 42.75 361 ILE A N 1
ATOM 2977 C CA . ILE A 1 361 ? -18.461 -22.057 29.304 1.00 42.75 361 ILE A CA 1
ATOM 2978 C C . ILE A 1 361 ? -18.021 -23.459 28.867 1.00 42.75 361 ILE A C 1
ATOM 2980 O O . ILE A 1 361 ? -17.010 -23.987 29.319 1.00 42.75 361 ILE A O 1
ATOM 2984 N N . GLY A 1 362 ? -18.814 -24.093 28.004 1.00 44.97 362 GLY A N 1
ATOM 2985 C CA . GLY A 1 362 ? -18.266 -25.033 27.036 1.00 44.97 362 GLY A CA 1
ATOM 2986 C C . GLY A 1 362 ? -17.377 -24.243 26.078 1.00 44.97 362 GLY A C 1
ATOM 2987 O O . GLY A 1 362 ? -17.680 -23.085 25.783 1.00 44.97 362 GLY A O 1
ATOM 2988 N N . ARG A 1 363 ? -16.256 -24.823 25.633 1.00 46.03 363 ARG A N 1
ATOM 2989 C CA . ARG A 1 363 ? -15.404 -24.244 24.584 1.00 46.03 363 ARG A CA 1
ATOM 2990 C C . ARG A 1 363 ? -16.238 -24.061 23.313 1.00 46.03 363 ARG A C 1
ATOM 2992 O O . ARG A 1 363 ? -16.321 -24.961 22.492 1.00 46.03 363 ARG A O 1
ATOM 2999 N N . ILE A 1 364 ? -16.868 -22.901 23.190 1.00 52.81 364 ILE A N 1
ATOM 3000 C CA . ILE A 1 364 ? -17.427 -22.399 21.941 1.00 52.81 364 ILE A CA 1
ATOM 3001 C C . ILE A 1 364 ? -16.211 -22.069 21.086 1.00 52.81 364 ILE A C 1
ATOM 3003 O O . ILE A 1 364 ? -15.397 -21.230 21.484 1.00 52.81 364 ILE A O 1
ATOM 3007 N N . THR A 1 365 ? -16.049 -22.777 19.975 1.00 74.69 365 THR A N 1
ATOM 3008 C CA . THR A 1 365 ? -14.957 -22.509 19.040 1.00 74.69 365 THR A CA 1
ATOM 3009 C C . THR A 1 365 ? -15.174 -21.139 18.390 1.00 74.69 365 THR A C 1
ATOM 3011 O O . THR A 1 365 ? -16.304 -20.649 18.315 1.00 74.69 365 THR A O 1
ATOM 3014 N N . ASP A 1 366 ? -14.114 -20.483 17.914 1.00 64.31 366 ASP A N 1
ATOM 3015 C CA . ASP A 1 366 ? -14.267 -19.198 17.212 1.00 64.31 366 ASP A CA 1
ATOM 3016 C C . ASP A 1 366 ? -15.140 -19.324 15.948 1.00 64.31 366 ASP A C 1
ATOM 3018 O O . ASP A 1 366 ? -15.796 -18.359 15.552 1.00 64.31 366 ASP A O 1
ATOM 3022 N N . SER A 1 367 ? -15.249 -20.535 15.385 1.00 74.69 367 SER A N 1
ATOM 3023 C CA . SER A 1 367 ? -16.195 -20.872 14.316 1.00 74.69 367 SER A CA 1
ATOM 3024 C C . SER A 1 367 ? -17.653 -20.713 14.762 1.00 74.69 367 SER A C 1
ATOM 3026 O O . SER A 1 367 ? -18.421 -20.014 14.104 1.00 74.69 367 SER A O 1
ATOM 3028 N N . ASP A 1 368 ? -18.022 -21.262 15.923 1.00 79.88 368 ASP A N 1
ATOM 3029 C CA . ASP A 1 368 ? -19.391 -21.180 16.458 1.00 79.88 368 ASP A CA 1
ATOM 3030 C C . ASP A 1 368 ? -19.777 -19.733 16.815 1.00 79.88 368 ASP A C 1
ATOM 3032 O O . ASP A 1 368 ? -20.935 -19.321 16.698 1.00 79.88 368 ASP A O 1
ATOM 3036 N N . ARG A 1 369 ? -18.799 -18.922 17.253 1.00 73.69 369 ARG A N 1
ATOM 3037 C CA . ARG A 1 369 ? -19.012 -17.487 17.509 1.00 73.69 369 ARG A CA 1
ATOM 3038 C C . ARG A 1 369 ? -19.265 -16.723 16.218 1.00 73.69 369 ARG A C 1
ATOM 3040 O O . ARG A 1 369 ? -20.152 -15.871 16.200 1.00 73.69 369 ARG A O 1
ATOM 3047 N N . ARG A 1 370 ? -18.509 -17.028 15.161 1.00 77.94 370 ARG A N 1
ATOM 3048 C CA . ARG A 1 370 ? -18.667 -16.407 13.842 1.00 77.94 370 ARG A CA 1
ATOM 3049 C C . ARG A 1 370 ? -20.010 -16.780 13.215 1.00 77.94 370 ARG A C 1
ATOM 3051 O O . ARG A 1 370 ? -20.718 -15.888 12.766 1.00 77.94 370 ARG A O 1
ATOM 3058 N N . GLU A 1 371 ? -20.410 -18.048 13.271 1.00 90.00 371 GLU A N 1
ATOM 3059 C CA . GLU A 1 371 ? -21.709 -18.501 12.757 1.00 90.00 371 GLU A CA 1
ATOM 3060 C C . GLU A 1 371 ? -22.876 -17.830 13.495 1.00 90.00 371 GLU A C 1
ATOM 3062 O O . GLU A 1 371 ? -23.798 -17.294 12.878 1.00 90.00 371 GLU A O 1
ATOM 3067 N N . LYS A 1 372 ? -22.806 -17.760 14.830 1.00 89.62 372 LYS A N 1
ATOM 3068 C CA . LYS A 1 372 ? -23.835 -17.093 15.635 1.00 89.62 372 LYS A CA 1
ATOM 3069 C C . LYS A 1 372 ? -23.894 -15.584 15.386 1.00 89.62 372 LYS A C 1
ATOM 3071 O O . LYS A 1 372 ? -24.978 -15.002 15.420 1.00 89.62 372 LYS A O 1
ATOM 3076 N N . TRP A 1 373 ? -22.747 -14.953 15.144 1.00 81.81 373 TRP A N 1
ATOM 3077 C CA . TRP A 1 373 ? -22.667 -13.540 14.784 1.00 81.81 373 TRP A CA 1
ATOM 3078 C C . TRP A 1 373 ? -23.303 -13.263 13.418 1.00 81.81 373 TRP A C 1
ATOM 3080 O O . TRP A 1 373 ? -24.131 -12.359 13.312 1.00 81.81 373 TRP A O 1
ATOM 3090 N N . GLU A 1 374 ? -22.995 -14.068 12.399 1.00 88.06 374 GLU A N 1
ATOM 3091 C CA . GLU A 1 374 ? -23.605 -13.929 11.071 1.00 88.06 374 GLU A CA 1
ATOM 3092 C C . GLU A 1 374 ? -25.118 -14.188 11.109 1.00 88.06 374 GLU A C 1
ATOM 3094 O O . GLU A 1 374 ? -25.888 -13.421 10.533 1.00 88.06 374 GLU A O 1
ATOM 3099 N N . ALA A 1 375 ? -25.577 -15.177 11.883 1.00 90.19 375 ALA A N 1
ATOM 3100 C CA . ALA A 1 375 ? -27.006 -15.419 12.085 1.00 90.19 375 ALA A CA 1
ATOM 3101 C C . ALA A 1 375 ? -27.718 -14.234 12.768 1.00 90.19 375 ALA A C 1
ATOM 3103 O O . ALA A 1 375 ? -28.847 -13.890 12.412 1.00 90.19 375 ALA A O 1
ATOM 3104 N N . MET A 1 376 ? -27.066 -13.576 13.734 1.00 85.62 376 MET A N 1
ATOM 3105 C CA . MET A 1 376 ? -27.599 -12.358 14.356 1.00 85.62 376 MET A CA 1
ATOM 3106 C C . MET A 1 376 ? -27.645 -11.182 13.376 1.00 85.62 376 MET A C 1
ATOM 3108 O O . MET A 1 376 ? -28.631 -10.446 13.358 1.00 85.62 376 MET A O 1
ATOM 3112 N N . LYS A 1 377 ? -26.606 -11.016 12.552 1.00 84.56 377 LYS A N 1
ATOM 3113 C CA . LYS A 1 377 ? -26.534 -9.965 11.532 1.00 84.56 377 LYS A CA 1
ATOM 3114 C C . LYS A 1 377 ? -27.626 -10.139 10.475 1.00 84.56 377 LYS A C 1
ATOM 3116 O O . LYS A 1 377 ? -28.293 -9.167 10.124 1.00 84.56 377 LYS A O 1
ATOM 3121 N N . ASP A 1 378 ? -27.865 -11.368 10.022 1.00 92.12 378 ASP A N 1
ATOM 3122 C CA . ASP A 1 378 ? -28.940 -11.673 9.074 1.00 92.12 378 ASP A CA 1
ATOM 3123 C C . ASP A 1 378 ? -30.333 -11.445 9.687 1.00 92.12 378 ASP A C 1
ATOM 3125 O O . ASP A 1 378 ? -31.203 -10.822 9.072 1.00 92.12 378 ASP A O 1
ATOM 3129 N N . ALA A 1 379 ? -30.534 -11.850 10.946 1.00 90.12 379 ALA A N 1
ATOM 3130 C CA . ALA A 1 379 ? -31.783 -11.600 11.663 1.00 90.12 379 ALA A CA 1
ATOM 3131 C C . ALA A 1 379 ? -32.082 -10.098 11.821 1.00 90.12 379 ALA A C 1
ATOM 3133 O O . ALA A 1 379 ? -33.226 -9.677 11.619 1.00 90.12 379 ALA A O 1
ATOM 3134 N N . GLU A 1 380 ? -31.070 -9.284 12.135 1.00 86.81 380 GLU A N 1
ATOM 3135 C CA . GLU A 1 380 ? -31.233 -7.833 12.262 1.00 86.81 380 GLU A CA 1
ATOM 3136 C C . GLU A 1 380 ? -31.468 -7.172 10.897 1.00 86.81 380 GLU A C 1
ATOM 3138 O O . GLU A 1 380 ? -32.382 -6.361 10.763 1.00 86.81 380 GLU A O 1
ATOM 3143 N N . ASN A 1 381 ? -30.766 -7.596 9.843 1.00 86.56 381 ASN A N 1
ATOM 3144 C CA . ASN A 1 381 ? -31.037 -7.134 8.477 1.00 86.56 381 ASN A CA 1
ATOM 3145 C C . ASN A 1 381 ? -32.472 -7.457 8.036 1.00 86.56 381 ASN A C 1
ATOM 3147 O O . ASN A 1 381 ? -33.158 -6.622 7.439 1.00 86.56 381 ASN A O 1
ATOM 3151 N N . LYS A 1 382 ? -32.972 -8.652 8.364 1.00 93.81 382 LYS A N 1
ATOM 3152 C CA . LYS A 1 382 ? -34.358 -9.050 8.084 1.00 93.81 382 LYS A CA 1
ATOM 3153 C C . LYS A 1 382 ? -35.364 -8.213 8.873 1.00 93.81 382 LYS A C 1
ATOM 3155 O O . LYS A 1 382 ? -36.438 -7.898 8.358 1.00 93.81 382 LYS A O 1
ATOM 3160 N N . ARG A 1 383 ? -35.033 -7.839 10.110 1.00 91.12 383 ARG A N 1
ATOM 3161 C CA . ARG A 1 383 ? -35.843 -6.937 10.935 1.00 91.12 383 ARG A CA 1
ATOM 3162 C C . ARG A 1 383 ? -35.872 -5.521 10.357 1.00 91.12 383 ARG A C 1
ATOM 3164 O O . ARG A 1 383 ? -36.955 -4.954 10.256 1.00 91.12 383 ARG A O 1
ATOM 3171 N N . LEU A 1 384 ? -34.729 -4.988 9.930 1.00 85.25 384 LEU A N 1
ATOM 3172 C CA . LEU A 1 384 ? -34.626 -3.665 9.311 1.00 85.25 384 LEU A CA 1
ATOM 3173 C C . LEU A 1 384 ? -35.441 -3.582 8.016 1.00 85.25 384 LEU A C 1
ATOM 3175 O O . LEU A 1 384 ? -36.259 -2.678 7.881 1.00 85.25 384 LEU A O 1
ATOM 3179 N N . LYS A 1 385 ? -35.348 -4.589 7.136 1.00 92.38 385 LYS A N 1
ATOM 3180 C CA . LYS A 1 385 ? -36.183 -4.671 5.921 1.00 92.38 385 LYS A CA 1
ATOM 3181 C C . LYS A 1 385 ? -37.686 -4.686 6.221 1.00 92.38 385 LYS A C 1
ATOM 3183 O O . LYS A 1 385 ? -38.479 -4.113 5.479 1.00 92.38 385 LYS A O 1
ATOM 3188 N N . ARG A 1 386 ? -38.105 -5.335 7.316 1.00 92.50 386 ARG A N 1
ATOM 3189 C CA . ARG A 1 386 ? -39.512 -5.316 7.756 1.00 92.50 386 ARG A CA 1
ATOM 3190 C C . ARG A 1 386 ? -39.941 -3.935 8.243 1.00 92.50 386 ARG A C 1
ATOM 3192 O O . ARG A 1 386 ? -41.052 -3.521 7.940 1.00 92.50 386 ARG A O 1
ATOM 3199 N N . LEU A 1 387 ? -39.083 -3.233 8.982 1.00 85.88 387 LEU A N 1
ATOM 3200 C CA . LEU A 1 387 ? -39.374 -1.876 9.450 1.00 85.88 387 LEU A CA 1
ATOM 3201 C C . LEU A 1 387 ? -39.464 -0.886 8.286 1.00 85.88 387 LEU A C 1
ATOM 3203 O O . LEU A 1 387 ? -40.394 -0.088 8.252 1.00 85.88 387 LEU A O 1
ATOM 3207 N N . GLU A 1 388 ? -38.570 -0.993 7.306 1.00 91.31 388 GLU A N 1
ATOM 3208 C CA . GLU A 1 388 ? -38.616 -0.193 6.079 1.00 91.31 388 GLU A CA 1
ATOM 3209 C C . GLU A 1 388 ? -39.912 -0.444 5.289 1.00 91.31 388 GLU A C 1
ATOM 3211 O O . GLU A 1 388 ? -40.586 0.495 4.872 1.00 91.31 388 GLU A O 1
ATOM 3216 N N . SER A 1 389 ? -40.335 -1.708 5.171 1.00 93.75 389 SER A N 1
ATOM 3217 C CA . SER A 1 389 ? -41.629 -2.063 4.575 1.00 93.75 389 SER A CA 1
ATOM 3218 C C . SER A 1 389 ? -42.821 -1.460 5.329 1.00 93.75 389 SER A C 1
ATOM 3220 O O . SER A 1 389 ? -43.746 -0.974 4.681 1.00 93.75 389 SER A O 1
ATOM 3222 N N . ILE A 1 390 ? -42.810 -1.469 6.667 1.00 92.00 390 ILE A N 1
ATOM 3223 C CA . ILE A 1 390 ? -43.870 -0.857 7.486 1.00 92.00 390 ILE A CA 1
ATOM 3224 C C . ILE A 1 390 ? -43.896 0.660 7.281 1.00 92.00 390 ILE A C 1
ATOM 3226 O O . ILE A 1 390 ? -44.962 1.234 7.084 1.00 92.00 390 ILE A O 1
ATOM 3230 N N . GLN A 1 391 ? -42.732 1.309 7.271 1.00 90.06 391 GLN A N 1
ATOM 3231 C CA . GLN A 1 391 ? -42.628 2.754 7.086 1.00 90.06 391 GLN A CA 1
ATOM 3232 C C . GLN A 1 391 ? -43.116 3.197 5.698 1.00 90.06 391 GLN A C 1
ATOM 3234 O O . GLN A 1 391 ? -43.802 4.213 5.580 1.00 90.06 391 GLN A O 1
ATOM 3239 N N . ASN A 1 392 ? -42.808 2.424 4.654 1.00 92.62 392 ASN A N 1
ATOM 3240 C CA . ASN A 1 392 ? -43.300 2.683 3.301 1.00 92.62 392 ASN A CA 1
ATOM 3241 C C . ASN A 1 392 ? -44.827 2.532 3.211 1.00 92.62 392 ASN A C 1
ATOM 3243 O O . ASN A 1 392 ? -45.486 3.345 2.562 1.00 92.62 392 ASN A O 1
ATOM 3247 N N . GLU A 1 393 ? -45.402 1.548 3.904 1.00 96.12 393 GLU A N 1
ATOM 3248 C CA . GLU A 1 393 ? -46.855 1.372 3.966 1.00 96.12 393 GLU A CA 1
ATOM 3249 C C . GLU A 1 393 ? -47.538 2.507 4.748 1.00 96.12 393 GLU A C 1
ATOM 3251 O O . GLU A 1 393 ? -48.539 3.055 4.289 1.00 96.12 393 GLU A O 1
ATOM 3256 N N . GLU A 1 394 ? -46.971 2.951 5.874 1.00 94.31 394 GLU A N 1
ATOM 3257 C CA . GLU A 1 394 ? -47.481 4.124 6.600 1.00 94.31 394 GLU A CA 1
ATOM 3258 C C . GLU A 1 394 ? -47.439 5.398 5.743 1.00 94.31 394 GLU A C 1
ATOM 3260 O O . GLU A 1 394 ? -48.367 6.212 5.782 1.00 94.31 394 GLU A O 1
ATOM 3265 N N . MET A 1 395 ? -46.378 5.583 4.950 1.00 90.94 395 MET A N 1
ATOM 3266 C CA . MET A 1 395 ? -46.258 6.717 4.031 1.00 90.94 395 MET A CA 1
ATOM 3267 C C . MET A 1 395 ? -47.348 6.671 2.954 1.00 90.94 395 MET A C 1
ATOM 3269 O O . MET A 1 395 ? -48.034 7.669 2.730 1.00 90.94 395 MET A O 1
ATOM 3273 N N . ARG A 1 396 ? -47.584 5.491 2.372 1.00 95.56 396 ARG A N 1
ATOM 3274 C CA . ARG A 1 396 ? -48.652 5.258 1.396 1.00 95.56 396 ARG A CA 1
ATOM 3275 C C . ARG A 1 396 ? -50.039 5.543 1.982 1.00 95.56 396 ARG A C 1
ATOM 3277 O O . ARG A 1 396 ? -50.835 6.237 1.353 1.00 95.56 396 ARG A O 1
ATOM 3284 N N . GLN A 1 397 ? -50.320 5.085 3.202 1.00 95.81 397 GLN A N 1
ATOM 3285 C CA . GLN A 1 397 ? -51.592 5.357 3.885 1.00 95.81 397 GLN A CA 1
ATOM 3286 C C . GLN A 1 397 ? -51.802 6.850 4.165 1.00 95.81 397 GLN A C 1
ATOM 3288 O O . GLN A 1 397 ? -52.916 7.361 4.023 1.00 95.81 397 GLN A O 1
ATOM 3293 N N . ARG A 1 398 ? -50.740 7.582 4.525 1.00 92.88 398 ARG A N 1
ATOM 3294 C CA . ARG A 1 398 ? -50.807 9.041 4.708 1.00 92.88 398 ARG A CA 1
ATOM 3295 C C . ARG A 1 398 ? -51.121 9.772 3.410 1.00 92.88 398 ARG A C 1
ATOM 3297 O O . ARG A 1 398 ? -51.898 10.727 3.437 1.00 92.88 398 ARG A O 1
ATOM 3304 N N . ASP A 1 399 ? -50.547 9.341 2.295 1.00 95.12 399 ASP A N 1
ATOM 3305 C CA . ASP A 1 399 ? -50.822 9.957 0.999 1.00 95.12 399 ASP A CA 1
ATOM 3306 C C . ASP A 1 399 ? -52.247 9.663 0.513 1.00 95.12 399 ASP A C 1
ATOM 3308 O O . ASP A 1 399 ? -52.914 10.569 0.013 1.00 95.12 399 ASP A O 1
ATOM 3312 N N . GLU A 1 400 ? -52.777 8.463 0.756 1.00 96.50 400 GLU A N 1
ATOM 3313 C CA . GLU A 1 400 ? -54.191 8.159 0.497 1.00 96.50 400 GLU A CA 1
ATOM 3314 C C . GLU A 1 400 ? -55.138 9.009 1.362 1.00 96.50 400 GLU A C 1
ATOM 3316 O O . GLU A 1 400 ? -56.090 9.599 0.849 1.00 96.50 400 GLU A O 1
ATOM 3321 N N . LEU A 1 401 ? -54.840 9.186 2.654 1.00 95.81 401 LEU A N 1
ATOM 3322 C CA . LEU A 1 401 ? -55.609 10.088 3.522 1.00 95.81 401 LEU A CA 1
ATOM 3323 C C . LEU A 1 401 ? -55.573 11.544 3.031 1.00 95.81 401 LEU A C 1
ATOM 3325 O O . LEU A 1 401 ? -56.592 12.237 3.085 1.00 95.81 401 LEU A O 1
ATOM 3329 N N . ARG A 1 402 ? -54.428 12.014 2.518 1.00 94.06 402 ARG A N 1
ATOM 3330 C CA . ARG A 1 402 ? -54.305 13.352 1.915 1.00 94.06 402 ARG A CA 1
ATOM 3331 C C . ARG A 1 402 ? -55.162 13.491 0.660 1.00 94.06 402 ARG A C 1
ATOM 3333 O O . ARG A 1 402 ? -55.841 14.507 0.520 1.00 94.06 402 ARG A O 1
ATOM 3340 N N . LYS A 1 403 ? -55.183 12.478 -0.213 1.00 96.44 403 LYS A N 1
ATOM 3341 C CA . LYS A 1 403 ? -56.055 12.459 -1.401 1.00 96.44 403 LYS A CA 1
ATOM 3342 C C . LYS A 1 403 ? -57.531 12.502 -1.010 1.00 96.44 403 LYS A C 1
ATOM 3344 O O . LYS A 1 403 ? -58.272 13.330 -1.532 1.00 96.44 403 LYS A O 1
ATOM 3349 N N . MET A 1 404 ? -57.955 11.689 -0.040 1.00 93.94 404 MET A N 1
ATOM 3350 C CA . MET A 1 404 ? -59.341 11.704 0.447 1.00 93.94 404 MET A CA 1
ATOM 3351 C C . MET A 1 404 ? -59.726 13.053 1.069 1.00 93.94 404 MET A C 1
ATOM 3353 O O . MET A 1 404 ? -60.835 13.540 0.854 1.00 93.94 404 MET A O 1
ATOM 3357 N N . ALA A 1 405 ? -58.818 13.683 1.820 1.00 92.69 405 ALA A N 1
ATOM 3358 C CA . ALA A 1 405 ? -59.049 15.010 2.384 1.00 92.69 405 ALA A CA 1
ATOM 3359 C C . ALA A 1 405 ? -59.177 16.090 1.296 1.00 92.69 405 ALA A C 1
ATOM 3361 O O . ALA A 1 405 ? -60.014 16.982 1.430 1.00 92.69 405 ALA A O 1
ATOM 3362 N N . ALA A 1 406 ? -58.394 15.997 0.216 1.00 92.75 406 ALA A N 1
ATOM 3363 C CA . ALA A 1 406 ? -58.505 16.897 -0.930 1.00 92.75 406 ALA A CA 1
ATOM 3364 C C . ALA A 1 406 ? -59.860 16.748 -1.643 1.00 92.75 406 ALA A C 1
ATOM 3366 O O . ALA A 1 406 ? -60.529 17.751 -1.863 1.00 92.75 406 ALA A O 1
ATOM 3367 N N . ILE A 1 407 ? -60.310 15.511 -1.892 1.00 94.25 407 ILE A N 1
ATOM 3368 C CA . ILE A 1 407 ? -61.625 15.230 -2.501 1.00 94.25 407 ILE A CA 1
ATOM 3369 C C . ILE A 1 407 ? -62.772 15.763 -1.629 1.00 94.25 407 ILE A C 1
ATOM 3371 O O . ILE A 1 407 ? -63.739 16.333 -2.129 1.00 94.25 407 ILE A O 1
ATOM 3375 N N . ARG A 1 408 ? -62.678 15.615 -0.300 1.00 93.06 408 ARG A N 1
ATOM 3376 C CA . ARG A 1 408 ? -63.694 16.169 0.609 1.00 93.06 408 ARG A CA 1
ATOM 3377 C C . ARG A 1 408 ? -63.750 17.692 0.564 1.00 93.06 408 ARG A C 1
ATOM 3379 O O . ARG A 1 408 ? -64.845 18.232 0.655 1.00 93.06 408 ARG A O 1
ATOM 3386 N N . ARG A 1 409 ? -62.605 18.371 0.428 1.00 91.88 409 ARG A N 1
ATOM 3387 C CA . ARG A 1 409 ? -62.571 19.834 0.277 1.00 91.88 409 ARG A CA 1
ATOM 3388 C C . ARG A 1 409 ? -63.227 20.267 -1.026 1.00 91.88 409 ARG A C 1
ATOM 3390 O O . ARG A 1 409 ? -64.132 21.082 -0.973 1.00 91.88 409 ARG A O 1
ATOM 3397 N N . THR A 1 410 ? -62.868 19.648 -2.151 1.00 93.56 410 THR A N 1
ATOM 3398 C CA . THR A 1 410 ? -63.478 19.989 -3.446 1.00 93.56 410 THR A CA 1
ATOM 3399 C C . THR A 1 410 ? -64.985 19.751 -3.453 1.00 93.56 410 THR A C 1
ATOM 3401 O O . THR A 1 410 ? -65.727 20.585 -3.952 1.00 93.56 410 THR A O 1
ATOM 3404 N N . ASN A 1 411 ? -65.465 18.660 -2.848 1.00 90.81 411 ASN A N 1
ATOM 3405 C CA . ASN A 1 411 ? -66.907 18.413 -2.748 1.00 90.81 411 ASN A CA 1
ATOM 3406 C C . ASN A 1 411 ? -67.613 19.426 -1.838 1.00 90.81 411 ASN A C 1
ATOM 3408 O O . ASN A 1 411 ? -68.756 19.784 -2.101 1.00 90.81 411 ASN A O 1
ATOM 3412 N N . PHE A 1 412 ? -66.955 19.879 -0.768 1.00 91.12 412 PHE A N 1
ATOM 3413 C CA . PHE A 1 412 ? -67.505 20.912 0.105 1.00 91.12 412 PHE A CA 1
ATOM 3414 C C . PHE A 1 412 ? -67.614 22.256 -0.623 1.00 91.12 412 PHE A C 1
ATOM 3416 O O . PHE A 1 412 ? -68.654 22.899 -0.535 1.00 91.12 412 PHE A O 1
ATOM 3423 N N . ASP A 1 413 ? -66.587 22.634 -1.387 1.00 88.25 413 ASP A N 1
ATOM 3424 C CA . ASP A 1 413 ? -66.587 23.867 -2.179 1.00 88.25 413 ASP A CA 1
ATOM 3425 C C . ASP A 1 413 ? -67.707 23.851 -3.239 1.00 88.25 413 ASP A C 1
ATOM 3427 O O . ASP A 1 413 ? -68.431 24.834 -3.371 1.00 88.25 413 ASP A O 1
ATOM 3431 N N . ILE A 1 414 ? -67.941 22.709 -3.905 1.00 88.50 414 ILE A N 1
ATOM 3432 C CA . ILE A 1 414 ? -69.053 22.536 -4.864 1.00 88.50 414 ILE A CA 1
ATOM 3433 C C . ILE A 1 414 ? -70.420 22.719 -4.185 1.00 88.50 414 ILE A C 1
ATOM 3435 O O . ILE A 1 414 ? -71.269 23.439 -4.702 1.00 88.50 414 ILE A O 1
ATOM 3439 N N . ILE A 1 415 ? -70.638 22.110 -3.012 1.00 85.75 415 ILE A N 1
ATOM 3440 C CA . ILE A 1 415 ? -71.912 22.235 -2.279 1.00 85.75 415 ILE A CA 1
ATOM 3441 C C . ILE A 1 415 ? -72.157 23.685 -1.837 1.00 85.75 415 ILE A C 1
ATOM 3443 O O . ILE A 1 415 ? -73.295 24.152 -1.856 1.00 85.75 415 ILE A O 1
ATOM 3447 N N . VAL A 1 416 ? -71.105 24.404 -1.434 1.00 86.31 416 VAL A N 1
ATOM 3448 C CA . VAL A 1 416 ? -71.211 25.822 -1.064 1.00 86.31 416 VAL A CA 1
ATOM 3449 C C . VAL A 1 416 ? -71.563 26.679 -2.283 1.00 86.31 416 VAL A C 1
ATOM 3451 O O . VAL A 1 416 ? -72.426 27.547 -2.170 1.00 86.31 416 VAL A O 1
ATOM 3454 N N . GLU A 1 417 ? -70.959 26.426 -3.446 1.00 80.38 417 GLU A N 1
ATOM 3455 C CA . GLU A 1 417 ? -71.290 27.151 -4.680 1.00 80.38 417 GLU A CA 1
ATOM 3456 C C . GLU A 1 417 ? -72.722 26.871 -5.166 1.00 80.38 417 GLU A C 1
ATOM 3458 O O . GLU A 1 417 ? -73.424 27.807 -5.552 1.00 80.38 417 GLU A O 1
ATOM 3463 N N . GLU A 1 418 ? -73.197 25.623 -5.101 1.00 80.12 418 GLU A N 1
ATOM 3464 C CA . GLU A 1 418 ? -74.579 25.277 -5.468 1.00 80.12 418 GLU A CA 1
ATOM 3465 C C . GLU A 1 418 ? -75.602 25.868 -4.484 1.00 80.12 418 GLU A C 1
ATOM 3467 O O . GLU A 1 418 ? -76.604 26.442 -4.908 1.00 80.12 418 GLU A O 1
ATOM 3472 N N . GLY A 1 419 ? -75.319 25.838 -3.176 1.00 73.69 419 GLY A N 1
ATOM 3473 C CA . GLY A 1 419 ? -76.203 26.410 -2.155 1.00 73.69 419 GLY A CA 1
ATOM 3474 C C . GLY A 1 419 ? -76.337 27.937 -2.214 1.00 73.69 419 GLY A C 1
ATOM 3475 O O . GLY A 1 419 ? -77.371 28.474 -1.823 1.00 73.69 419 GLY A O 1
ATOM 3476 N N . ILE A 1 420 ? -75.322 28.650 -2.716 1.00 72.62 420 ILE A N 1
ATOM 3477 C CA . ILE A 1 420 ? -75.400 30.103 -2.947 1.00 72.62 420 ILE A CA 1
ATOM 3478 C C . ILE A 1 420 ? -76.228 30.408 -4.203 1.00 72.62 420 ILE A C 1
ATOM 3480 O O . ILE A 1 420 ? -76.951 31.402 -4.238 1.00 72.62 420 ILE A O 1
ATOM 3484 N N . ARG A 1 421 ? -76.177 29.539 -5.218 1.00 64.94 421 ARG A N 1
ATOM 3485 C CA . ARG A 1 421 ? -76.842 29.766 -6.506 1.00 64.94 421 ARG A CA 1
ATOM 3486 C C . ARG A 1 421 ? -78.365 29.624 -6.442 1.00 64.94 421 ARG A C 1
ATOM 3488 O O . ARG A 1 421 ? -79.060 30.347 -7.148 1.00 64.94 421 ARG A O 1
ATOM 3495 N N . ASP A 1 422 ? -78.876 28.775 -5.554 1.00 60.91 422 ASP A N 1
ATOM 3496 C CA . ASP A 1 422 ? -80.322 28.606 -5.336 1.00 60.91 422 ASP A CA 1
ATOM 3497 C C . ASP A 1 422 ? -80.931 29.676 -4.400 1.00 60.91 422 ASP A C 1
ATOM 3499 O O . ASP A 1 422 ? -82.150 29.747 -4.238 1.00 60.91 422 ASP A O 1
ATOM 3503 N N . GLY A 1 423 ? -80.103 30.531 -3.784 1.00 58.22 423 GLY A N 1
ATOM 3504 C CA . GLY A 1 423 ? -80.535 31.580 -2.851 1.00 58.22 423 GLY A CA 1
ATOM 3505 C C . GLY A 1 423 ? -80.812 32.953 -3.476 1.00 58.22 423 GLY A C 1
ATOM 3506 O O . GLY A 1 423 ? -81.360 33.819 -2.795 1.00 58.22 423 GLY A O 1
ATOM 3507 N N . GLU A 1 424 ? -80.455 33.177 -4.744 1.00 56.94 424 GLU A N 1
ATOM 3508 C CA . GLU A 1 424 ? -80.545 34.505 -5.377 1.00 56.94 424 GLU A CA 1
ATOM 3509 C C . GLU A 1 424 ? -81.804 34.739 -6.233 1.00 56.94 424 GLU A C 1
ATOM 3511 O O . GLU A 1 424 ? -82.011 35.867 -6.676 1.00 56.94 424 GLU A O 1
ATOM 3516 N N . ASP A 1 425 ? -82.696 33.751 -6.407 1.00 54.00 425 ASP A N 1
ATOM 3517 C CA . ASP A 1 425 ? -83.841 33.877 -7.337 1.00 54.00 425 ASP A CA 1
ATOM 3518 C C . ASP A 1 425 ? -85.243 33.877 -6.691 1.00 54.00 425 ASP A C 1
ATOM 3520 O O . ASP A 1 425 ? -86.258 33.685 -7.358 1.00 54.00 425 ASP A O 1
ATOM 3524 N N . SER A 1 426 ? -85.353 34.165 -5.388 1.00 51.06 426 SER A N 1
ATOM 3525 C CA . SER A 1 426 ? -86.658 34.426 -4.751 1.00 51.06 426 SER A CA 1
ATOM 3526 C C . SER A 1 426 ? -86.734 35.805 -4.097 1.00 51.06 426 SER A C 1
ATOM 3528 O O . SER A 1 426 ? -87.090 35.959 -2.928 1.00 51.06 426 SER A O 1
ATOM 3530 N N . GLY A 1 427 ? -86.438 36.838 -4.884 1.00 45.16 427 GLY A N 1
ATOM 3531 C CA . GLY A 1 427 ? -86.838 38.211 -4.604 1.00 45.16 427 GLY A CA 1
ATOM 3532 C C . GLY A 1 427 ? -88.300 38.457 -4.988 1.00 45.16 427 GLY A C 1
ATOM 3533 O O . GLY A 1 427 ? -88.575 39.048 -6.025 1.00 45.16 427 GLY A O 1
ATOM 3534 N N . THR A 1 428 ? -89.252 38.069 -4.133 1.00 47.19 428 THR A N 1
ATOM 3535 C CA . THR A 1 428 ? -90.530 38.801 -4.042 1.00 47.19 428 THR A CA 1
ATOM 3536 C C . THR A 1 428 ? -90.860 39.087 -2.589 1.00 47.19 428 THR A C 1
ATOM 3538 O O . THR A 1 428 ? -91.261 38.223 -1.815 1.00 47.19 428 THR A O 1
ATOM 3541 N N . SER A 1 429 ? -90.657 40.353 -2.251 1.00 48.28 429 SER A N 1
ATOM 3542 C CA . SER A 1 429 ? -90.973 41.016 -1.001 1.00 48.28 429 SER A CA 1
ATOM 3543 C C . SER A 1 429 ? -92.413 40.770 -0.556 1.00 48.28 429 SER A C 1
ATOM 3545 O O . SER A 1 429 ? -93.348 41.004 -1.323 1.00 48.28 429 SER A O 1
ATOM 3547 N N . LYS A 1 430 ? -92.600 40.429 0.722 1.00 45.78 430 LYS A N 1
ATOM 3548 C CA . LYS A 1 430 ? -93.764 40.876 1.494 1.00 45.78 430 LYS A CA 1
ATOM 3549 C C . LYS A 1 430 ? -93.429 40.935 2.982 1.00 45.78 430 LYS A C 1
ATOM 3551 O O . LYS A 1 430 ? -93.310 39.932 3.672 1.00 45.78 430 LYS A O 1
ATOM 3556 N N . GLU A 1 431 ? -93.266 42.175 3.412 1.00 49.62 431 GLU A N 1
ATOM 3557 C CA . GLU A 1 431 ? -93.231 42.682 4.777 1.00 49.62 431 GLU A CA 1
ATOM 3558 C C . GLU A 1 431 ? -94.530 42.291 5.505 1.00 49.62 431 GLU A C 1
ATOM 3560 O O . GLU A 1 431 ? -95.604 42.751 5.118 1.00 49.62 431 GLU A O 1
ATOM 3565 N N . ILE A 1 432 ? -94.460 41.442 6.536 1.00 44.00 432 ILE A N 1
ATOM 3566 C CA . ILE A 1 432 ? -95.536 41.287 7.527 1.00 44.00 432 ILE A CA 1
ATOM 3567 C C . ILE A 1 432 ? -94.901 41.136 8.914 1.00 44.00 432 ILE A C 1
ATOM 3569 O O . ILE A 1 432 ? -94.273 40.128 9.228 1.00 44.00 432 ILE A O 1
ATOM 3573 N N . GLN A 1 433 ? -95.086 42.175 9.731 1.00 46.16 433 GLN A N 1
ATOM 3574 C CA . GLN A 1 433 ? -94.963 42.154 11.187 1.00 46.16 433 GLN A CA 1
ATOM 3575 C C . GLN A 1 433 ? -95.953 41.149 11.788 1.00 46.16 433 GLN A C 1
ATOM 3577 O O . GLN A 1 433 ? -97.147 41.205 11.493 1.00 46.16 433 GLN A O 1
ATOM 3582 N N . GLY A 1 434 ? -95.474 40.285 12.679 1.00 36.34 434 GLY A N 1
ATOM 3583 C CA . GLY A 1 434 ? -96.312 39.382 13.460 1.00 36.34 434 GLY A CA 1
ATOM 3584 C C . GLY A 1 434 ? -95.528 38.785 14.623 1.00 36.34 434 GLY A C 1
ATOM 3585 O O . GLY A 1 434 ? -94.587 38.029 14.413 1.00 36.34 434 GLY A O 1
ATOM 3586 N N . ASP A 1 435 ? -95.920 39.198 15.821 1.00 38.66 435 ASP A N 1
ATOM 3587 C CA . ASP A 1 435 ? -95.414 38.809 17.141 1.00 38.66 435 ASP A CA 1
ATOM 3588 C C . ASP A 1 435 ? -95.785 37.339 17.512 1.00 38.66 435 ASP A C 1
ATOM 3590 O O . ASP A 1 435 ? -96.415 36.645 16.710 1.00 38.66 435 ASP A O 1
ATOM 3594 N N . PRO A 1 436 ? -95.363 36.821 18.686 1.00 59.97 436 PRO A N 1
ATOM 3595 C CA . PRO A 1 436 ? -94.990 35.423 18.908 1.00 59.97 436 PRO A CA 1
ATOM 3596 C C . PRO A 1 436 ? -96.161 34.529 19.335 1.00 59.97 436 PRO A C 1
ATOM 3598 O O . PRO A 1 436 ? -97.076 35.011 19.987 1.00 59.97 436 PRO A O 1
ATOM 3601 N N . GLU A 1 437 ? -96.068 33.216 19.082 1.00 35.72 437 GLU A N 1
ATOM 3602 C CA . GLU A 1 437 ? -96.383 32.153 20.058 1.00 35.72 437 GLU A CA 1
ATOM 3603 C C . GLU A 1 437 ? -96.267 30.729 19.475 1.00 35.72 437 GLU A C 1
ATOM 3605 O O . GLU A 1 437 ? -96.662 30.448 18.351 1.00 35.72 437 GLU A O 1
ATOM 3610 N N . ALA A 1 438 ? -95.780 29.837 20.343 1.00 38.66 438 ALA A N 1
ATOM 3611 C CA . ALA A 1 438 ? -96.162 28.435 20.516 1.00 38.66 438 ALA A CA 1
ATOM 3612 C C . ALA A 1 438 ? -95.913 27.360 19.426 1.00 38.66 438 ALA A C 1
ATOM 3614 O O . ALA A 1 438 ? -96.562 27.279 18.391 1.00 38.66 438 ALA A O 1
ATOM 3615 N N . SER A 1 439 ? -95.182 26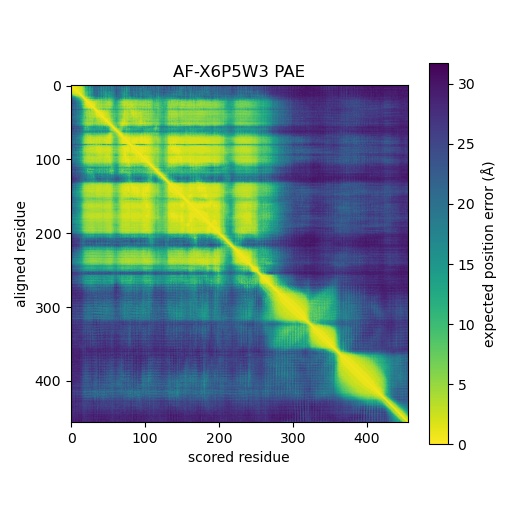.343 19.907 1.00 36.62 439 SER A N 1
ATOM 3616 C CA . SER A 1 439 ? -95.526 24.906 19.903 1.00 36.62 439 SER A CA 1
ATOM 3617 C C . SER A 1 439 ? -95.055 23.989 18.764 1.00 36.62 439 SER A C 1
ATOM 3619 O O . SER A 1 439 ? -95.285 24.253 17.595 1.00 36.62 439 SER A O 1
ATOM 3621 N N . HIS A 1 440 ? -94.533 22.832 19.223 1.00 37.56 440 HIS A N 1
ATOM 3622 C CA . HIS A 1 440 ? -94.641 21.479 18.639 1.00 37.56 440 HIS A CA 1
ATOM 3623 C C . HIS A 1 440 ? -93.925 21.220 17.302 1.00 37.56 440 HIS A C 1
ATOM 3625 O O . HIS A 1 440 ? -93.785 22.095 16.471 1.00 37.56 440 HIS A O 1
ATOM 3631 N N . GLU A 1 441 ? -93.447 20.033 16.947 1.00 36.50 441 GLU A N 1
ATOM 3632 C CA . GLU A 1 441 ? -93.211 18.706 17.532 1.00 36.50 441 GLU A CA 1
ATOM 3633 C C . GLU A 1 441 ? -92.571 17.912 16.366 1.00 36.50 441 GLU A C 1
ATOM 3635 O O . GLU A 1 441 ? -92.857 18.225 15.214 1.00 36.50 441 GLU A O 1
ATOM 3640 N N . GLN A 1 442 ? -91.819 16.841 16.653 1.00 36.66 442 GLN A N 1
ATOM 3641 C CA . GLN A 1 442 ? -91.487 15.745 15.711 1.00 36.66 442 GLN A CA 1
ATOM 3642 C C . GLN A 1 442 ? -90.528 16.110 14.548 1.00 36.66 442 GLN A C 1
ATOM 3644 O O . GLN A 1 442 ? -90.593 17.159 13.937 1.00 36.66 442 GLN A O 1
ATOM 3649 N N . GLY A 1 443 ? -89.554 15.304 14.138 1.00 34.72 443 GLY A N 1
ATOM 3650 C CA . GLY A 1 443 ? -89.314 13.885 14.341 1.00 34.72 443 GLY A CA 1
ATOM 3651 C C . GLY A 1 443 ? -88.815 13.304 13.014 1.00 34.72 443 GLY A C 1
ATOM 3652 O O . GLY A 1 443 ? -89.614 13.024 12.132 1.00 34.72 443 GLY A O 1
ATOM 3653 N N . MET A 1 444 ? -87.508 13.091 12.864 1.00 37.16 444 MET A N 1
ATOM 3654 C CA . MET A 1 444 ? -86.934 12.211 11.831 1.00 37.16 444 MET A CA 1
ATOM 3655 C C . MET A 1 444 ? -85.753 11.479 12.475 1.00 37.16 444 MET A C 1
ATOM 3657 O O . MET A 1 444 ? -84.724 12.074 12.764 1.00 37.16 444 MET A O 1
ATOM 3661 N N . LYS A 1 445 ? -85.968 10.274 13.014 1.00 38.12 445 LYS A N 1
ATOM 3662 C CA . LYS A 1 445 ? -85.854 8.982 12.310 1.00 38.12 445 LYS A CA 1
ATOM 3663 C C . LYS A 1 445 ? -84.538 8.843 11.543 1.00 38.12 445 LYS A C 1
ATOM 3665 O O . LYS A 1 445 ? -84.480 8.950 10.326 1.00 38.12 445 LYS A O 1
ATOM 3670 N N . THR A 1 446 ? -83.500 8.514 12.300 1.00 38.78 446 THR A N 1
ATOM 3671 C CA . THR A 1 446 ? -82.385 7.683 11.853 1.00 38.78 446 THR A CA 1
ATOM 3672 C C . THR A 1 446 ? -82.914 6.300 11.481 1.00 38.78 446 THR A C 1
ATOM 3674 O O . THR A 1 446 ? -83.455 5.585 12.325 1.00 38.78 446 THR A O 1
ATOM 3677 N N . GLN A 1 447 ? -82.751 5.914 10.217 1.00 37.16 447 GLN A N 1
ATOM 3678 C CA . GLN A 1 447 ? -82.939 4.538 9.781 1.00 37.16 447 GLN A CA 1
ATOM 3679 C C . GLN A 1 447 ? -81.611 4.012 9.241 1.00 37.16 447 GLN A C 1
ATOM 3681 O O . GLN A 1 447 ? -81.114 4.448 8.208 1.00 37.16 447 GLN A O 1
ATOM 3686 N N . ASN A 1 448 ? -81.044 3.089 10.017 1.00 37.03 448 ASN A N 1
ATOM 3687 C CA . ASN A 1 448 ? -80.029 2.134 9.602 1.00 37.03 448 ASN A CA 1
ATOM 3688 C C . ASN A 1 448 ? -80.465 1.421 8.321 1.00 37.03 448 ASN A C 1
ATOM 3690 O O . ASN A 1 448 ? -81.538 0.817 8.326 1.00 37.03 448 ASN A O 1
ATOM 3694 N N . GLN A 1 449 ? -79.580 1.354 7.329 1.00 35.09 449 GLN A N 1
ATOM 3695 C CA . GLN A 1 449 ? -79.387 0.137 6.543 1.00 35.09 449 GLN A CA 1
ATOM 3696 C C . GLN A 1 449 ? -77.886 -0.110 6.360 1.00 35.09 449 GLN A C 1
ATOM 3698 O O . GLN A 1 449 ? -77.171 0.597 5.657 1.00 35.09 449 GLN A O 1
ATOM 3703 N N . SER A 1 450 ? -77.438 -1.092 7.135 1.00 37.44 450 SER A N 1
ATOM 3704 C CA . SER A 1 450 ? -76.347 -2.019 6.864 1.00 37.44 450 SER A CA 1
ATOM 3705 C C . SER A 1 450 ? -76.579 -2.820 5.575 1.00 37.44 450 SER A C 1
ATOM 3707 O O . SER A 1 450 ? -77.716 -2.877 5.117 1.00 37.44 450 SER A O 1
ATOM 3709 N N . GLU A 1 451 ? -75.530 -3.543 5.155 1.00 38.16 451 GLU A N 1
ATOM 3710 C CA . GLU A 1 451 ? -75.421 -4.521 4.043 1.00 38.16 451 GLU A CA 1
ATOM 3711 C C . GLU A 1 451 ? -74.828 -3.917 2.764 1.00 38.16 451 GLU A C 1
ATOM 3713 O O . GLU A 1 451 ? -75.201 -2.825 2.368 1.00 38.16 451 GLU A O 1
ATOM 3718 N N . GLN A 1 452 ? -73.881 -4.519 2.047 1.00 35.66 452 GLN A N 1
ATOM 3719 C CA . GLN A 1 452 ? -73.178 -5.811 2.072 1.00 35.66 452 GLN A CA 1
ATOM 3720 C C . GLN A 1 452 ? -71.975 -5.671 1.105 1.00 35.66 452 GLN A C 1
ATOM 3722 O O . GLN A 1 452 ? -71.985 -4.746 0.297 1.00 35.66 452 GLN A O 1
ATOM 3727 N N . HIS A 1 453 ? -71.000 -6.589 1.196 1.00 37.75 453 HIS A N 1
ATOM 3728 C CA . HIS A 1 453 ? -69.855 -6.911 0.305 1.00 37.75 453 HIS A CA 1
ATOM 3729 C C . HIS A 1 453 ? -68.596 -7.013 1.180 1.00 37.75 453 HIS A C 1
ATOM 3731 O O . HIS A 1 453 ? -68.070 -5.997 1.622 1.00 37.75 453 HIS A O 1
ATOM 3737 N N . GLU A 1 454 ? -68.172 -8.178 1.679 1.00 46.12 454 GLU A N 1
ATOM 3738 C CA . GLU A 1 454 ? -67.856 -9.462 1.018 1.00 46.12 454 GLU A CA 1
ATOM 3739 C C . GLU A 1 454 ? -66.838 -9.341 -0.134 1.00 46.12 454 GLU A C 1
ATOM 3741 O O . GLU A 1 454 ? -67.168 -8.916 -1.238 1.00 46.12 454 GLU A O 1
ATOM 3746 N N . ASP A 1 455 ? -65.612 -9.736 0.232 1.00 47.84 455 ASP A N 1
ATOM 3747 C CA . ASP A 1 455 ? -64.542 -10.416 -0.505 1.00 47.84 455 ASP A CA 1
ATOM 3748 C C . ASP A 1 455 ? -63.956 -9.817 -1.798 1.00 47.84 455 ASP A C 1
ATOM 3750 O O . ASP A 1 455 ? -64.497 -9.975 -2.893 1.00 47.84 455 ASP A O 1
ATOM 3754 N N . LEU A 1 456 ? -62.738 -9.264 -1.657 1.00 42.72 456 LEU A N 1
ATOM 3755 C CA . LEU A 1 456 ? -61.509 -9.690 -2.360 1.00 42.72 456 LEU A CA 1
ATOM 3756 C C . LEU A 1 456 ? -60.246 -9.142 -1.675 1.00 42.72 456 LEU A C 1
ATOM 3758 O O . LEU A 1 456 ? -60.240 -7.941 -1.315 1.00 42.72 456 LEU A O 1
#

Sequence (456 aa):
MYMLLFYVGLLWSKASALKEGDLIDLIQFIQDNNVSWFYDTVAKDSKLINYKYSSPNLQDSKQTQMVPHEYTFLDIATIFGNLEIVQYLLHHRIGGNPLESMYYICFNQSSFTDPWFNIPVSSLSNKEEFEDRFYSKSVLAMYLHYEVDINDRSSHKENISLITECMLQGYWEVTEMLLQNGANVYNKDKNGFDMIDWLVKAPVDKFCCCCCYHLLWSRTVLGHNAVLSQIIKFGELLKAYKVPFDVNRLSMLTKADEFALKHLEQIYSDEQSYSESVKQTSEQRVQSNRELIRQHLCDQKKKVERQIKERYQQTLSDTPRFGGKQESIRQRVLKAKICFHTIVFCFRLANVFFANNKPTIGRITDSDRREKWEAMKDAENKRLKRLESIQNEEMRQRDELRKMAAIRRTNFDIIVEEGIRDGEDSGTSKEIQGDPEASHEQGMKTQNQSEQHEDL

Nearest PDB structures (foldseek):
  4lg6-assembly1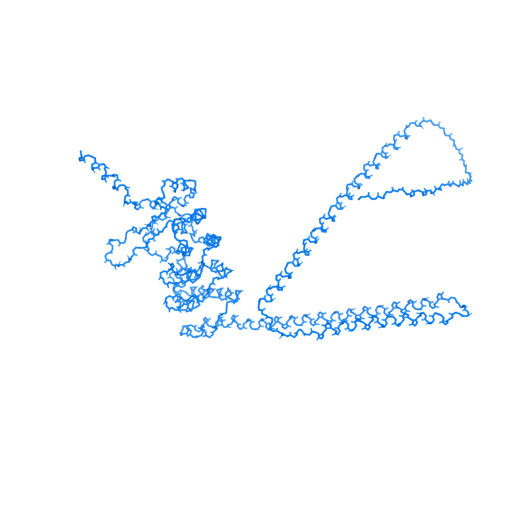_A  TM=6.610E-01  e=8.804E-03  Homo sapiens
  8glv-assembly1_AH  TM=4.140E-01  e=8.351E-03  Chlamydomonas reinhardtii
  1oy3-assembly1_D  TM=4.338E-01  e=9.280E-03  Mus musculus
  1k3z-assembly1_D  TM=5.033E-01  e=1.367E-01  Mus musculus

InterPro domains:
  IPR002110 Ankyrin repeat [SM00248] (69-100)
  IPR002110 Ankyrin repeat [SM00248] (158-187)
  IPR036770 Ankyrin repeat-containing domain superfamily [G3DSA:1.25.40.20] (21-208)
  IPR036770 Ankyrin repeat-containing domain superfamily [SSF48403] (28-200)

Secondary structure (DSSP, 8-state):
-HHHHHHHHHHHHTSS---HHHHHHHHHHHHTT-HHHHHHHHHH-HHHHH--EEPTT-SS-TT--PPPPEEPHHHHHHHH--HHHHHHHHHHT-SS-HHHHGGGGG--GGG---GGGGS--TTSTT-S-S--HHHHHHHHHHHHHTT--TT--TTSTT---HHHHHHHTT-HHHHHHHHHTT--TT---TTS--HHHHHHHS-HHHHHHHH-SSS-S---HHHHHHHHHHHHHHHHHHHHTT----HHHHHHH-SS-HHHHHHHHHHHHHHHHHHHHHHHHHHHHHHHHHHHHHHHHHHHHHHHHHHHHHHHHHHHHHS---TT-HHHHHHHHHHHHHHHHHHHHHHHHHHHHHHH-PPP-----HHHHHHHHHHHHHHHHHHHHHHHHHHHHHHHHHHHHHHHHHHHHHHHHHHHHHHHHTTSS-------------------------------

Solvent-accessible surface area (backbone atoms only — not comparable to full-atom values): 27064 Å² total; per-residue (Å²): 109,70,68,57,54,50,52,52,48,54,55,50,65,68,70,75,59,86,50,77,63,58,53,53,52,46,52,52,43,39,61,69,61,50,60,71,56,50,53,56,48,49,72,72,40,63,61,63,35,77,38,66,50,62,65,76,78,70,80,81,58,95,79,66,95,72,79,73,63,64,39,29,44,38,31,51,28,49,63,60,37,43,67,69,57,43,50,50,31,61,75,71,68,43,19,54,56,67,72,48,25,57,60,33,50,55,61,58,73,88,75,50,89,51,61,75,76,62,55,79,60,71,85,50,75,84,56,86,68,87,77,45,63,66,53,35,38,52,51,51,54,48,44,52,72,70,66,51,64,65,71,57,23,88,61,36,95,58,32,48,32,48,53,40,51,20,50,51,43,60,38,56,74,45,32,52,52,38,52,78,72,67,45,64,60,75,49,48,20,78,87,66,42,22,38,64,53,42,69,70,62,49,51,70,64,57,54,37,62,50,72,26,81,88,72,53,102,50,100,46,76,66,54,58,53,53,53,50,52,50,53,50,54,48,52,52,47,39,56,74,72,66,56,91,73,60,65,67,59,58,59,70,69,43,95,64,60,76,66,63,52,54,52,54,52,46,64,53,50,51,42,57,52,46,53,50,49,50,51,51,50,50,52,51,50,53,51,51,52,52,50,53,51,50,50,52,52,50,52,51,50,54,50,52,53,48,53,53,52,52,52,52,51,50,55,58,70,70,53,76,94,60,93,85,55,65,66,64,53,52,52,51,54,50,53,53,51,50,55,52,52,50,54,56,49,53,55,52,51,52,52,50,57,66,70,68,63,68,79,77,85,64,89,73,49,73,65,58,53,49,54,54,49,52,52,49,52,52,53,49,51,55,50,50,54,51,51,53,54,50,52,53,49,54,51,51,53,51,51,52,52,50,51,54,53,50,54,53,48,56,53,48,54,51,52,53,55,54,60,55,64,74,66,72,81,77,87,72,90,78,92,75,92,77,85,91,82,86,82,89,76,91,86,81,83,86,75,88,78,83,87,87,81,84,89,135

Foldseek 3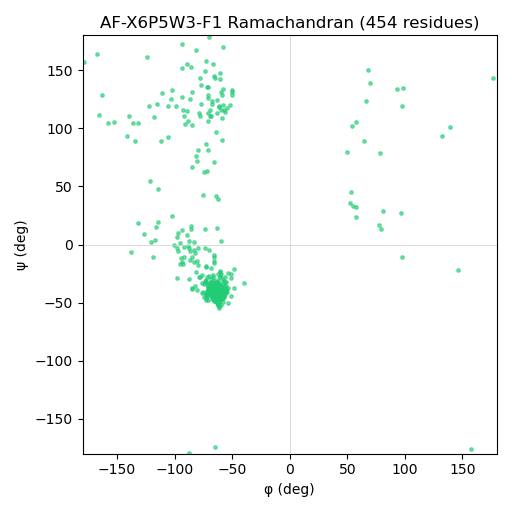Di:
DVVVVVVVVVVVVVVPDPPPVNVVVVLVVQQVVPVVVVVVVCVVDVPLFVDWAWAPDPPPPPPDPDDTDTAWQLLSCLQRHDPVSNLVCLVVVIGDHLLLSLLSLLPDLLVDPRVVSVPPVVVVVPDDDPVPLVSSQSSLVSCVVSVPDQQAQVNPPFSAGSLLSNLLLVSVSNNLVCLVVPHDQCRATNVGDGSVLCLLPVPLVSSCSRVPPPPDPDPDPVSVVVSLVSSVVVLVSCVVSVPDDDLVVSVVSDVDDPPSNVVSVVVVVVCVVVVVVVVVVVVVVVVVVVVVVVVVVVVVVVVVVVVVVVVVVVVVVPDPPDPDCPVVVVVVVVVVVVVVVVVVVVVVVVVVVVVPPPDDDDPPDVVNVVVVVVVVVVVVVVVVVVVVVVVVVVVVVVVVVVVVVVVVVVVVVVVVVVVVVVPPPPPDDDDDDDDDDDDDDDDDDDDDDDDDDDDD

Radius of gyration: 42.7 Å; Cα contacts (8 Å, |Δi|>4): 255; chains: 1; bounding box: 130×68×108 Å

Mean predicted aligned error: 18.04 Å

Organism: Reticulomyxa filosa (NCBI:txid46433)